Protein AF-A0A160T6X9-F1 (afdb_monomer_lite)

Foldseek 3Di:
DPAPDPQLVVLVCVLLVCLVVLLVCCLWQVQVSLVVNVVSLVCSVVSCVVRHPDDCPLVVLSSVLSVLLSLLSSLLSCLQQPLAPLLN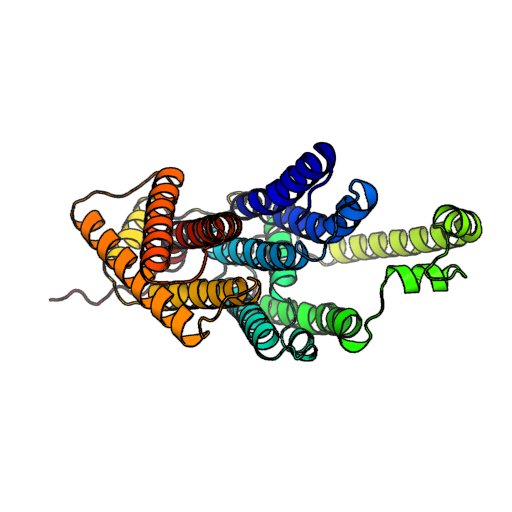VVLVVLNVLLLVLLLVCLVPVPLCSCLVNPNLNSVLSNVLVVCVQFADSNPDDSVNSVCSSVCSSPVPTNVVSCVCRVVVDDPQQVVQVVLVHGSPDDPVVSCVSCVVVVVVVVVVVVVVVVVVVVVCVVPPDHGPDHGDRTSPPPDDFQDPVLLVVLLVQLLVPLDDPLLVVLLSSLLSSVSSSLSSDPPRPDDSVNSSVVSSVLSSVVSVVQSVCVVVVDDDPDLVVQLVVQLVSLVVVVVVVVVVDPDDDPVVSSNVVSSSSSNSSSSNSVSNSRSCSSPPDPDDPPPD

Radius of gyration: 23.26 Å; chains: 1; bounding box: 57×60×61 Å

Sequence (380 aa):
MELNSPADWVVFIIVVGLRFLLPLLIPIFPLPAIIVCLLLDGVDQTIFQSFTTMSLDGYQGYDKALDIYYLTVAYISTFRNWVNSYAFRTSRFLYYYRLVGVVLFELTQFRPLLLIFPNVFEYFFIWYEAVRLLWNPARLTRRAILIAAAAIWIFIKLPQEYWIHIAQLDATDVVKRLLGGTPESAWGALIADNVVLIAGFLLVVGAGCFFLYRYLRAHLPPRDHGIALRADDNTERPTDAQLALARRTWEARIFDRDLVEKIALVGLVTVVFAKILPGATATPLGIIFDVALFITANTTASHFLARRGRTVTSGIVHFLIVLTMNYGLVWLGSMLSDAATNWFNATFFVVLLSLIVTLFDRFQPVHLARFPRQPLPARG

Structure (mmCIF, N/CA/C/O backbone):
data_AF-A0A160T6X9-F1
#
_entry.id   AF-A0A160T6X9-F1
#
loop_
_atom_site.group_PDB
_atom_site.id
_atom_site.type_symbol
_atom_site.label_atom_id
_atom_site.label_alt_id
_atom_site.label_comp_id
_atom_site.label_asym_id
_atom_site.label_entity_id
_atom_site.label_seq_id
_atom_site.pdbx_PDB_ins_code
_atom_site.Cartn_x
_atom_site.Cartn_y
_atom_site.Cartn_z
_atom_site.occupancy
_atom_site.B_iso_or_equiv
_atom_site.auth_seq_id
_atom_site.auth_comp_id
_atom_site.auth_asym_id
_atom_site.auth_atom_id
_atom_site.pdbx_PDB_model_num
ATOM 1 N N . MET A 1 1 ? 2.517 4.722 -26.503 1.00 52.34 1 MET A N 1
ATOM 2 C CA . MET A 1 1 ? 2.489 3.249 -26.435 1.00 52.34 1 MET A CA 1
ATOM 3 C C . MET A 1 1 ? 1.904 2.787 -27.756 1.00 52.34 1 MET A C 1
ATOM 5 O O . MET A 1 1 ? 0.705 2.943 -27.951 1.00 52.34 1 MET A O 1
ATOM 9 N N . GLU A 1 2 ? 2.743 2.376 -28.705 1.00 45.97 2 GLU A N 1
ATOM 10 C CA . GLU A 1 2 ? 2.259 1.757 -29.945 1.00 45.97 2 GLU A CA 1
ATOM 11 C C . GLU A 1 2 ? 1.931 0.299 -29.619 1.00 45.97 2 GLU A C 1
ATOM 13 O O . GLU A 1 2 ? 2.811 -0.514 -29.346 1.00 45.97 2 GLU A O 1
ATOM 18 N N . LEU A 1 3 ? 0.637 0.022 -29.484 1.00 56.75 3 LEU A N 1
ATOM 19 C CA . LEU A 1 3 ? 0.093 -1.289 -29.147 1.00 56.75 3 LEU A CA 1
ATOM 20 C C . LEU A 1 3 ? -0.264 -1.972 -30.466 1.00 56.75 3 LEU A C 1
ATOM 22 O O . LEU A 1 3 ? -1.241 -1.593 -31.109 1.00 56.75 3 LEU A O 1
ATOM 26 N N . ASN A 1 4 ? 0.569 -2.922 -30.893 1.00 62.53 4 ASN A N 1
ATOM 27 C CA . ASN A 1 4 ? 0.583 -3.408 -32.276 1.00 62.53 4 ASN A CA 1
ATOM 28 C C . ASN A 1 4 ? -0.377 -4.583 -32.538 1.00 62.53 4 ASN A C 1
ATOM 30 O O . ASN A 1 4 ? -0.680 -4.859 -33.698 1.00 62.53 4 ASN A O 1
ATOM 34 N N . SER A 1 5 ? -0.903 -5.255 -31.501 1.00 76.44 5 SER A N 1
ATOM 35 C CA . SER A 1 5 ? -1.864 -6.356 -31.667 1.00 76.44 5 SER A CA 1
ATOM 36 C C . SER A 1 5 ? -3.017 -6.348 -30.638 1.00 76.44 5 SER A C 1
ATOM 38 O O . SER A 1 5 ? -2.843 -5.903 -29.502 1.00 76.44 5 SER A O 1
ATOM 40 N N . PRO A 1 6 ? -4.215 -6.870 -30.982 1.00 80.00 6 PRO A N 1
ATOM 41 C CA . PRO A 1 6 ? -5.316 -7.044 -30.025 1.00 80.00 6 PRO A CA 1
ATOM 42 C C . PRO A 1 6 ? -4.98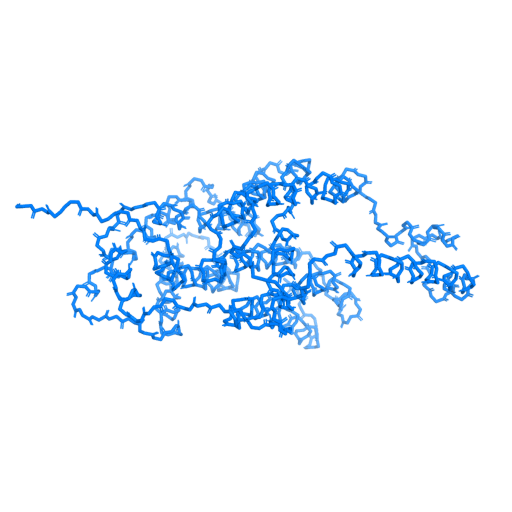2 -7.970 -28.844 1.00 80.00 6 PRO A C 1
ATOM 44 O O . PRO A 1 6 ? -5.552 -7.815 -27.767 1.00 80.00 6 PRO A O 1
ATOM 47 N N . ALA A 1 7 ? -4.065 -8.926 -29.028 1.00 81.81 7 ALA A N 1
ATOM 48 C CA . ALA A 1 7 ? -3.635 -9.841 -27.972 1.00 81.81 7 ALA A CA 1
ATOM 49 C C . ALA A 1 7 ? -2.826 -9.112 -26.886 1.00 81.81 7 ALA A C 1
ATOM 51 O O . ALA A 1 7 ? -3.078 -9.311 -25.697 1.00 81.81 7 ALA A O 1
ATOM 52 N N . ASP A 1 8 ? -1.941 -8.197 -27.293 1.00 81.50 8 ASP A N 1
ATOM 53 C CA . ASP A 1 8 ? -1.160 -7.353 -26.382 1.00 81.50 8 ASP A CA 1
ATOM 54 C C . ASP A 1 8 ? -2.072 -6.525 -25.460 1.00 81.50 8 ASP A C 1
ATOM 56 O O . ASP A 1 8 ? -1.851 -6.443 -24.250 1.00 81.50 8 ASP A O 1
ATOM 60 N N . TRP A 1 9 ? -3.159 -5.977 -26.017 1.00 78.75 9 TRP A N 1
ATOM 61 C CA . TRP A 1 9 ? -4.177 -5.246 -25.258 1.00 78.75 9 TRP A CA 1
ATOM 62 C C . TRP A 1 9 ? -4.868 -6.104 -24.202 1.00 78.75 9 TRP A C 1
ATOM 64 O O . TRP A 1 9 ? -5.087 -5.641 -23.083 1.00 78.75 9 TRP A O 1
ATOM 74 N N . VAL A 1 10 ? -5.219 -7.346 -24.541 1.00 85.81 10 VAL A N 1
ATOM 75 C CA . VAL A 1 10 ? -5.889 -8.258 -23.607 1.00 85.81 10 VAL A CA 1
ATOM 76 C C . VAL A 1 10 ? -4.972 -8.578 -22.431 1.00 85.81 10 VAL A C 1
ATOM 78 O O . VAL A 1 10 ? -5.395 -8.446 -21.283 1.00 85.81 10 VAL A O 1
ATOM 81 N N . VAL A 1 11 ? -3.711 -8.932 -22.695 1.00 85.50 11 VAL A N 1
ATOM 82 C CA . VAL A 1 11 ? -2.731 -9.224 -21.637 1.00 85.50 11 VAL A CA 1
ATOM 83 C C . VAL A 1 11 ? -2.515 -7.995 -20.753 1.00 85.50 11 VAL A C 1
ATOM 85 O O . VAL A 1 11 ? -2.593 -8.101 -19.529 1.00 85.50 11 VAL A O 1
ATOM 88 N N . PHE A 1 12 ? -2.338 -6.815 -21.352 1.00 84.44 12 PHE A N 1
ATOM 89 C CA . PHE A 1 12 ? -2.173 -5.562 -20.617 1.00 84.44 12 PHE A CA 1
ATOM 90 C C . PHE A 1 12 ? -3.357 -5.242 -19.706 1.00 84.44 12 PHE A C 1
ATOM 92 O O . PHE A 1 12 ? -3.165 -4.991 -18.515 1.00 84.44 12 PHE A O 1
ATOM 99 N N . ILE A 1 13 ? -4.583 -5.299 -20.230 1.00 85.94 13 ILE A N 1
ATOM 100 C CA . ILE A 1 13 ? -5.795 -5.019 -19.452 1.00 85.94 13 ILE A CA 1
ATOM 101 C C . ILE A 1 13 ? -5.954 -6.025 -18.312 1.00 85.94 13 ILE A C 1
ATOM 103 O O . ILE A 1 13 ? -6.340 -5.632 -17.213 1.00 85.94 13 ILE A O 1
ATOM 107 N N . ILE A 1 14 ? -5.641 -7.303 -18.540 1.00 89.88 14 ILE A N 1
ATOM 108 C CA . ILE A 1 14 ? -5.723 -8.331 -17.498 1.00 89.88 14 ILE A CA 1
ATOM 109 C C . ILE A 1 14 ? -4.704 -8.059 -16.393 1.00 89.88 14 ILE A C 1
ATOM 111 O O . ILE A 1 14 ? -5.089 -8.002 -15.229 1.00 89.88 14 ILE A O 1
ATOM 115 N N . VAL A 1 15 ? -3.426 -7.865 -16.728 1.00 89.50 15 VAL A N 1
ATOM 116 C CA . VAL A 1 15 ? -2.367 -7.677 -15.724 1.00 89.50 15 VAL A CA 1
ATOM 117 C C . VAL A 1 15 ? -2.589 -6.387 -14.935 1.00 89.50 15 VAL A C 1
ATOM 119 O O . VAL A 1 15 ? -2.636 -6.417 -13.705 1.00 89.50 15 VAL A O 1
ATOM 122 N N . VAL A 1 16 ? -2.815 -5.263 -15.621 1.00 88.12 16 VAL A N 1
ATOM 123 C CA . VAL A 1 16 ? -3.086 -3.972 -14.969 1.00 88.12 16 VAL A CA 1
ATOM 124 C C . VAL A 1 16 ? -4.397 -4.021 -14.184 1.00 88.12 16 VAL A C 1
ATOM 126 O O . VAL A 1 16 ? -4.457 -3.542 -13.053 1.00 88.12 16 VAL A O 1
ATOM 129 N N . GLY A 1 17 ? -5.439 -4.642 -14.741 1.00 90.94 17 GLY A N 1
ATOM 130 C CA . GLY A 1 17 ? -6.724 -4.827 -14.072 1.00 90.94 17 GLY A CA 1
ATOM 131 C C . GLY A 1 17 ? -6.604 -5.660 -12.797 1.00 90.94 17 GLY A C 1
ATOM 132 O O . GLY A 1 17 ? -7.183 -5.297 -11.775 1.00 90.94 17 GLY A O 1
ATOM 133 N N . LEU A 1 18 ? -5.805 -6.729 -12.810 1.00 93.75 18 LEU A N 1
ATOM 134 C CA . LEU A 1 18 ? -5.513 -7.528 -11.621 1.00 93.75 18 LEU A CA 1
ATOM 135 C C . LEU A 1 18 ? -4.726 -6.720 -10.586 1.00 93.75 18 LEU A C 1
ATOM 137 O O . LEU A 1 18 ? -5.142 -6.683 -9.428 1.00 93.75 18 LEU A O 1
ATOM 141 N N . ARG A 1 19 ? -3.658 -6.014 -10.983 1.00 93.56 19 ARG A N 1
ATOM 142 C CA . ARG A 1 19 ? -2.878 -5.152 -10.071 1.00 93.56 19 ARG A CA 1
ATOM 143 C C . ARG A 1 19 ? -3.710 -4.013 -9.481 1.00 93.56 19 ARG A C 1
ATOM 145 O O . ARG A 1 19 ? -3.457 -3.583 -8.362 1.00 93.56 19 ARG A O 1
ATOM 152 N N . PHE A 1 20 ? -4.745 -3.568 -10.186 1.00 93.62 20 PHE A N 1
ATOM 153 C CA . PHE A 1 20 ? -5.690 -2.570 -9.699 1.00 93.62 20 PHE A CA 1
ATOM 154 C C . PHE A 1 20 ? -6.770 -3.150 -8.767 1.00 93.62 20 PHE A C 1
ATOM 156 O O . PHE A 1 20 ? -7.100 -2.547 -7.748 1.00 93.62 20 PHE A O 1
ATOM 163 N N . LEU A 1 21 ? -7.343 -4.316 -9.085 1.00 95.00 21 LEU A N 1
ATOM 164 C CA . LEU A 1 21 ? -8.478 -4.881 -8.343 1.00 95.00 21 LEU A CA 1
ATOM 165 C C . LEU A 1 21 ? -8.062 -5.713 -7.124 1.00 95.00 21 LEU A C 1
ATOM 167 O O . LEU A 1 21 ? -8.750 -5.677 -6.103 1.00 95.00 21 LEU A O 1
ATOM 171 N N . LEU A 1 22 ? -6.954 -6.455 -7.198 1.00 95.69 22 LEU A N 1
ATOM 172 C CA . LEU A 1 22 ? -6.484 -7.314 -6.104 1.00 95.69 22 LEU A CA 1
ATOM 173 C C . LEU A 1 22 ? -6.229 -6.556 -4.792 1.00 95.69 22 LEU A C 1
ATOM 175 O O . LEU A 1 22 ? -6.647 -7.060 -3.744 1.00 95.69 22 LEU A O 1
ATOM 179 N N . PRO A 1 23 ? -5.649 -5.338 -4.791 1.00 97.31 23 PRO A N 1
ATOM 180 C CA . PRO A 1 23 ? -5.458 -4.582 -3.558 1.00 97.31 23 PRO A CA 1
ATOM 181 C C . PRO A 1 23 ? -6.762 -4.303 -2.804 1.00 97.31 23 PRO A C 1
ATOM 183 O O . PRO A 1 23 ? -6.769 -4.270 -1.574 1.00 97.31 23 PRO A O 1
ATOM 186 N N . LEU A 1 24 ? -7.897 -4.187 -3.504 1.00 96.12 24 LEU A N 1
ATOM 187 C CA . LEU A 1 24 ? -9.212 -3.990 -2.882 1.00 96.12 24 LEU A CA 1
ATOM 188 C C . LEU A 1 24 ? -9.680 -5.198 -2.056 1.00 96.12 24 LEU A C 1
ATOM 190 O O . LEU A 1 24 ? -10.600 -5.065 -1.245 1.00 96.12 24 LEU A O 1
ATOM 194 N N . LEU A 1 25 ? -9.040 -6.361 -2.214 1.00 96.94 25 LEU A N 1
ATOM 195 C CA . LEU A 1 25 ? -9.265 -7.531 -1.371 1.00 96.94 25 LEU A CA 1
ATOM 196 C C . LEU A 1 25 ? -8.478 -7.470 -0.058 1.00 96.94 25 LEU A C 1
ATOM 198 O O . LEU A 1 25 ? -8.886 -8.138 0.889 1.00 96.94 25 LEU 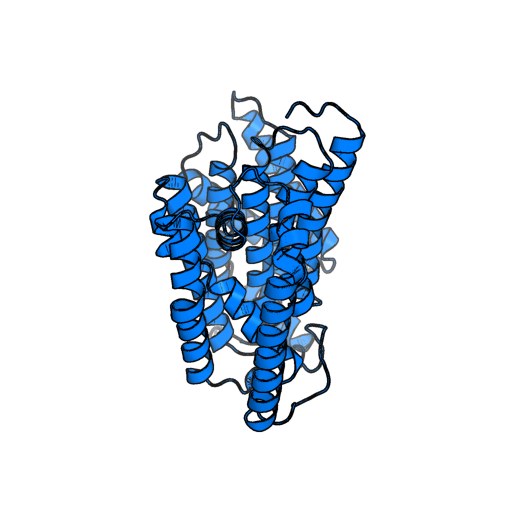A O 1
ATOM 202 N N . ILE A 1 26 ? -7.422 -6.652 0.059 1.00 97.31 26 ILE A N 1
ATOM 203 C CA . ILE A 1 26 ? -6.595 -6.546 1.278 1.00 97.31 26 ILE A CA 1
ATOM 204 C C . ILE A 1 26 ? -7.430 -6.174 2.517 1.00 97.31 26 ILE A C 1
ATOM 206 O O . ILE A 1 26 ? -7.281 -6.819 3.553 1.00 97.31 26 ILE A O 1
ATOM 210 N N . PRO A 1 27 ? -8.389 -5.230 2.469 1.00 95.69 27 PRO A N 1
ATOM 211 C CA . PRO A 1 27 ? -9.248 -4.962 3.621 1.00 95.69 27 PRO A CA 1
ATOM 212 C C . PRO A 1 27 ? -10.105 -6.153 4.073 1.00 95.69 27 PRO A C 1
ATOM 214 O O . PRO A 1 27 ? -10.504 -6.187 5.236 1.00 95.69 27 PRO A O 1
ATOM 217 N N . ILE A 1 28 ? -10.394 -7.108 3.180 1.00 94.62 28 ILE A N 1
ATOM 218 C CA . ILE A 1 28 ? -11.273 -8.259 3.433 1.00 94.62 28 ILE A CA 1
ATOM 219 C C . ILE A 1 28 ? -10.456 -9.500 3.809 1.00 94.62 28 ILE A C 1
ATOM 221 O O . ILE A 1 28 ? -10.778 -10.158 4.797 1.00 94.62 28 ILE A O 1
ATOM 225 N N . PHE A 1 29 ? -9.404 -9.800 3.048 1.00 96.06 29 PHE A N 1
ATOM 226 C CA . PHE A 1 29 ? -8.516 -10.953 3.189 1.00 96.06 29 PHE A CA 1
ATOM 227 C C . PHE A 1 29 ? -7.046 -10.489 3.221 1.00 96.06 29 PHE A C 1
ATOM 229 O O . PHE A 1 29 ? -6.325 -10.672 2.240 1.00 96.06 29 PHE A O 1
ATOM 236 N N . PRO A 1 30 ? -6.577 -9.887 4.329 1.00 95.12 30 PRO A N 1
ATOM 237 C CA . PRO A 1 30 ? -5.342 -9.100 4.338 1.00 95.12 30 PRO A CA 1
ATOM 238 C C . PRO A 1 30 ? -4.103 -9.874 3.902 1.00 95.12 30 PRO A C 1
ATOM 240 O O . PRO A 1 30 ? -3.400 -9.448 2.991 1.00 95.12 30 PRO A O 1
ATOM 243 N N . LEU A 1 31 ? -3.869 -11.032 4.525 1.00 95.88 31 LEU A N 1
ATOM 244 C CA . LEU A 1 31 ? -2.679 -11.845 4.296 1.00 95.88 31 LEU A CA 1
ATOM 245 C C . LEU A 1 31 ? -2.635 -12.485 2.897 1.00 95.88 31 LEU A C 1
ATOM 247 O O . LEU A 1 31 ? -1.643 -12.287 2.203 1.00 95.88 31 LEU A O 1
ATOM 251 N N . PRO A 1 32 ? -3.654 -13.239 2.437 1.00 96.56 32 PRO A N 1
ATOM 252 C CA . PRO A 1 32 ? -3.578 -13.839 1.109 1.00 96.56 32 PRO A CA 1
ATOM 253 C C . PRO A 1 32 ? -3.600 -12.775 0.005 1.00 96.56 32 PRO A C 1
ATOM 255 O O . PRO A 1 32 ? -2.877 -12.927 -0.971 1.00 96.56 32 PRO A O 1
ATOM 258 N N . ALA A 1 33 ? -4.360 -11.682 0.157 1.00 96.88 33 ALA A N 1
ATOM 259 C CA . ALA A 1 33 ? -4.413 -10.642 -0.867 1.00 96.88 33 ALA A CA 1
ATOM 260 C C . ALA A 1 33 ? -3.070 -9.918 -1.023 1.00 96.88 33 ALA A C 1
ATOM 262 O O . ALA A 1 33 ? -2.617 -9.765 -2.151 1.00 96.88 33 ALA A O 1
ATOM 263 N N . ILE A 1 34 ? -2.401 -9.527 0.074 1.00 96.94 34 ILE A N 1
ATOM 264 C CA . ILE A 1 34 ? -1.096 -8.855 -0.040 1.00 96.94 34 ILE A CA 1
ATOM 265 C C . ILE A 1 34 ? -0.024 -9.785 -0.622 1.00 96.94 34 ILE A C 1
ATOM 267 O O . ILE A 1 34 ? 0.784 -9.339 -1.427 1.00 96.94 34 ILE A O 1
ATOM 271 N N . ILE A 1 35 ? -0.055 -11.083 -0.287 1.00 96.69 35 ILE A N 1
ATOM 272 C CA . ILE A 1 35 ? 0.858 -12.073 -0.876 1.00 96.69 35 ILE A CA 1
ATOM 273 C C . ILE A 1 35 ? 0.612 -12.196 -2.381 1.00 96.69 35 ILE A C 1
ATOM 275 O O . ILE A 1 35 ? 1.566 -12.204 -3.149 1.00 96.69 35 ILE A O 1
ATOM 279 N N . VAL A 1 36 ? -0.648 -12.266 -2.821 1.00 96.19 36 VAL A N 1
ATOM 280 C CA . VAL A 1 36 ? -0.971 -12.334 -4.254 1.00 96.19 36 VAL A CA 1
ATOM 281 C C . VAL A 1 36 ? -0.570 -11.043 -4.976 1.00 96.19 36 VAL A C 1
ATOM 283 O O . VAL A 1 36 ? -0.060 -11.132 -6.088 1.00 96.19 36 VAL A O 1
ATOM 286 N N . CYS A 1 37 ? -0.729 -9.866 -4.356 1.00 95.88 37 CYS A N 1
ATOM 287 C CA . CYS A 1 37 ? -0.232 -8.605 -4.917 1.00 95.88 37 CYS A CA 1
ATOM 288 C C . CYS A 1 37 ? 1.292 -8.627 -5.104 1.00 95.88 37 CYS A C 1
ATOM 290 O O . CYS A 1 37 ? 1.754 -8.321 -6.195 1.00 95.88 37 CYS A O 1
ATOM 292 N N . LEU A 1 38 ? 2.047 -9.047 -4.080 1.00 94.00 38 LEU A N 1
ATOM 293 C CA . LEU A 1 38 ? 3.511 -9.161 -4.131 1.00 94.00 38 LEU A CA 1
ATOM 294 C C . LEU A 1 38 ? 3.964 -10.159 -5.204 1.00 94.00 38 LEU A C 1
ATOM 296 O O . LEU A 1 38 ? 4.912 -9.908 -5.939 1.00 94.00 38 LEU A O 1
ATOM 300 N N . LEU A 1 39 ? 3.280 -11.301 -5.317 1.00 93.12 39 LEU A N 1
ATOM 301 C CA . LEU A 1 39 ? 3.594 -12.287 -6.349 1.00 93.12 39 LEU A CA 1
ATOM 302 C C . LEU A 1 39 ? 3.318 -11.747 -7.750 1.00 93.12 39 LEU A C 1
ATOM 304 O O . LEU A 1 39 ? 4.130 -11.981 -8.636 1.00 93.12 39 LEU A O 1
ATOM 308 N N . LEU A 1 40 ? 2.194 -11.052 -7.950 1.00 92.62 40 LEU A N 1
ATOM 309 C CA . LEU A 1 40 ? 1.839 -10.476 -9.245 1.00 92.62 40 LEU A CA 1
ATOM 310 C C . LEU A 1 40 ? 2.824 -9.377 -9.664 1.00 92.62 40 LEU A C 1
ATOM 312 O O . LEU A 1 40 ? 3.229 -9.361 -10.820 1.00 92.62 40 LEU A O 1
ATOM 316 N N . ASP A 1 41 ? 3.226 -8.525 -8.721 1.00 89.12 41 ASP A N 1
ATOM 317 C CA . ASP A 1 41 ? 4.284 -7.520 -8.881 1.00 89.12 41 ASP A CA 1
ATOM 318 C C . ASP A 1 41 ? 5.614 -8.155 -9.321 1.00 89.12 41 ASP A C 1
ATOM 320 O O . ASP A 1 41 ? 6.224 -7.751 -10.300 1.00 89.12 41 ASP A O 1
ATOM 324 N N . GLY A 1 42 ? 6.023 -9.254 -8.683 1.00 85.12 42 GLY A N 1
ATOM 325 C CA . GLY A 1 42 ? 7.273 -9.927 -9.042 1.00 85.12 42 GLY A CA 1
ATOM 326 C C . GLY A 1 42 ? 7.287 -10.626 -10.411 1.00 85.12 42 GLY A C 1
ATOM 327 O O . GLY A 1 42 ? 8.368 -10.958 -10.896 1.00 85.12 42 GLY A O 1
ATOM 328 N N . VAL A 1 43 ? 6.129 -10.908 -11.028 1.00 85.94 43 VAL A N 1
ATOM 329 C CA . VAL A 1 43 ? 6.047 -11.694 -12.281 1.00 85.94 43 VAL A CA 1
ATOM 330 C C . VAL A 1 43 ? 5.514 -10.919 -13.480 1.00 85.94 43 VAL A C 1
ATOM 332 O O . VAL A 1 43 ? 5.591 -11.425 -14.600 1.00 85.94 43 VAL A O 1
ATOM 335 N N . ASP A 1 44 ? 4.965 -9.723 -13.299 1.00 83.75 44 ASP A N 1
ATOM 336 C CA . ASP A 1 44 ? 4.276 -9.003 -14.372 1.00 83.75 44 ASP A CA 1
ATOM 337 C C . ASP A 1 44 ? 5.172 -8.673 -15.570 1.00 83.75 44 ASP A C 1
ATOM 339 O O . ASP A 1 44 ? 4.772 -8.898 -16.712 1.00 83.75 44 ASP A O 1
ATOM 343 N N . GLN A 1 45 ? 6.412 -8.251 -15.338 1.00 81.69 45 GLN A N 1
ATOM 344 C CA . GLN A 1 45 ? 7.378 -7.951 -16.378 1.00 81.69 45 GLN A CA 1
ATOM 345 C C . GLN A 1 45 ? 7.692 -9.213 -17.184 1.00 81.69 45 GLN A C 1
ATOM 347 O O . GLN A 1 45 ? 7.776 -9.162 -18.411 1.00 81.69 45 GLN A O 1
ATOM 352 N N . THR A 1 46 ? 7.781 -10.362 -16.506 1.00 81.38 46 THR A N 1
ATOM 353 C CA . THR A 1 46 ? 7.988 -11.664 -17.153 1.00 81.38 46 THR A CA 1
ATOM 354 C C . THR A 1 46 ? 6.767 -12.067 -17.981 1.00 81.38 46 THR A C 1
ATOM 356 O O . THR A 1 46 ? 6.924 -12.586 -19.087 1.00 81.38 46 THR A O 1
ATOM 359 N N . ILE A 1 47 ? 5.549 -11.803 -17.490 1.00 84.25 47 ILE A N 1
ATOM 360 C CA . ILE A 1 47 ? 4.306 -12.039 -18.239 1.00 84.25 47 ILE A CA 1
ATOM 361 C C . ILE A 1 47 ? 4.298 -11.188 -19.512 1.00 84.25 47 ILE A C 1
ATOM 363 O O . ILE A 1 47 ? 4.063 -11.723 -20.592 1.00 84.25 47 ILE A O 1
ATOM 367 N N . PHE A 1 48 ? 4.608 -9.894 -19.424 1.00 84.38 48 PHE A N 1
ATOM 368 C CA . PHE A 1 48 ? 4.665 -9.043 -20.611 1.00 84.38 48 PHE A CA 1
ATOM 369 C C . PHE A 1 48 ? 5.714 -9.522 -21.612 1.00 84.38 48 PHE A C 1
ATOM 371 O O . PHE A 1 48 ? 5.387 -9.737 -22.770 1.00 84.38 48 PHE A O 1
ATOM 378 N N . GLN A 1 49 ? 6.940 -9.788 -21.168 1.00 82.50 49 GLN A N 1
ATOM 379 C CA . GLN A 1 49 ? 8.012 -10.257 -22.054 1.00 82.50 49 GLN A CA 1
ATOM 380 C C . GLN A 1 49 ? 7.712 -11.609 -22.718 1.00 82.50 49 GLN A C 1
ATOM 382 O O . GLN A 1 49 ? 8.189 -11.867 -23.820 1.00 82.50 49 GLN A O 1
ATOM 387 N N . SER A 1 50 ? 6.944 -12.478 -22.055 1.00 83.06 50 SER A N 1
ATOM 388 C CA . SER A 1 50 ? 6.632 -13.818 -22.569 1.00 83.06 50 SER A CA 1
ATOM 389 C C . SER A 1 50 ? 5.431 -13.836 -23.513 1.00 83.06 50 SER A C 1
ATOM 391 O O . SER A 1 50 ? 5.369 -14.681 -24.404 1.00 83.06 50 SER A O 1
ATOM 393 N N . PHE A 1 51 ? 4.455 -12.951 -23.294 1.00 81.81 51 PHE A N 1
ATOM 394 C CA . PHE A 1 51 ? 3.162 -12.997 -23.981 1.00 81.81 51 PHE A CA 1
ATOM 395 C C . PHE A 1 51 ? 2.895 -11.802 -24.900 1.00 81.81 51 PHE A C 1
ATOM 397 O O . PHE A 1 51 ? 1.921 -11.854 -25.650 1.00 81.81 51 PHE A O 1
ATOM 404 N N . THR A 1 52 ? 3.715 -10.745 -24.866 1.00 77.25 52 THR A N 1
ATOM 405 C CA . THR A 1 52 ? 3.526 -9.546 -25.694 1.00 77.25 52 THR A CA 1
ATOM 406 C C . THR A 1 52 ? 4.816 -9.101 -26.381 1.00 77.25 52 THR A C 1
ATOM 408 O O . THR A 1 52 ? 5.925 -9.370 -25.927 1.00 77.25 52 THR A O 1
ATOM 411 N N . THR A 1 53 ? 4.676 -8.383 -27.497 1.00 73.75 53 THR A N 1
ATOM 412 C CA . THR A 1 53 ? 5.801 -7.742 -28.215 1.00 73.75 53 THR A CA 1
ATOM 413 C C . THR A 1 53 ? 5.930 -6.250 -27.882 1.00 73.75 53 THR A C 1
ATOM 415 O O . THR A 1 53 ? 6.461 -5.466 -28.667 1.00 73.75 53 THR A O 1
ATOM 418 N N . MET A 1 54 ? 5.374 -5.823 -26.746 1.00 69.06 54 MET A N 1
ATOM 419 C CA . MET A 1 54 ? 5.235 -4.411 -26.389 1.00 69.06 54 MET A CA 1
ATOM 420 C C . MET A 1 54 ? 6.542 -3.790 -25.879 1.00 69.06 54 MET A C 1
ATOM 422 O O . MET A 1 54 ? 7.256 -4.391 -25.079 1.00 69.06 54 MET A O 1
ATOM 426 N N . SER A 1 55 ? 6.792 -2.525 -26.243 1.00 67.06 55 SER A N 1
ATOM 427 C CA . SER A 1 55 ? 7.760 -1.682 -25.525 1.00 67.06 55 SER A CA 1
ATOM 428 C C . SER A 1 55 ? 7.239 -1.406 -24.107 1.00 67.06 55 SER A C 1
ATOM 430 O O . SER A 1 55 ? 6.128 -0.901 -23.913 1.00 67.06 55 SER A O 1
ATOM 432 N N . LEU A 1 56 ? 8.055 -1.751 -23.107 1.00 67.25 56 LEU A N 1
ATOM 433 C CA . LEU A 1 56 ? 7.763 -1.557 -21.683 1.00 67.25 56 LEU A CA 1
ATOM 434 C C . LEU A 1 56 ? 8.156 -0.164 -21.170 1.00 67.25 56 LEU A C 1
ATOM 436 O O . LEU A 1 56 ? 7.927 0.136 -19.999 1.00 67.25 56 LEU A O 1
ATOM 440 N N . ASP A 1 57 ? 8.673 0.711 -22.036 1.00 65.44 57 ASP A N 1
ATOM 441 C CA . ASP A 1 57 ? 9.206 2.026 -21.648 1.00 65.44 57 ASP A CA 1
ATOM 442 C C . ASP A 1 57 ? 8.144 2.904 -20.969 1.00 65.44 57 ASP A C 1
ATOM 444 O O . ASP A 1 57 ? 8.436 3.673 -20.057 1.00 65.44 57 ASP A O 1
ATOM 448 N N . GLY A 1 58 ? 6.878 2.758 -21.378 1.00 66.00 58 GLY A N 1
ATOM 449 C CA . GLY A 1 58 ? 5.748 3.440 -20.745 1.00 66.00 58 GLY A CA 1
ATOM 450 C C . GLY A 1 58 ? 5.165 2.717 -19.527 1.00 66.00 58 GLY A C 1
ATOM 451 O O . GLY A 1 58 ? 4.478 3.357 -18.736 1.00 66.00 58 GLY A O 1
ATOM 452 N N . TYR A 1 59 ? 5.403 1.410 -19.366 1.00 74.94 59 TYR A N 1
ATOM 453 C CA . TYR A 1 59 ? 4.787 0.584 -18.318 1.00 74.94 59 TYR A CA 1
ATOM 454 C C . TYR A 1 59 ? 5.414 0.815 -16.944 1.00 74.94 59 TYR A C 1
ATOM 456 O O . TYR A 1 59 ? 4.692 0.854 -15.953 1.00 74.94 59 TYR A O 1
ATOM 464 N N . GLN A 1 60 ? 6.727 1.053 -16.890 1.00 78.94 60 GLN A N 1
ATOM 465 C CA . GLN A 1 60 ? 7.472 1.235 -15.639 1.00 78.94 60 GLN A CA 1
ATOM 466 C C . GLN A 1 60 ? 6.879 2.327 -14.730 1.00 78.94 60 GLN A C 1
ATOM 468 O O . GLN A 1 60 ? 6.933 2.245 -13.503 1.00 78.94 60 GLN A O 1
ATOM 473 N N . GLY A 1 61 ? 6.286 3.362 -15.327 1.00 81.06 61 GLY A N 1
ATOM 474 C CA . GLY A 1 61 ? 5.564 4.377 -14.574 1.00 81.06 61 GLY A CA 1
ATOM 475 C C . GLY A 1 61 ? 4.292 3.841 -13.906 1.00 81.06 61 GLY A C 1
ATOM 476 O O . GLY A 1 61 ? 4.073 4.057 -12.714 1.00 81.06 61 GLY A O 1
ATOM 477 N N . TYR A 1 62 ? 3.462 3.119 -14.661 1.00 81.94 62 TYR A N 1
ATOM 478 C CA . TYR A 1 62 ? 2.236 2.500 -14.145 1.00 81.94 62 TYR A CA 1
ATOM 479 C C . TYR A 1 62 ? 2.528 1.454 -13.081 1.00 81.94 62 TYR A C 1
ATOM 481 O O . TYR A 1 62 ? 1.845 1.434 -12.064 1.00 81.94 62 TYR A O 1
ATOM 489 N N . ASP A 1 63 ? 3.545 0.634 -13.315 1.00 85.25 63 ASP A N 1
ATOM 490 C CA . ASP A 1 63 ? 4.064 -0.363 -12.388 1.00 85.25 63 ASP A CA 1
ATOM 491 C C . ASP A 1 63 ? 4.341 0.250 -11.007 1.00 85.25 63 ASP A C 1
ATOM 493 O O . ASP A 1 63 ? 3.642 -0.033 -10.033 1.00 85.25 63 ASP A O 1
ATOM 497 N N . LYS A 1 64 ? 5.208 1.265 -10.966 1.00 86.75 64 LYS A N 1
ATOM 498 C CA . LYS A 1 64 ? 5.515 2.013 -9.741 1.00 86.75 64 LYS A CA 1
ATOM 499 C C . LYS A 1 64 ? 4.280 2.663 -9.101 1.00 86.75 64 LYS A C 1
ATOM 501 O O . LYS A 1 64 ? 4.172 2.749 -7.875 1.00 86.75 64 LYS A O 1
ATOM 506 N N . ALA A 1 65 ? 3.346 3.169 -9.909 1.00 88.38 65 ALA A N 1
ATOM 507 C CA . ALA A 1 65 ? 2.120 3.769 -9.391 1.00 88.38 65 ALA A CA 1
ATOM 508 C C . ALA A 1 65 ? 1.200 2.729 -8.728 1.00 88.38 65 ALA A C 1
ATOM 510 O O . ALA A 1 65 ? 0.616 3.004 -7.675 1.00 88.38 65 ALA A O 1
ATOM 511 N N . LEU A 1 66 ? 1.091 1.541 -9.327 1.00 91.94 66 LEU A N 1
ATOM 512 C CA . LEU A 1 66 ? 0.336 0.408 -8.798 1.00 91.94 66 LEU A CA 1
ATOM 513 C C . LEU A 1 66 ? 0.974 -0.138 -7.517 1.00 91.94 66 LEU A C 1
ATOM 515 O O . LEU A 1 66 ? 0.237 -0.492 -6.594 1.00 91.94 66 LEU A O 1
ATOM 519 N N . ASP A 1 67 ? 2.302 -0.087 -7.402 1.00 91.75 67 ASP A N 1
ATOM 520 C CA . ASP A 1 67 ? 3.011 -0.460 -6.176 1.00 91.75 67 ASP A CA 1
ATOM 521 C C . ASP A 1 67 ? 2.648 0.421 -4.992 1.00 91.75 67 ASP A C 1
ATOM 523 O O . ASP A 1 67 ? 2.242 -0.033 -3.917 1.00 91.75 67 ASP A O 1
ATOM 527 N N . ILE A 1 68 ? 2.739 1.731 -5.205 1.00 93.75 68 ILE A N 1
ATOM 528 C CA . ILE A 1 68 ? 2.374 2.709 -4.185 1.00 93.75 68 ILE A CA 1
ATOM 529 C C . ILE A 1 68 ? 0.893 2.577 -3.857 1.00 93.75 68 ILE A C 1
ATOM 531 O O . ILE A 1 68 ? 0.516 2.659 -2.687 1.00 93.75 68 ILE A O 1
ATOM 535 N N . TYR A 1 69 ? 0.050 2.341 -4.862 1.00 95.12 69 TYR A N 1
ATOM 536 C CA . TYR A 1 69 ? -1.374 2.136 -4.663 1.00 95.12 69 TYR A CA 1
ATOM 537 C C . TYR A 1 69 ? -1.666 0.930 -3.765 1.00 95.12 69 TYR A C 1
ATOM 539 O O . TYR A 1 69 ? -2.369 1.103 -2.765 1.00 95.12 69 TYR A O 1
ATOM 547 N N . TYR A 1 70 ? -1.128 -0.263 -4.045 1.00 95.94 70 TYR A N 1
ATOM 548 C CA . TYR A 1 70 ? -1.454 -1.427 -3.216 1.00 95.94 70 TYR A CA 1
ATOM 549 C C . TYR A 1 70 ? -0.913 -1.282 -1.791 1.00 95.94 70 TYR A C 1
ATOM 551 O O . TYR A 1 70 ? -1.616 -1.641 -0.842 1.00 95.94 70 TYR A O 1
ATOM 559 N N . LEU A 1 71 ? 0.277 -0.689 -1.612 1.00 97.12 71 LEU A N 1
ATOM 560 C CA . LEU A 1 71 ? 0.820 -0.389 -0.284 1.00 97.12 71 LEU A CA 1
ATOM 561 C C . LEU A 1 71 ? -0.027 0.655 0.448 1.00 97.12 71 LEU A C 1
ATOM 563 O O . LEU A 1 71 ? -0.255 0.522 1.651 1.00 97.12 71 LEU A O 1
ATOM 567 N N . THR A 1 72 ? -0.556 1.655 -0.265 1.00 97.69 72 THR A N 1
ATOM 568 C CA . THR A 1 72 ? -1.499 2.636 0.292 1.00 97.69 72 THR A CA 1
ATOM 569 C C . THR A 1 72 ? -2.777 1.948 0.763 1.00 97.69 72 THR A C 1
ATOM 571 O O . THR A 1 72 ? -3.255 2.211 1.867 1.00 97.69 72 THR A O 1
ATOM 574 N N . VAL A 1 73 ? -3.331 1.035 -0.040 1.00 98.00 73 VAL A N 1
ATOM 575 C CA . VAL A 1 73 ? -4.528 0.268 0.330 1.00 98.00 73 VAL A CA 1
ATOM 576 C C . VAL A 1 73 ? -4.244 -0.642 1.527 1.00 98.00 73 VAL A C 1
ATOM 578 O O . VAL A 1 73 ? -5.057 -0.691 2.453 1.00 98.00 73 VAL A O 1
ATOM 581 N N . ALA A 1 74 ? -3.081 -1.298 1.571 1.00 98.12 74 ALA A N 1
ATOM 582 C CA . ALA A 1 74 ? -2.643 -2.077 2.725 1.00 98.12 74 ALA A CA 1
ATOM 583 C C . ALA A 1 74 ? -2.538 -1.199 3.978 1.00 98.12 74 ALA A C 1
ATOM 585 O O . ALA A 1 74 ? -3.095 -1.554 5.018 1.00 98.12 74 ALA A O 1
ATOM 586 N N . TYR A 1 75 ? -1.929 -0.015 3.876 1.00 98.12 75 TYR A N 1
ATOM 587 C CA . TYR A 1 75 ? -1.847 0.943 4.975 1.00 98.12 75 TYR A CA 1
ATOM 588 C C . TYR A 1 75 ? -3.236 1.351 5.472 1.00 98.12 75 TYR A C 1
ATOM 590 O O . TYR A 1 75 ? -3.532 1.209 6.659 1.00 98.12 75 TYR A O 1
ATOM 598 N N . ILE A 1 76 ? -4.122 1.774 4.572 1.00 97.50 76 ILE A N 1
ATOM 599 C CA . ILE A 1 76 ? -5.489 2.182 4.909 1.00 97.50 76 ILE A CA 1
ATOM 600 C C . ILE A 1 76 ? -6.282 1.015 5.516 1.00 97.50 76 ILE A C 1
ATOM 602 O O . ILE A 1 76 ? -7.056 1.212 6.453 1.00 97.50 76 ILE A O 1
ATOM 606 N N . SER A 1 77 ? -6.055 -0.224 5.073 1.00 97.25 77 SER A N 1
ATOM 607 C CA . SER A 1 77 ? -6.722 -1.401 5.643 1.00 97.25 77 SER A CA 1
ATOM 608 C C . SER A 1 77 ? -6.438 -1.586 7.140 1.00 97.25 77 SER A C 1
ATOM 610 O O . SER A 1 77 ? -7.310 -2.058 7.877 1.00 97.25 77 SER A O 1
ATOM 612 N N . THR A 1 78 ? -5.276 -1.127 7.628 1.00 96.38 78 THR A N 1
ATOM 613 C CA . THR A 1 78 ? -4.918 -1.201 9.055 1.00 96.38 78 THR A CA 1
ATOM 614 C C . THR A 1 78 ? -5.870 -0.393 9.943 1.00 96.38 78 THR A C 1
ATOM 616 O O . THR A 1 78 ? -6.094 -0.759 11.093 1.00 96.38 78 THR A O 1
ATOM 619 N N . PHE A 1 79 ? -6.509 0.653 9.408 1.00 94.06 79 PHE A N 1
ATOM 620 C CA . PHE A 1 79 ? -7.446 1.520 10.130 1.00 94.06 79 PHE A CA 1
ATOM 621 C C . PHE A 1 79 ? -8.682 0.727 10.559 1.00 94.06 79 PHE A C 1
ATOM 623 O O . PHE A 1 79 ? -9.208 0.895 11.659 1.00 94.06 79 PHE A O 1
ATOM 630 N N . ARG A 1 80 ? -9.121 -0.177 9.680 1.00 92.69 80 ARG A N 1
ATOM 631 C CA . ARG A 1 80 ? -10.259 -1.067 9.893 1.00 92.69 80 ARG A CA 1
ATOM 632 C C . ARG A 1 80 ? -9.865 -2.312 10.691 1.00 92.69 80 ARG A C 1
ATOM 634 O O . ARG A 1 80 ? -10.586 -2.704 11.615 1.00 92.69 80 ARG A O 1
ATOM 641 N N . ASN A 1 81 ? -8.755 -2.933 10.298 1.00 93.81 81 ASN A N 1
ATOM 642 C CA . ASN A 1 81 ? -8.438 -4.317 10.647 1.00 93.81 81 ASN A CA 1
ATOM 643 C C . ASN A 1 81 ? -7.605 -4.444 11.928 1.00 93.81 81 ASN A C 1
ATOM 645 O O . ASN A 1 81 ? -7.733 -5.439 12.638 1.00 93.81 81 ASN A O 1
ATOM 649 N N . TRP A 1 82 ? -6.753 -3.466 12.250 1.00 94.12 82 TRP A N 1
ATOM 650 C CA . TRP A 1 82 ? -5.787 -3.627 13.337 1.00 94.12 82 TRP A CA 1
ATOM 651 C C . TRP A 1 82 ? -6.372 -3.216 14.685 1.00 94.12 82 TRP A C 1
ATOM 653 O O . TRP A 1 82 ? -6.890 -2.114 14.868 1.00 94.12 82 TRP A O 1
ATOM 663 N N . VAL A 1 83 ? -6.229 -4.109 15.665 1.00 92.75 83 VAL A N 1
ATOM 664 C CA . VAL A 1 83 ? -6.729 -3.925 17.040 1.00 92.75 83 VAL A CA 1
ATOM 665 C C . VAL A 1 83 ? -5.653 -3.483 18.026 1.00 92.75 83 VAL A C 1
ATOM 667 O O . VAL A 1 83 ? -5.956 -3.116 19.158 1.00 92.75 83 VAL A O 1
ATOM 670 N N . ASN A 1 84 ? -4.386 -3.473 17.610 1.00 93.69 84 ASN A N 1
ATOM 671 C CA . ASN A 1 84 ? -3.276 -3.037 18.449 1.00 93.69 84 ASN A CA 1
ATOM 672 C C . ASN A 1 84 ? -2.818 -1.626 18.047 1.00 93.69 84 ASN A C 1
ATOM 674 O O . ASN A 1 84 ? -2.205 -1.432 16.997 1.00 93.69 84 ASN A O 1
ATOM 678 N N . SER A 1 85 ? -3.071 -0.637 18.909 1.00 92.38 85 SER A N 1
ATOM 679 C CA . SER A 1 85 ? -2.732 0.770 18.639 1.00 92.38 85 SER A CA 1
ATOM 680 C C . SER A 1 85 ? -1.230 1.028 18.503 1.00 92.38 85 SER A C 1
ATOM 682 O O . SER A 1 85 ? -0.818 2.005 17.877 1.00 92.38 85 SER A O 1
ATOM 684 N N . TYR A 1 86 ? -0.383 0.209 19.132 1.00 95.25 86 TYR A N 1
ATOM 685 C CA . TYR A 1 86 ? 1.062 0.346 19.000 1.00 95.25 86 TYR A CA 1
ATOM 686 C C . TYR A 1 86 ? 1.521 -0.168 17.637 1.00 95.25 86 TYR A C 1
ATOM 688 O O . TYR A 1 86 ? 2.195 0.571 16.928 1.00 95.25 86 TYR A O 1
ATOM 696 N N . ALA A 1 87 ? 1.053 -1.353 17.230 1.00 96.06 87 ALA A N 1
ATOM 697 C CA . ALA A 1 87 ? 1.323 -1.893 15.899 1.00 96.06 87 ALA A CA 1
ATOM 698 C C . ALA A 1 87 ? 0.870 -0.918 14.808 1.00 96.06 87 ALA A C 1
ATOM 700 O O . ALA A 1 87 ? 1.654 -0.596 13.924 1.00 96.06 87 ALA A O 1
ATOM 701 N N . PHE A 1 88 ? -0.342 -0.368 14.926 1.00 95.62 88 PHE A N 1
ATOM 702 C CA . PHE A 1 88 ? -0.872 0.615 13.979 1.00 95.62 88 PHE A CA 1
ATOM 703 C C . PHE A 1 88 ? 0.011 1.869 13.852 1.00 95.62 88 PHE A C 1
ATOM 705 O O . PHE A 1 88 ? 0.251 2.377 12.761 1.00 95.62 88 PHE A O 1
ATOM 712 N N . ARG A 1 89 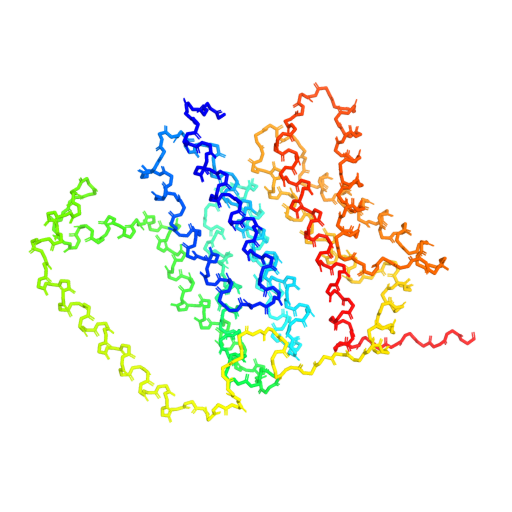? 0.536 2.382 14.970 1.00 95.69 89 ARG A N 1
ATOM 713 C CA . ARG A 1 89 ? 1.459 3.528 14.939 1.00 95.69 89 ARG A CA 1
ATOM 714 C C . ARG A 1 89 ? 2.799 3.165 14.305 1.00 95.69 89 ARG A C 1
ATOM 716 O O . ARG A 1 89 ? 3.356 3.986 13.583 1.00 95.69 89 ARG A O 1
ATOM 723 N N . THR A 1 90 ? 3.299 1.957 14.559 1.00 97.25 90 THR A N 1
ATOM 724 C CA . THR A 1 90 ? 4.513 1.442 13.921 1.00 97.25 90 THR A CA 1
ATOM 725 C C . THR A 1 90 ? 4.314 1.285 12.416 1.00 97.25 90 THR A C 1
ATOM 727 O O . THR A 1 90 ? 5.133 1.790 11.660 1.00 97.25 90 THR A O 1
ATOM 730 N N . SER A 1 91 ? 3.216 0.674 11.961 1.00 97.06 91 SER A N 1
ATOM 731 C CA . SER A 1 91 ? 2.936 0.513 10.528 1.00 97.06 91 SER A CA 1
ATOM 732 C C . SER A 1 91 ? 2.772 1.856 9.826 1.00 97.06 91 SER A C 1
ATOM 734 O O . SER A 1 91 ? 3.359 2.056 8.768 1.00 97.06 91 SER A O 1
ATOM 736 N N . ARG A 1 92 ? 2.078 2.811 10.456 1.00 97.00 92 ARG A N 1
ATOM 737 C CA . ARG A 1 92 ? 2.002 4.200 9.994 1.00 97.00 92 ARG A CA 1
ATOM 738 C C . ARG A 1 92 ? 3.382 4.818 9.807 1.00 97.00 92 ARG A C 1
ATOM 740 O O . ARG A 1 92 ? 3.653 5.376 8.751 1.00 97.00 92 ARG A O 1
ATOM 747 N N . PHE A 1 93 ? 4.249 4.724 10.814 1.00 97.69 93 PHE A N 1
ATOM 748 C CA . PHE A 1 93 ? 5.609 5.246 10.711 1.00 97.69 93 PHE A CA 1
ATOM 749 C C . PHE A 1 93 ? 6.373 4.599 9.551 1.00 97.69 93 PHE A C 1
ATOM 751 O O . PHE A 1 93 ? 6.903 5.320 8.715 1.00 97.69 93 PHE A O 1
ATOM 758 N N . LEU A 1 94 ? 6.381 3.265 9.464 1.00 97.75 94 LEU A N 1
ATOM 759 C CA . LEU A 1 94 ? 7.103 2.534 8.417 1.00 97.75 94 LEU A CA 1
ATOM 760 C C . LEU A 1 94 ? 6.590 2.877 7.012 1.00 97.75 94 LEU A C 1
ATOM 762 O O . LEU A 1 94 ? 7.390 3.053 6.096 1.00 97.75 94 LEU A O 1
ATOM 766 N N . TYR A 1 95 ? 5.271 3.006 6.850 1.00 97.81 95 TYR A N 1
ATOM 767 C CA . TYR A 1 95 ? 4.658 3.360 5.574 1.00 97.81 95 TYR A CA 1
ATOM 768 C C . TYR A 1 95 ? 5.046 4.777 5.139 1.00 97.81 95 TYR A C 1
ATOM 770 O O . TYR A 1 95 ? 5.560 4.963 4.038 1.00 97.81 95 TYR A O 1
ATOM 778 N N . TYR A 1 96 ? 4.867 5.778 6.010 1.00 97.56 96 TYR A N 1
ATOM 779 C CA . TYR A 1 96 ? 5.239 7.158 5.681 1.00 97.56 96 TYR A CA 1
ATOM 780 C C . TYR A 1 96 ? 6.746 7.330 5.504 1.00 97.56 96 TYR A C 1
ATOM 782 O O . TYR A 1 96 ? 7.163 8.104 4.648 1.00 97.56 96 TYR A O 1
ATOM 790 N N . TYR A 1 97 ? 7.558 6.595 6.266 1.00 96.94 97 TYR A N 1
ATOM 791 C CA . TYR A 1 97 ? 9.004 6.568 6.082 1.00 96.94 97 TYR A CA 1
ATOM 792 C C . TYR A 1 97 ? 9.357 6.117 4.660 1.00 96.94 97 TYR A C 1
ATOM 794 O O . TYR A 1 97 ? 10.052 6.839 3.947 1.00 96.94 97 TYR A O 1
ATOM 802 N N . ARG A 1 98 ? 8.790 4.994 4.195 1.00 95.94 98 ARG A N 1
ATOM 803 C CA . ARG A 1 98 ? 8.970 4.534 2.810 1.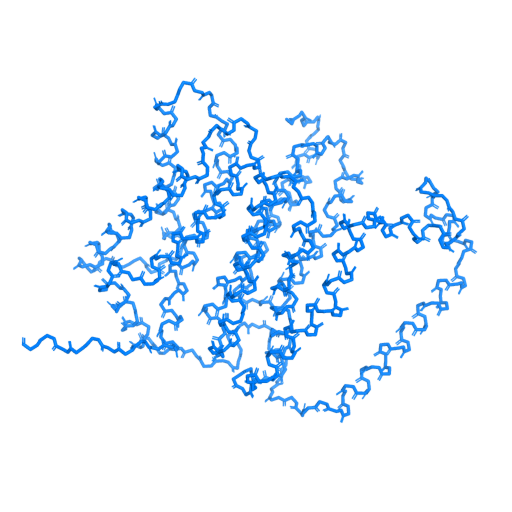00 95.94 98 ARG A CA 1
ATOM 804 C C . ARG A 1 98 ? 8.440 5.546 1.792 1.00 95.94 98 ARG A C 1
ATOM 806 O O . ARG A 1 98 ? 9.148 5.859 0.842 1.00 95.94 98 ARG A O 1
ATOM 813 N N . LEU A 1 99 ? 7.232 6.077 1.985 1.00 95.62 99 LEU A N 1
ATOM 814 C CA . LEU A 1 99 ? 6.601 7.004 1.038 1.00 95.62 99 LEU A CA 1
ATOM 815 C C . LEU A 1 99 ? 7.410 8.298 0.861 1.00 95.62 99 LEU A C 1
ATOM 817 O O . LEU A 1 99 ? 7.596 8.756 -0.263 1.00 95.62 99 LEU A O 1
ATOM 821 N N . VAL A 1 100 ? 7.943 8.859 1.951 1.00 95.56 100 VAL A N 1
ATOM 822 C CA . VAL A 1 100 ? 8.861 10.008 1.893 1.00 95.56 100 VAL A CA 1
ATOM 823 C C . VAL A 1 100 ? 10.131 9.645 1.128 1.00 95.56 100 VAL A C 1
ATOM 825 O O . VAL A 1 100 ? 10.564 10.420 0.281 1.00 95.56 100 VAL A O 1
ATOM 828 N N . GLY A 1 101 ? 10.696 8.461 1.369 1.00 94.50 101 GLY A N 1
ATOM 829 C CA . GLY A 1 101 ? 11.840 7.958 0.612 1.00 94.50 101 GLY A CA 1
ATOM 830 C C . GLY A 1 101 ? 11.594 7.882 -0.891 1.00 94.50 101 GLY A C 1
ATOM 831 O O . GLY A 1 101 ? 12.436 8.329 -1.667 1.00 94.50 101 GLY A O 1
ATOM 832 N N . VAL A 1 102 ? 10.422 7.385 -1.297 1.00 92.75 102 VAL A N 1
ATOM 833 C CA . VAL A 1 102 ? 10.007 7.338 -2.707 1.00 92.75 102 VAL A CA 1
ATOM 834 C C . VAL A 1 102 ? 9.891 8.748 -3.280 1.00 92.75 102 VAL A C 1
ATOM 836 O O . VAL A 1 102 ? 10.464 9.015 -4.328 1.00 92.75 102 VAL A O 1
ATOM 839 N N . VAL A 1 103 ? 9.237 9.682 -2.581 1.00 92.69 103 VAL A N 1
ATOM 840 C CA . VAL A 1 103 ? 9.158 11.083 -3.029 1.00 92.69 103 VAL A CA 1
ATOM 841 C C . VAL A 1 103 ? 10.552 11.685 -3.203 1.00 92.69 103 VAL A C 1
ATOM 843 O O . VAL A 1 103 ? 10.842 12.257 -4.249 1.00 92.69 103 VAL A O 1
ATOM 846 N N . LEU A 1 104 ? 11.440 11.541 -2.217 1.00 93.25 104 LEU A N 1
ATOM 847 C CA . LEU A 1 104 ? 12.804 12.066 -2.307 1.00 93.25 104 LEU A CA 1
ATOM 848 C C . LEU A 1 104 ? 13.574 11.444 -3.476 1.00 93.25 104 LEU A C 1
ATOM 850 O O . LEU A 1 104 ? 14.290 12.158 -4.180 1.00 93.25 104 LEU A O 1
ATOM 854 N N . PHE A 1 105 ? 13.411 10.141 -3.706 1.00 91.56 105 PHE A N 1
ATOM 855 C CA . PHE A 1 105 ? 14.000 9.455 -4.847 1.00 91.56 105 PHE A CA 1
ATOM 856 C C . PHE A 1 105 ? 13.469 10.014 -6.171 1.00 91.56 105 PHE A C 1
ATOM 858 O O . PHE A 1 105 ? 14.275 10.377 -7.018 1.00 91.56 105 PHE A O 1
ATOM 865 N N . GLU A 1 106 ? 12.157 10.192 -6.338 1.00 89.62 106 GLU A N 1
ATOM 866 C CA . GLU A 1 106 ? 11.603 10.752 -7.581 1.00 89.62 106 GLU A CA 1
ATOM 867 C C . GLU A 1 106 ? 12.069 12.194 -7.842 1.00 89.62 106 GLU A C 1
ATOM 869 O O . GLU A 1 106 ? 12.240 12.602 -8.991 1.00 89.62 106 GLU A O 1
ATOM 874 N N . LEU A 1 107 ? 12.310 12.978 -6.788 1.00 88.94 107 LEU A N 1
ATOM 875 C CA . LEU A 1 107 ? 12.770 14.363 -6.919 1.00 88.94 107 LEU A CA 1
ATOM 876 C C . LEU A 1 107 ? 14.266 14.494 -7.206 1.00 88.94 107 LEU A C 1
ATOM 878 O O . LEU A 1 107 ? 14.668 15.428 -7.894 1.00 88.94 107 LEU A O 1
ATOM 882 N N . THR A 1 108 ? 15.088 13.601 -6.660 1.00 91.19 108 THR A N 1
ATOM 883 C CA . THR A 1 108 ? 16.557 13.703 -6.730 1.00 91.19 108 THR A CA 1
ATOM 884 C C . THR A 1 108 ? 17.191 12.697 -7.683 1.00 91.19 108 THR A C 1
ATOM 886 O O . THR A 1 108 ? 18.353 12.851 -8.046 1.00 91.19 108 THR A O 1
ATOM 889 N N . GLN A 1 109 ? 16.453 11.644 -8.041 1.00 89.62 109 GLN A N 1
ATOM 890 C CA . GLN A 1 109 ? 16.929 10.444 -8.734 1.00 89.62 109 GLN A CA 1
ATOM 891 C C . GLN A 1 109 ? 18.098 9.745 -8.008 1.00 89.62 109 GLN A C 1
ATOM 893 O O . GLN A 1 109 ? 18.824 8.932 -8.585 1.00 89.62 109 GLN A O 1
ATOM 898 N N . PHE A 1 110 ? 18.284 10.024 -6.709 1.00 91.50 110 PHE A N 1
ATOM 899 C CA . PHE A 1 110 ? 19.386 9.485 -5.918 1.00 91.50 110 PHE A CA 1
ATOM 900 C C . PHE A 1 110 ? 19.041 8.094 -5.372 1.00 91.50 110 PHE A C 1
ATOM 902 O O . PHE A 1 110 ? 18.445 7.942 -4.305 1.00 91.50 110 PHE A O 1
ATOM 909 N N . ARG A 1 111 ? 19.437 7.054 -6.116 1.00 87.06 111 ARG A N 1
ATOM 910 C CA . ARG A 1 111 ? 19.132 5.638 -5.829 1.00 87.06 111 ARG A CA 1
ATOM 911 C C . ARG A 1 111 ? 19.417 5.175 -4.383 1.00 87.06 111 ARG A C 1
ATOM 913 O O . ARG A 1 111 ? 18.578 4.447 -3.855 1.00 87.06 111 ARG A O 1
ATOM 920 N N . PRO A 1 112 ? 20.506 5.584 -3.696 1.00 90.81 112 PRO A N 1
ATOM 921 C CA . PRO A 1 112 ? 20.753 5.187 -2.304 1.00 90.81 112 PRO A CA 1
ATOM 922 C C . PRO A 1 112 ? 19.655 5.586 -1.309 1.00 90.81 112 PRO A C 1
ATOM 924 O O . PRO A 1 112 ? 19.574 4.996 -0.234 1.00 90.81 112 PRO A O 1
ATOM 927 N N . LEU A 1 113 ? 18.765 6.526 -1.656 1.00 91.31 113 LEU A N 1
ATOM 928 C CA . LEU A 1 113 ? 17.583 6.820 -0.841 1.00 91.31 113 LEU A CA 1
ATOM 929 C C . LEU A 1 113 ? 16.682 5.597 -0.661 1.00 91.31 113 LEU A C 1
ATOM 931 O O . LEU A 1 113 ? 16.099 5.445 0.405 1.00 91.31 113 LEU A O 1
ATOM 935 N N . LEU A 1 114 ? 16.599 4.699 -1.644 1.00 88.38 114 LEU A N 1
ATOM 936 C CA . LEU A 1 114 ? 15.773 3.494 -1.534 1.00 88.38 114 LEU A CA 1
ATOM 937 C C . LEU A 1 114 ? 16.323 2.513 -0.484 1.00 88.38 114 LEU A C 1
ATOM 939 O O . LEU A 1 114 ? 15.541 1.883 0.220 1.00 88.38 114 LEU A O 1
ATOM 943 N N . LEU A 1 115 ? 17.649 2.486 -0.289 1.00 91.50 115 LEU A N 1
ATOM 944 C CA . LEU A 1 115 ? 18.299 1.744 0.797 1.00 91.50 115 LEU A CA 1
ATOM 945 C C . LEU A 1 115 ? 18.072 2.394 2.169 1.00 91.50 115 LEU A C 1
ATOM 947 O O . LEU A 1 115 ? 17.905 1.686 3.160 1.00 91.50 115 LEU A O 1
ATOM 951 N N . ILE A 1 116 ? 18.094 3.730 2.239 1.00 93.25 116 ILE A N 1
ATOM 952 C CA . ILE A 1 116 ? 17.857 4.477 3.486 1.00 93.25 116 ILE A CA 1
ATOM 953 C C . ILE A 1 116 ? 16.394 4.349 3.909 1.00 93.25 116 ILE A C 1
ATOM 955 O O . ILE A 1 116 ? 16.114 4.171 5.090 1.00 93.25 116 ILE A O 1
ATOM 959 N N . PHE A 1 117 ? 15.474 4.376 2.946 1.00 95.12 117 PHE A N 1
ATOM 960 C CA . PHE A 1 117 ? 14.034 4.265 3.144 1.00 95.12 117 PHE A CA 1
ATOM 961 C C . PHE A 1 117 ? 13.490 2.939 2.588 1.00 95.12 117 PHE A C 1
ATOM 963 O O . PHE A 1 117 ? 12.688 2.955 1.646 1.00 95.12 117 PHE A O 1
ATOM 970 N N . PRO A 1 118 ? 13.898 1.781 3.139 1.00 94.69 118 PRO A N 1
ATOM 971 C CA . PRO A 1 118 ? 13.521 0.489 2.592 1.00 94.69 118 PRO A CA 1
ATOM 972 C C . PRO A 1 118 ? 12.046 0.179 2.861 1.00 94.69 118 PRO A C 1
ATOM 974 O O . PRO A 1 118 ? 11.443 0.700 3.807 1.00 94.69 118 PRO A O 1
ATOM 977 N N . ASN A 1 119 ? 11.444 -0.698 2.056 1.00 94.00 119 ASN A N 1
ATOM 978 C CA . ASN A 1 119 ? 10.031 -1.065 2.223 1.00 94.00 119 ASN A CA 1
ATOM 979 C C . ASN A 1 119 ? 9.809 -2.061 3.382 1.00 94.00 119 ASN A C 1
ATOM 981 O O . ASN A 1 119 ? 9.405 -3.204 3.187 1.00 94.00 119 ASN A O 1
ATOM 985 N N . VAL A 1 120 ? 10.080 -1.641 4.620 1.00 96.88 120 VAL A N 1
ATOM 986 C CA . VAL A 1 120 ? 9.857 -2.458 5.832 1.00 96.88 120 VAL A CA 1
ATOM 987 C C . VAL A 1 120 ? 8.370 -2.637 6.123 1.00 96.88 120 VAL A C 1
ATOM 989 O O . VAL A 1 120 ? 7.967 -3.654 6.689 1.00 96.88 120 VAL A O 1
ATOM 992 N N . PHE A 1 121 ? 7.551 -1.658 5.730 1.00 97.88 121 PHE A N 1
ATOM 993 C CA . PHE A 1 121 ? 6.113 -1.652 5.979 1.00 97.88 121 PHE A CA 1
ATOM 994 C C . PHE A 1 121 ? 5.419 -2.908 5.446 1.00 97.88 121 PHE A C 1
ATOM 996 O O . PHE A 1 121 ? 4.681 -3.539 6.197 1.00 97.88 121 PHE A O 1
ATOM 1003 N N . GLU A 1 122 ? 5.680 -3.290 4.196 1.00 97.25 122 GLU A N 1
ATOM 1004 C CA . GLU A 1 122 ? 5.046 -4.451 3.566 1.00 97.25 122 GLU A CA 1
ATOM 1005 C C . GLU A 1 122 ? 5.281 -5.743 4.365 1.00 97.25 122 GLU A C 1
ATOM 1007 O O . GLU A 1 122 ? 4.348 -6.473 4.697 1.00 97.25 122 GLU A O 1
ATOM 1012 N N . TYR A 1 123 ? 6.527 -5.992 4.761 1.00 96.94 123 TYR A N 1
ATOM 1013 C CA . TYR A 1 123 ? 6.907 -7.215 5.466 1.00 96.94 123 TYR A CA 1
ATOM 1014 C C . TYR A 1 123 ? 6.405 -7.192 6.908 1.00 96.94 123 TYR A C 1
ATOM 1016 O O . TYR A 1 123 ? 5.996 -8.218 7.451 1.00 96.94 123 TYR A O 1
ATOM 1024 N N . PHE A 1 124 ? 6.389 -6.011 7.526 1.00 98.12 124 PHE A N 1
ATOM 1025 C CA . PHE A 1 124 ? 5.788 -5.819 8.838 1.00 98.12 124 PHE A CA 1
ATOM 1026 C C . PHE A 1 124 ? 4.270 -6.049 8.812 1.00 98.12 124 PHE A C 1
ATOM 1028 O O . PHE A 1 124 ? 3.728 -6.649 9.741 1.00 98.12 124 PHE A O 1
ATOM 1035 N N . PHE A 1 125 ? 3.591 -5.632 7.741 1.00 98.19 125 PHE A N 1
ATOM 1036 C CA . PHE A 1 125 ? 2.175 -5.913 7.525 1.00 98.19 125 PHE A CA 1
ATOM 1037 C C . PHE A 1 125 ? 1.934 -7.419 7.381 1.00 98.19 125 PHE A C 1
ATOM 1039 O O . PHE A 1 125 ? 1.114 -7.969 8.113 1.00 98.19 125 PHE A O 1
ATOM 1046 N N . ILE A 1 126 ? 2.699 -8.104 6.521 1.00 97.56 126 ILE A N 1
ATOM 1047 C CA . ILE A 1 126 ? 2.625 -9.565 6.350 1.00 97.56 126 ILE A CA 1
ATOM 1048 C C . ILE A 1 126 ? 2.851 -10.280 7.685 1.00 97.56 126 ILE A C 1
ATOM 1050 O O . ILE A 1 126 ? 2.080 -11.167 8.041 1.00 97.56 126 ILE A O 1
ATOM 1054 N N . TRP A 1 127 ? 3.865 -9.877 8.456 1.00 97.00 127 TRP A N 1
ATOM 1055 C CA . TRP A 1 127 ? 4.135 -10.446 9.775 1.00 97.00 127 TRP A CA 1
ATOM 1056 C C . TRP A 1 127 ? 2.954 -10.267 10.736 1.00 97.00 127 TRP A C 1
ATOM 1058 O O . TRP A 1 127 ? 2.517 -11.239 11.354 1.00 97.00 127 TRP A O 1
ATOM 1068 N N . TYR A 1 128 ? 2.409 -9.053 10.853 1.00 97.00 128 TYR A N 1
ATOM 1069 C CA . TYR A 1 128 ? 1.283 -8.788 11.751 1.00 97.00 128 TYR A CA 1
ATOM 1070 C C . TYR A 1 128 ? 0.042 -9.599 11.353 1.00 97.00 128 TYR A C 1
ATOM 1072 O O . TYR A 1 128 ? -0.609 -10.202 12.208 1.00 97.00 128 TYR A O 1
ATOM 1080 N N . GLU A 1 129 ? -0.263 -9.669 10.057 1.00 96.62 129 GLU A N 1
ATOM 1081 C CA . GLU A 1 129 ? -1.398 -10.436 9.542 1.00 96.62 129 GLU A CA 1
ATOM 1082 C C . GLU A 1 129 ? -1.178 -11.956 9.648 1.00 96.62 129 GLU A C 1
ATOM 1084 O O . GLU A 1 129 ? -2.131 -12.699 9.885 1.00 96.62 129 GLU A O 1
ATOM 1089 N N . ALA A 1 130 ? 0.068 -12.431 9.562 1.00 94.62 130 ALA A N 1
ATOM 1090 C CA . ALA A 1 130 ? 0.426 -13.819 9.849 1.00 94.62 130 ALA A CA 1
ATOM 1091 C C . ALA A 1 130 ? 0.254 -14.162 11.336 1.00 94.62 130 ALA A C 1
ATOM 1093 O O . ALA A 1 130 ? -0.182 -15.267 11.660 1.00 94.62 130 ALA A O 1
ATOM 1094 N N . VAL A 1 131 ? 0.527 -13.218 12.246 1.00 93.56 131 VAL A N 1
ATOM 1095 C CA . VAL A 1 131 ? 0.181 -13.390 13.663 1.00 93.56 131 VAL A CA 1
ATOM 1096 C C . VAL A 1 131 ? -1.338 -13.453 13.822 1.00 93.56 131 VAL A C 1
ATOM 1098 O O . VAL A 1 131 ? -1.827 -14.410 14.417 1.00 93.56 131 VAL A O 1
ATOM 1101 N N . ARG A 1 132 ? -2.086 -12.504 13.235 1.00 94.06 132 ARG A N 1
ATOM 1102 C CA . ARG A 1 132 ? -3.563 -12.470 13.275 1.00 94.06 132 ARG A CA 1
ATOM 1103 C C . ARG A 1 132 ? -4.198 -13.759 12.750 1.00 94.06 132 ARG A C 1
ATOM 1105 O O . ARG A 1 132 ? -5.244 -14.165 13.239 1.00 94.06 132 ARG A O 1
ATOM 1112 N N . LEU A 1 133 ? -3.576 -14.414 11.769 1.00 93.12 133 LEU A N 1
ATOM 1113 C CA . LEU A 1 133 ? -4.079 -15.654 11.175 1.00 93.12 133 LEU A CA 1
ATOM 1114 C C . LEU A 1 133 ? -4.309 -16.763 12.216 1.00 93.12 133 LEU A C 1
ATOM 1116 O O . LEU A 1 133 ? -5.220 -17.575 12.046 1.00 93.12 133 LEU A O 1
ATOM 1120 N N . LEU A 1 134 ? -3.479 -16.810 13.265 1.00 91.00 134 LEU A N 1
ATOM 1121 C CA . LEU A 1 134 ? -3.408 -17.923 14.219 1.00 91.00 134 LEU A CA 1
ATOM 1122 C C . LEU A 1 134 ? -3.512 -17.502 15.698 1.00 91.00 134 LEU A C 1
ATOM 1124 O O . LEU A 1 134 ? -3.844 -18.338 16.542 1.00 91.00 134 LEU A O 1
ATOM 1128 N N . TRP A 1 135 ? -3.222 -16.242 16.021 1.00 92.56 135 TRP A N 1
ATOM 1129 C CA . TRP A 1 135 ? -3.196 -15.701 17.381 1.00 92.56 135 TRP A CA 1
ATOM 1130 C C . TRP A 1 135 ? -3.882 -14.341 17.453 1.00 92.56 135 TRP A C 1
ATOM 1132 O O . TRP A 1 135 ? -3.926 -13.593 16.479 1.00 92.56 135 TRP A O 1
ATOM 1142 N N . ASN A 1 136 ? -4.345 -13.972 18.646 1.00 91.31 136 ASN A N 1
ATOM 1143 C CA . ASN A 1 136 ? -4.946 -12.672 18.886 1.00 91.31 136 ASN A CA 1
ATOM 1144 C C . ASN A 1 136 ? -3.863 -11.569 18.937 1.00 91.31 136 ASN A C 1
ATOM 1146 O O . ASN A 1 136 ? -3.104 -11.484 19.913 1.00 91.31 136 ASN A O 1
ATOM 1150 N N . PRO A 1 137 ? -3.815 -10.648 17.956 1.00 91.19 137 PRO A N 1
ATOM 1151 C CA . PRO A 1 137 ? -2.769 -9.631 17.889 1.00 91.19 137 PRO A CA 1
ATOM 1152 C C . PRO A 1 137 ? -2.923 -8.524 18.949 1.00 91.19 137 PRO A C 1
ATOM 1154 O O . PRO A 1 137 ? -2.003 -7.724 19.150 1.00 91.19 137 PRO A O 1
ATOM 1157 N N . ALA A 1 138 ? -4.045 -8.470 19.678 1.00 89.62 138 ALA A N 1
ATOM 1158 C CA . ALA A 1 138 ? -4.199 -7.581 20.831 1.00 89.62 138 ALA A CA 1
ATOM 1159 C C . ALA A 1 138 ? -3.238 -7.943 21.978 1.00 89.62 138 ALA A C 1
ATOM 1161 O O . ALA A 1 138 ? -2.856 -7.070 22.755 1.00 89.62 138 ALA A O 1
ATOM 1162 N N . ARG A 1 139 ? -2.792 -9.206 22.057 1.00 90.44 139 ARG A N 1
ATOM 1163 C CA . ARG A 1 139 ? -1.838 -9.686 23.073 1.00 90.44 139 ARG A CA 1
ATOM 1164 C C . ARG A 1 139 ? -0.380 -9.341 22.756 1.00 90.44 139 ARG A C 1
ATOM 1166 O O . ARG A 1 139 ? 0.491 -9.530 23.603 1.00 90.44 139 ARG A O 1
ATOM 1173 N N . LEU A 1 140 ? -0.093 -8.832 21.554 1.00 93.50 140 LEU A N 1
ATOM 1174 C CA . LEU A 1 140 ? 1.264 -8.458 21.164 1.00 93.50 140 LEU A CA 1
ATOM 1175 C C . LEU A 1 140 ? 1.789 -7.317 22.038 1.00 93.50 140 LEU A C 1
ATOM 1177 O O . LEU A 1 140 ? 1.247 -6.207 22.065 1.00 93.50 140 LEU A O 1
ATOM 1181 N N . THR A 1 141 ? 2.900 -7.585 22.720 1.00 94.69 141 THR A N 1
ATOM 1182 C CA . THR A 1 141 ? 3.588 -6.574 23.520 1.00 94.69 141 THR A CA 1
ATOM 1183 C C . THR A 1 141 ? 4.281 -5.550 22.621 1.00 94.69 141 THR A C 1
ATOM 1185 O O . THR A 1 141 ? 4.707 -5.847 21.503 1.00 94.69 141 THR A O 1
ATOM 1188 N N . ARG A 1 142 ? 4.474 -4.330 23.139 1.00 95.56 142 ARG A N 1
ATOM 1189 C CA . ARG A 1 142 ? 5.224 -3.274 22.433 1.00 95.56 142 ARG A CA 1
ATOM 1190 C C . ARG A 1 142 ? 6.643 -3.722 22.069 1.00 95.56 142 ARG A C 1
ATOM 1192 O O . ARG A 1 142 ? 7.131 -3.392 20.996 1.00 95.56 142 ARG A O 1
ATOM 1199 N N . ARG A 1 143 ? 7.277 -4.505 22.953 1.00 95.12 143 ARG A N 1
ATOM 1200 C CA . ARG A 1 143 ? 8.612 -5.077 22.731 1.00 95.12 143 ARG A CA 1
ATOM 1201 C C . ARG A 1 143 ? 8.615 -6.033 21.542 1.00 95.12 143 ARG A C 1
ATOM 1203 O O . ARG A 1 143 ? 9.463 -5.880 20.677 1.00 95.12 143 ARG A O 1
ATOM 1210 N N . ALA A 1 144 ? 7.651 -6.954 21.464 1.00 94.19 144 ALA A N 1
ATOM 1211 C CA . ALA A 1 144 ? 7.546 -7.884 20.339 1.00 94.19 144 ALA A CA 1
ATOM 1212 C C . ALA A 1 144 ? 7.372 -7.146 19.002 1.00 94.19 144 ALA A C 1
ATOM 1214 O O . ALA A 1 144 ? 8.038 -7.479 18.030 1.00 94.19 144 ALA A O 1
ATOM 1215 N N . ILE A 1 145 ? 6.543 -6.098 18.980 1.00 96.62 145 ILE A N 1
ATOM 1216 C CA . ILE A 1 145 ? 6.320 -5.266 17.789 1.00 96.62 145 ILE A CA 1
ATOM 1217 C C . ILE A 1 145 ? 7.599 -4.538 17.355 1.00 96.62 145 ILE A C 1
ATOM 1219 O O . ILE A 1 145 ? 7.940 -4.559 16.175 1.00 96.62 145 ILE A O 1
ATOM 1223 N N . LEU A 1 146 ? 8.322 -3.915 18.294 1.00 96.31 146 LEU A N 1
ATOM 1224 C CA . LEU A 1 146 ? 9.587 -3.235 17.996 1.00 96.31 146 LEU A CA 1
ATOM 1225 C C . LEU A 1 146 ? 10.662 -4.202 17.509 1.00 96.31 146 LEU A C 1
ATOM 1227 O O . LEU A 1 146 ? 11.338 -3.908 16.529 1.00 96.31 146 LEU A O 1
ATOM 1231 N N . ILE A 1 147 ? 10.809 -5.346 18.180 1.00 96.31 147 ILE A N 1
ATOM 1232 C CA . ILE A 1 147 ? 11.785 -6.370 17.805 1.00 96.31 147 ILE A CA 1
ATOM 1233 C C . ILE A 1 147 ? 11.459 -6.912 16.416 1.00 96.31 147 ILE A C 1
ATOM 1235 O O . ILE A 1 147 ? 12.363 -7.018 15.599 1.00 96.31 147 ILE A O 1
ATOM 1239 N N . ALA A 1 148 ? 10.188 -7.196 16.116 1.00 96.31 148 ALA A N 1
ATOM 1240 C CA . ALA A 1 148 ? 9.781 -7.651 14.791 1.00 96.31 148 ALA A CA 1
ATOM 1241 C C . ALA A 1 148 ? 10.083 -6.602 13.713 1.00 96.31 148 ALA A C 1
ATOM 1243 O O . ALA A 1 148 ? 10.715 -6.927 12.712 1.00 96.31 148 ALA A O 1
ATOM 1244 N N . ALA A 1 149 ? 9.708 -5.337 13.932 1.00 96.88 149 ALA A N 1
ATOM 1245 C CA . ALA A 1 149 ? 10.003 -4.257 12.992 1.00 96.88 149 ALA A CA 1
ATOM 1246 C C . ALA A 1 149 ? 11.517 -4.080 12.771 1.00 96.88 149 ALA A C 1
ATOM 1248 O O . ALA A 1 149 ? 11.959 -3.994 11.629 1.00 96.88 149 ALA A O 1
ATOM 1249 N N . ALA A 1 150 ? 12.316 -4.083 13.843 1.00 96.62 150 ALA A N 1
ATOM 1250 C CA . ALA A 1 150 ? 13.771 -3.969 13.764 1.00 96.62 150 ALA A CA 1
ATOM 1251 C C . ALA A 1 150 ? 14.414 -5.188 13.089 1.00 96.62 150 ALA A C 1
ATOM 1253 O O . ALA A 1 150 ? 15.322 -5.029 12.279 1.00 96.62 150 ALA A O 1
ATOM 1254 N N . ALA A 1 151 ? 13.931 -6.398 13.376 1.00 96.38 151 ALA A N 1
ATOM 1255 C CA . ALA A 1 151 ? 14.446 -7.619 12.772 1.00 96.38 151 ALA A CA 1
ATOM 1256 C C . ALA A 1 151 ? 14.161 -7.662 11.266 1.00 96.38 151 ALA A C 1
ATOM 1258 O O . ALA A 1 151 ? 15.064 -7.945 10.481 1.00 96.38 151 ALA A O 1
ATOM 1259 N N . ILE A 1 152 ? 12.936 -7.313 10.857 1.00 96.88 152 ILE A N 1
ATOM 1260 C CA . ILE A 1 152 ? 12.562 -7.195 9.442 1.00 96.88 152 ILE A CA 1
ATOM 1261 C C . ILE A 1 152 ? 13.416 -6.125 8.761 1.00 96.88 152 ILE A C 1
ATOM 1263 O O . ILE A 1 152 ? 13.937 -6.355 7.673 1.00 96.88 152 ILE A O 1
ATOM 1267 N N . TRP A 1 153 ? 13.606 -4.974 9.402 1.00 96.56 153 TRP A N 1
ATOM 1268 C CA . TRP A 1 153 ? 14.431 -3.904 8.852 1.00 96.56 153 TRP A CA 1
ATOM 1269 C C . TRP A 1 153 ? 15.880 -4.360 8.641 1.00 96.56 153 TRP A C 1
ATOM 1271 O O . TRP A 1 153 ? 16.398 -4.280 7.530 1.00 96.56 153 TRP A O 1
ATOM 1281 N N . ILE A 1 154 ? 16.537 -4.835 9.700 1.00 94.38 154 ILE A N 1
ATOM 1282 C CA . ILE A 1 154 ? 17.989 -5.042 9.727 1.00 94.38 154 ILE A CA 1
ATOM 1283 C C . ILE A 1 154 ? 18.397 -6.319 8.997 1.00 94.38 154 ILE A C 1
ATOM 1285 O O . ILE A 1 154 ? 19.367 -6.301 8.247 1.00 94.38 154 ILE A O 1
ATOM 1289 N N . PHE A 1 155 ? 17.677 -7.421 9.211 1.00 94.62 155 PHE A N 1
ATOM 1290 C CA . PHE A 1 155 ? 18.105 -8.734 8.722 1.00 94.62 155 PHE A CA 1
ATOM 1291 C C . PHE A 1 155 ? 17.460 -9.139 7.403 1.00 94.62 155 PHE A C 1
ATOM 1293 O O . PHE A 1 155 ? 17.991 -10.011 6.725 1.00 94.62 155 PHE A O 1
ATOM 1300 N N . ILE A 1 156 ? 16.331 -8.530 7.033 1.00 93.69 156 ILE A N 1
ATOM 1301 C CA . ILE A 1 156 ? 15.632 -8.864 5.787 1.00 93.69 156 ILE A CA 1
ATOM 1302 C C . ILE A 1 156 ? 15.798 -7.726 4.788 1.00 93.69 156 ILE A C 1
ATOM 1304 O O . ILE A 1 156 ? 16.343 -7.921 3.703 1.00 93.69 156 ILE A O 1
ATOM 1308 N N . LYS A 1 157 ? 15.362 -6.521 5.160 1.00 92.56 157 LYS A N 1
ATOM 1309 C CA . LYS A 1 157 ? 15.223 -5.428 4.201 1.00 92.56 157 LYS A CA 1
ATOM 1310 C C . LYS A 1 157 ? 16.529 -4.741 3.844 1.00 92.56 157 LYS A C 1
ATOM 1312 O O . LYS A 1 157 ? 16.767 -4.554 2.661 1.00 92.56 157 LYS A O 1
ATOM 1317 N N . LEU A 1 158 ? 17.398 -4.414 4.800 1.00 91.38 158 LEU A N 1
ATOM 1318 C CA . LEU A 1 158 ? 18.688 -3.796 4.464 1.00 91.38 158 LEU A CA 1
ATOM 1319 C C . LEU A 1 158 ? 19.543 -4.665 3.524 1.00 91.38 158 LEU A C 1
ATOM 1321 O O . LEU A 1 158 ? 20.025 -4.122 2.531 1.00 91.38 158 LEU A O 1
ATOM 1325 N N . PRO A 1 159 ? 19.698 -5.987 3.749 1.00 91.62 159 PRO A N 1
ATOM 1326 C CA . PRO A 1 159 ? 20.411 -6.845 2.806 1.00 91.62 159 PRO A CA 1
ATOM 1327 C C . PRO A 1 159 ? 19.738 -6.899 1.432 1.00 91.62 159 PRO A C 1
ATOM 1329 O O . PRO A 1 159 ? 20.422 -6.772 0.418 1.00 91.62 159 PRO A O 1
ATOM 1332 N N . GLN A 1 160 ? 18.405 -7.033 1.391 1.00 89.06 160 GLN A N 1
ATOM 1333 C CA . GLN A 1 160 ? 17.640 -7.055 0.141 1.00 89.06 160 GLN A CA 1
ATOM 1334 C C . GLN A 1 160 ? 17.830 -5.757 -0.659 1.00 89.06 160 GLN A C 1
ATOM 1336 O O . GLN A 1 160 ? 18.106 -5.786 -1.853 1.00 89.06 160 GLN A O 1
ATOM 1341 N N . GLU A 1 161 ? 17.713 -4.610 -0.002 1.00 90.19 161 GLU A N 1
ATOM 1342 C CA . GLU A 1 161 ? 17.778 -3.298 -0.649 1.00 90.19 161 GLU A CA 1
ATOM 1343 C C . GLU A 1 161 ? 19.217 -2.963 -1.059 1.00 90.19 161 GLU A C 1
ATOM 1345 O O . GLU A 1 161 ? 19.438 -2.369 -2.112 1.00 90.19 161 GLU A O 1
ATOM 1350 N N . TYR A 1 162 ? 20.220 -3.412 -0.294 1.00 88.81 162 TYR A N 1
ATOM 1351 C CA . TYR A 1 162 ? 21.625 -3.315 -0.694 1.00 88.81 162 TYR A CA 1
ATOM 1352 C C . TYR A 1 162 ? 21.882 -4.120 -1.970 1.00 88.81 162 TYR A C 1
ATOM 1354 O O . TYR A 1 162 ? 22.488 -3.607 -2.912 1.00 88.81 162 TYR A O 1
ATOM 1362 N N . TRP A 1 163 ? 21.377 -5.355 -2.020 1.00 86.94 163 TRP A N 1
ATOM 1363 C CA . TRP A 1 163 ? 21.518 -6.238 -3.174 1.00 86.94 163 TRP A CA 1
ATOM 1364 C C . TRP A 1 163 ? 20.922 -5.620 -4.446 1.00 86.94 163 TRP A C 1
ATOM 1366 O O . TRP A 1 163 ? 21.574 -5.587 -5.489 1.00 86.94 163 TRP A O 1
ATOM 1376 N N . ILE A 1 164 ? 19.711 -5.069 -4.344 1.00 84.69 164 ILE A N 1
ATOM 1377 C CA . ILE A 1 164 ? 18.976 -4.516 -5.489 1.00 84.69 164 ILE A CA 1
ATOM 1378 C C . ILE A 1 164 ? 19.524 -3.141 -5.906 1.00 84.69 164 ILE A C 1
ATOM 1380 O O . ILE A 1 164 ? 19.701 -2.868 -7.094 1.00 84.69 164 ILE A O 1
ATOM 1384 N N . HIS A 1 165 ? 19.797 -2.244 -4.956 1.00 84.50 165 HIS A N 1
ATOM 1385 C CA . HIS A 1 165 ? 20.063 -0.838 -5.273 1.00 84.50 165 HIS A CA 1
ATOM 1386 C C . HIS A 1 165 ? 21.543 -0.460 -5.311 1.00 84.50 165 HIS A C 1
ATOM 1388 O O . HIS A 1 165 ? 21.904 0.427 -6.087 1.00 84.50 165 HIS A O 1
ATOM 1394 N N . ILE A 1 166 ? 22.392 -1.112 -4.514 1.00 83.12 166 ILE A N 1
ATOM 1395 C CA . ILE A 1 166 ? 23.835 -0.834 -4.486 1.00 83.12 166 ILE A CA 1
ATOM 1396 C C . ILE A 1 166 ? 24.588 -1.849 -5.334 1.00 83.12 166 ILE A C 1
ATOM 1398 O O . ILE A 1 166 ? 25.310 -1.454 -6.245 1.00 83.12 166 ILE A O 1
ATOM 1402 N N . ALA A 1 167 ? 24.394 -3.142 -5.066 1.00 82.38 167 ALA A N 1
ATOM 1403 C CA . ALA A 1 167 ? 25.079 -4.197 -5.806 1.00 82.38 167 ALA A CA 1
ATOM 1404 C C . ALA A 1 167 ? 24.507 -4.385 -7.224 1.00 82.38 167 ALA A C 1
ATOM 1406 O O . ALA A 1 167 ? 25.226 -4.863 -8.096 1.00 82.38 167 ALA A O 1
ATOM 1407 N N . GLN A 1 168 ? 23.246 -3.984 -7.454 1.00 80.06 168 GLN A N 1
ATOM 1408 C CA . GLN A 1 168 ? 22.540 -4.089 -8.743 1.00 80.06 168 GLN A CA 1
ATOM 1409 C C . GLN A 1 168 ? 22.638 -5.494 -9.351 1.00 80.06 168 GLN A C 1
ATOM 1411 O O . GLN A 1 168 ? 22.770 -5.670 -10.560 1.00 80.06 168 GLN A O 1
ATOM 1416 N N . LEU A 1 169 ? 22.610 -6.502 -8.481 1.00 78.25 169 LEU A N 1
ATOM 1417 C CA . LEU A 1 169 ? 22.727 -7.895 -8.871 1.00 78.25 169 LEU A CA 1
ATOM 1418 C C . LEU A 1 169 ? 21.346 -8.420 -9.253 1.00 78.25 169 LEU A C 1
ATOM 1420 O O . LEU A 1 169 ? 20.461 -8.523 -8.401 1.00 78.25 169 LEU A O 1
ATOM 1424 N N . ASP A 1 170 ? 21.181 -8.805 -10.515 1.00 75.31 170 ASP A N 1
ATOM 1425 C CA . ASP A 1 170 ? 20.017 -9.577 -10.933 1.00 75.31 170 ASP A CA 1
ATOM 1426 C C . ASP A 1 170 ? 20.124 -10.994 -10.349 1.00 75.31 170 ASP A C 1
ATOM 1428 O O . ASP A 1 170 ? 21.105 -11.713 -10.568 1.00 75.31 170 ASP A O 1
ATOM 1432 N N . ALA A 1 171 ? 19.120 -11.395 -9.566 1.00 76.00 171 ALA A N 1
ATOM 1433 C CA . ALA A 1 171 ? 19.058 -12.729 -8.980 1.00 76.00 171 ALA A CA 1
ATOM 1434 C C . ALA A 1 171 ? 19.099 -13.819 -10.062 1.00 76.00 171 ALA A C 1
ATOM 1436 O O . ALA A 1 171 ? 19.737 -14.854 -9.865 1.00 76.00 171 ALA A O 1
ATOM 1437 N N . THR A 1 172 ? 18.485 -13.565 -11.217 1.00 74.00 172 THR A N 1
ATOM 1438 C CA . THR A 1 172 ? 18.485 -14.462 -12.375 1.00 74.00 172 THR A CA 1
ATOM 1439 C C . THR A 1 172 ? 19.899 -14.683 -12.886 1.00 74.00 172 THR A C 1
ATOM 1441 O O . THR A 1 172 ? 20.325 -15.827 -13.048 1.00 74.00 172 THR A O 1
ATOM 1444 N N . ASP A 1 173 ? 20.659 -13.607 -13.074 1.00 79.62 173 ASP A N 1
ATOM 1445 C CA . ASP A 1 173 ? 22.035 -13.687 -13.557 1.00 79.62 173 ASP A CA 1
ATOM 1446 C C . ASP A 1 173 ? 22.942 -14.398 -12.562 1.00 79.62 173 ASP A C 1
ATOM 1448 O O . ASP A 1 173 ? 23.791 -15.199 -12.954 1.00 79.62 173 ASP A O 1
ATOM 1452 N N . VAL A 1 174 ? 22.757 -14.140 -11.266 1.00 81.25 174 VAL A N 1
ATOM 1453 C CA . VAL A 1 174 ? 23.519 -14.817 -10.214 1.00 81.25 174 VAL A CA 1
ATOM 1454 C C . VAL A 1 174 ? 23.216 -16.312 -10.206 1.00 81.25 174 VAL A C 1
ATOM 1456 O O . VAL A 1 174 ? 24.148 -17.112 -10.168 1.00 81.25 174 VAL A O 1
ATOM 1459 N N . VAL A 1 175 ? 21.945 -16.708 -10.312 1.00 82.00 175 VAL A N 1
ATOM 1460 C CA . VAL A 1 175 ? 21.561 -18.124 -10.398 1.00 82.00 175 VAL A CA 1
ATOM 1461 C C . VAL A 1 175 ? 22.135 -18.765 -11.659 1.00 82.00 175 VAL A C 1
ATOM 1463 O O . VAL A 1 175 ? 22.757 -19.820 -11.562 1.00 82.00 175 VAL A O 1
ATOM 1466 N N . LYS A 1 176 ? 22.016 -18.126 -12.829 1.00 82.56 176 LYS A N 1
ATOM 1467 C CA . LYS A 1 176 ? 22.596 -18.651 -14.076 1.00 82.56 176 LYS A CA 1
ATOM 1468 C C . LYS A 1 176 ? 24.108 -18.844 -13.961 1.00 82.56 176 LYS A C 1
ATOM 1470 O O . LYS A 1 176 ? 24.603 -19.894 -14.357 1.00 82.56 176 LYS A O 1
ATOM 1475 N N . ARG A 1 177 ? 24.827 -17.892 -13.356 1.00 85.00 177 ARG A N 1
ATOM 1476 C CA . ARG A 1 177 ? 26.275 -18.006 -13.103 1.00 85.00 177 ARG A CA 1
ATOM 1477 C C . ARG A 1 177 ? 26.618 -19.126 -12.121 1.00 85.00 177 ARG A C 1
ATOM 1479 O O . ARG A 1 177 ? 27.586 -19.841 -12.354 1.00 85.00 177 ARG A O 1
ATOM 1486 N N . LEU A 1 178 ? 25.835 -19.313 -11.054 1.00 84.44 178 LEU A N 1
ATOM 1487 C CA . LEU A 1 178 ? 26.022 -20.422 -10.104 1.00 84.44 178 LEU A CA 1
ATOM 1488 C C . LEU A 1 178 ? 25.821 -21.794 -10.760 1.00 84.44 178 LEU A C 1
ATOM 1490 O O . LEU A 1 178 ? 26.488 -22.751 -10.381 1.00 84.44 178 LEU A O 1
ATOM 1494 N N . LEU A 1 179 ? 24.940 -21.875 -11.760 1.00 85.38 179 LEU A N 1
ATOM 1495 C CA . LEU A 1 179 ? 24.715 -23.069 -12.580 1.00 85.38 179 LEU A CA 1
ATOM 1496 C C . LEU A 1 179 ? 25.757 -23.238 -13.708 1.00 85.38 179 LEU A C 1
ATOM 1498 O O . LEU A 1 179 ? 25.621 -24.141 -14.530 1.00 85.38 179 LEU A O 1
ATOM 1502 N N . GLY A 1 180 ? 26.785 -22.380 -13.764 1.00 83.81 180 GLY A N 1
ATOM 1503 C CA . GLY A 1 180 ? 27.866 -22.432 -14.756 1.00 83.81 180 GLY A CA 1
ATOM 1504 C C . GLY A 1 180 ? 27.566 -21.733 -16.087 1.00 83.81 180 GLY A C 1
ATOM 1505 O O . GLY A 1 180 ? 28.340 -21.871 -17.031 1.00 83.81 180 GLY A O 1
ATOM 1506 N N . GLY A 1 181 ? 26.462 -20.989 -16.178 1.00 85.88 181 GLY A N 1
ATOM 1507 C CA . GLY A 1 181 ? 26.028 -20.281 -17.382 1.00 85.88 181 GLY A CA 1
ATOM 1508 C C . GLY A 1 181 ? 26.375 -18.791 -17.425 1.00 85.88 181 GLY A C 1
ATOM 1509 O O . GLY A 1 181 ? 26.905 -18.193 -16.488 1.00 85.88 181 GLY A O 1
ATOM 1510 N N . THR A 1 182 ? 26.002 -18.170 -18.538 1.00 85.31 182 THR A N 1
ATOM 1511 C CA . THR A 1 182 ? 25.997 -16.715 -18.758 1.00 85.31 182 THR A CA 1
ATOM 1512 C C . THR A 1 182 ? 24.568 -16.153 -18.653 1.00 85.31 182 THR A C 1
ATOM 1514 O O . THR A 1 182 ? 23.608 -16.923 -18.736 1.00 85.31 182 THR A O 1
ATOM 1517 N N . PRO A 1 183 ? 24.376 -14.826 -18.514 1.00 78.31 183 PRO A N 1
ATOM 1518 C CA . PRO A 1 183 ? 23.045 -14.198 -18.541 1.00 78.31 183 PRO A CA 1
ATOM 1519 C C . PRO A 1 183 ? 22.181 -14.600 -19.749 1.00 78.31 183 PRO A C 1
ATOM 1521 O O . PRO A 1 183 ? 20.972 -14.789 -19.625 1.00 78.31 183 PRO A O 1
ATOM 1524 N N . GLU A 1 184 ? 22.809 -14.831 -20.903 1.00 81.38 184 GLU A N 1
ATOM 1525 C CA . GLU A 1 184 ? 22.150 -15.221 -22.160 1.00 81.38 184 GLU A CA 1
ATOM 1526 C C . GLU A 1 184 ? 21.831 -16.721 -22.251 1.00 81.38 184 GLU A C 1
ATOM 1528 O O . GLU A 1 184 ? 21.115 -17.161 -23.147 1.00 81.38 184 GLU A O 1
ATOM 1533 N N . SER A 1 185 ? 22.341 -17.530 -21.320 1.00 83.00 185 SER A N 1
ATOM 1534 C CA . SER A 1 185 ? 22.156 -18.979 -21.353 1.00 83.00 185 SER A CA 1
ATOM 1535 C C . SER A 1 185 ? 20.682 -19.366 -21.193 1.00 83.00 185 SER A C 1
ATOM 1537 O O . SER A 1 185 ? 19.949 -18.805 -20.364 1.00 83.00 185 SER A O 1
ATOM 1539 N N . ALA A 1 186 ? 20.259 -20.359 -21.979 1.00 83.81 186 ALA A N 1
ATOM 1540 C CA . ALA A 1 186 ? 18.909 -20.906 -21.940 1.00 83.81 186 ALA A CA 1
ATOM 1541 C C . ALA A 1 186 ? 18.683 -21.725 -20.659 1.00 83.81 186 ALA A C 1
ATOM 1543 O O . ALA A 1 186 ? 19.461 -22.623 -20.332 1.00 83.81 186 ALA A O 1
ATOM 1544 N N . TRP A 1 187 ? 17.573 -21.460 -19.963 1.00 81.25 187 TRP A N 1
ATOM 1545 C CA . TRP A 1 187 ? 17.225 -22.137 -18.709 1.00 81.25 187 TRP A CA 1
ATOM 1546 C C . TRP A 1 187 ? 17.116 -23.656 -18.846 1.00 81.25 187 TRP A C 1
ATOM 1548 O O . TRP A 1 187 ? 17.554 -24.372 -17.953 1.00 81.25 187 TRP A O 1
ATOM 1558 N N . GLY A 1 188 ? 16.560 -24.152 -19.958 1.00 83.62 188 GLY A N 1
ATOM 1559 C CA . GLY A 1 188 ? 16.344 -25.587 -20.160 1.00 83.62 188 GLY A CA 1
ATOM 1560 C C . GLY A 1 188 ? 17.637 -26.401 -20.094 1.00 83.62 188 GLY A C 1
ATOM 1561 O O . GLY A 1 188 ? 17.681 -27.409 -19.396 1.00 83.62 188 GLY A O 1
ATOM 1562 N N . ALA A 1 189 ? 18.696 -25.921 -20.752 1.00 83.69 189 ALA A N 1
ATOM 1563 C CA . ALA A 1 189 ? 20.006 -26.566 -20.725 1.00 83.69 189 ALA A CA 1
ATOM 1564 C C . ALA A 1 189 ? 20.636 -26.490 -19.325 1.00 83.69 189 ALA A C 1
ATOM 1566 O O . ALA A 1 189 ? 21.006 -27.514 -18.763 1.00 83.69 189 ALA A O 1
ATOM 1567 N N . LEU A 1 190 ? 20.642 -25.303 -18.703 1.00 86.12 190 LEU A N 1
ATOM 1568 C CA . LEU A 1 190 ? 21.211 -25.124 -17.361 1.00 86.12 190 LEU A CA 1
ATOM 1569 C C . LEU A 1 190 ? 20.520 -25.981 -16.295 1.00 86.12 190 LEU A C 1
ATOM 1571 O O . LEU A 1 190 ? 21.190 -26.515 -15.414 1.00 86.12 190 LEU A O 1
ATOM 1575 N N . ILE A 1 191 ? 19.193 -26.117 -16.360 1.00 87.69 191 ILE A N 1
ATOM 1576 C CA . ILE A 1 191 ? 18.434 -26.960 -15.432 1.00 87.69 191 ILE A CA 1
ATOM 1577 C C . ILE A 1 191 ? 18.758 -28.432 -15.676 1.00 87.69 191 ILE A C 1
ATOM 1579 O O . ILE A 1 191 ? 19.009 -29.142 -14.706 1.00 87.69 191 ILE A O 1
ATOM 1583 N N . ALA A 1 192 ? 18.773 -28.879 -16.938 1.00 87.50 192 ALA A N 1
ATOM 1584 C CA . ALA A 1 192 ? 19.072 -30.265 -17.300 1.00 87.50 192 ALA A CA 1
ATOM 1585 C C . ALA A 1 192 ? 20.479 -30.692 -16.845 1.00 87.50 192 ALA A C 1
ATOM 1587 O O . ALA A 1 192 ? 20.639 -31.767 -16.267 1.00 87.50 192 ALA A O 1
ATOM 1588 N N . ASP A 1 193 ? 21.470 -29.818 -17.016 1.00 89.56 193 ASP A N 1
ATOM 1589 C CA . ASP A 1 193 ? 22.861 -30.097 -16.650 1.00 89.56 193 ASP A CA 1
ATOM 1590 C C . ASP A 1 193 ? 23.089 -30.074 -15.127 1.00 89.56 193 ASP A C 1
ATOM 1592 O O . ASP A 1 193 ? 24.008 -30.714 -14.616 1.00 89.56 193 ASP A O 1
ATOM 1596 N N . ASN A 1 194 ? 22.222 -29.387 -14.373 1.00 88.81 194 ASN A N 1
ATOM 1597 C CA . ASN A 1 194 ? 22.351 -29.206 -12.925 1.00 88.81 194 ASN A CA 1
ATOM 1598 C C . ASN A 1 194 ? 21.215 -29.855 -12.112 1.00 88.81 194 ASN A C 1
ATOM 1600 O O . ASN A 1 194 ? 21.040 -29.512 -10.940 1.00 88.81 194 ASN A O 1
ATOM 1604 N N . VAL A 1 195 ? 20.453 -30.805 -12.677 1.00 90.69 195 VAL A N 1
ATOM 1605 C CA . VAL A 1 195 ? 19.286 -31.420 -12.001 1.00 90.69 195 VAL A CA 1
ATOM 1606 C C . VAL A 1 195 ? 19.639 -31.940 -10.608 1.00 90.69 195 VAL A C 1
ATOM 1608 O O . VAL A 1 195 ? 18.892 -31.709 -9.660 1.00 90.69 195 VAL A O 1
ATOM 1611 N N . VAL A 1 196 ? 20.786 -32.608 -10.456 1.00 90.00 196 VAL A N 1
ATOM 1612 C CA . VAL A 1 196 ? 21.223 -33.170 -9.166 1.00 90.00 196 VAL A CA 1
ATOM 1613 C C . VAL A 1 196 ? 21.534 -32.068 -8.151 1.00 90.00 196 VAL A C 1
ATOM 1615 O O . VAL A 1 196 ? 21.135 -32.174 -6.993 1.00 90.00 196 VAL A O 1
ATOM 1618 N N . LEU A 1 197 ? 22.198 -30.991 -8.581 1.00 88.25 197 LEU A N 1
ATOM 1619 C CA . LEU A 1 197 ? 22.518 -29.845 -7.729 1.00 88.25 197 LEU A CA 1
ATOM 1620 C C . LEU A 1 197 ? 21.241 -29.122 -7.289 1.00 88.25 197 LEU A C 1
ATOM 1622 O O . LEU A 1 197 ? 21.080 -28.829 -6.105 1.00 88.25 197 LEU A O 1
ATOM 1626 N N . ILE A 1 198 ? 20.309 -28.895 -8.217 1.00 87.81 198 ILE A N 1
ATOM 1627 C CA . ILE A 1 198 ? 19.012 -28.270 -7.941 1.00 87.81 198 ILE A CA 1
ATOM 1628 C C . ILE A 1 198 ? 18.193 -29.144 -6.987 1.00 87.81 198 ILE A C 1
ATOM 1630 O O . ILE A 1 198 ? 17.687 -28.646 -5.985 1.00 87.81 198 ILE A O 1
ATOM 1634 N N . ALA A 1 199 ? 18.095 -30.450 -7.248 1.00 89.75 199 ALA A N 1
ATOM 1635 C CA . ALA A 1 199 ? 17.380 -31.384 -6.383 1.00 89.75 199 ALA A CA 1
ATOM 1636 C C . ALA A 1 199 ? 17.997 -31.441 -4.977 1.00 89.75 199 ALA A C 1
ATOM 1638 O O . ALA A 1 199 ? 17.268 -31.397 -3.986 1.00 89.75 199 ALA A O 1
ATOM 1639 N N . GLY A 1 200 ? 19.330 -31.473 -4.878 1.00 91.56 200 GLY A N 1
ATOM 1640 C CA . GLY A 1 200 ? 20.051 -31.411 -3.608 1.00 91.56 200 GLY A CA 1
ATOM 1641 C C . GLY A 1 200 ? 19.781 -30.110 -2.850 1.00 91.56 200 GLY A C 1
ATOM 1642 O O . GLY A 1 200 ? 19.456 -30.145 -1.664 1.00 91.56 200 GLY A O 1
ATOM 1643 N N . PHE A 1 201 ? 19.831 -28.967 -3.536 1.00 88.50 201 PHE A N 1
ATOM 1644 C CA . PHE A 1 201 ? 19.505 -27.667 -2.953 1.00 88.50 201 PHE A CA 1
ATOM 1645 C C . PHE A 1 201 ? 18.056 -27.608 -2.452 1.00 88.50 201 PHE A C 1
ATOM 1647 O O . PHE A 1 201 ? 17.821 -27.235 -1.304 1.00 88.50 201 PHE A O 1
ATOM 1654 N N . LEU A 1 202 ? 17.084 -28.034 -3.265 1.00 90.88 202 LEU A N 1
ATOM 1655 C CA . LEU A 1 202 ? 15.672 -28.086 -2.877 1.00 90.88 202 LEU A CA 1
ATOM 1656 C C . LEU A 1 202 ? 15.439 -29.016 -1.683 1.00 90.88 202 LEU A C 1
ATOM 1658 O O . LEU A 1 202 ? 14.634 -28.694 -0.812 1.00 90.88 202 LEU A O 1
ATOM 1662 N N . LEU A 1 203 ? 16.162 -30.136 -1.604 1.00 93.62 203 LEU A N 1
ATOM 1663 C CA . LEU A 1 203 ? 16.107 -31.039 -0.459 1.00 93.62 203 LEU A CA 1
ATOM 1664 C C . LEU A 1 203 ? 16.653 -30.366 0.804 1.00 93.62 203 LEU A C 1
ATOM 1666 O O . LEU A 1 203 ? 16.013 -30.449 1.851 1.00 93.62 203 LEU A O 1
ATOM 1670 N N . VAL A 1 204 ? 17.784 -29.660 0.719 1.00 92.50 204 VAL A N 1
ATOM 1671 C CA . VAL A 1 204 ? 18.362 -28.910 1.849 1.00 92.50 204 VAL A CA 1
ATOM 1672 C C . VAL A 1 204 ? 17.423 -27.796 2.309 1.00 92.50 204 VAL A C 1
ATOM 1674 O O . VAL A 1 204 ? 17.164 -27.675 3.507 1.00 92.50 204 VAL A O 1
ATOM 1677 N N . VAL A 1 205 ? 16.862 -27.018 1.380 1.00 90.25 205 VAL A N 1
ATOM 1678 C CA . VAL A 1 205 ? 15.875 -25.974 1.689 1.00 90.25 205 VAL A CA 1
ATOM 1679 C C . VAL A 1 205 ? 14.627 -26.590 2.317 1.00 90.25 205 VAL A C 1
ATOM 1681 O O . VAL A 1 205 ? 14.184 -26.132 3.367 1.00 90.25 205 VAL A O 1
ATOM 1684 N N . GLY A 1 206 ? 14.095 -27.667 1.737 1.00 92.12 206 GLY A N 1
ATOM 1685 C CA . GLY A 1 206 ? 12.937 -28.388 2.260 1.00 92.12 206 GLY A CA 1
ATOM 1686 C C . GLY A 1 206 ? 13.175 -28.941 3.666 1.00 92.12 206 GLY A C 1
ATOM 1687 O O . GLY A 1 206 ? 12.334 -28.765 4.549 1.00 92.12 206 GLY A O 1
ATOM 1688 N N . ALA A 1 207 ? 14.345 -29.535 3.912 1.00 92.19 207 ALA A N 1
ATOM 1689 C CA . ALA A 1 207 ? 14.761 -29.995 5.233 1.00 92.19 207 ALA A CA 1
ATOM 1690 C C . ALA A 1 207 ? 14.878 -28.822 6.218 1.00 92.19 207 ALA A C 1
ATOM 1692 O O . ALA A 1 207 ? 14.345 -28.897 7.324 1.00 92.19 207 ALA A O 1
ATOM 1693 N N . GLY A 1 208 ? 15.497 -27.712 5.809 1.00 90.69 208 GLY A N 1
ATOM 1694 C CA . GLY A 1 208 ? 15.591 -26.487 6.602 1.00 90.69 208 GLY A CA 1
ATOM 1695 C C . GLY A 1 208 ? 14.217 -25.934 6.985 1.00 90.69 208 GLY A C 1
ATOM 1696 O O . GLY A 1 208 ? 13.959 -25.688 8.162 1.00 90.69 208 GLY A O 1
ATOM 1697 N N . CYS A 1 209 ? 13.297 -25.821 6.024 1.00 89.12 209 CYS A N 1
ATOM 1698 C CA . CYS A 1 209 ? 11.911 -25.419 6.263 1.00 89.12 209 CYS A CA 1
ATOM 1699 C C . CYS A 1 209 ? 11.187 -26.385 7.206 1.00 89.12 209 CYS A C 1
ATOM 1701 O O . CYS A 1 209 ? 10.449 -25.942 8.086 1.00 89.12 209 CYS A O 1
ATOM 1703 N N . PHE A 1 210 ? 11.411 -27.693 7.068 1.00 91.50 210 PHE A N 1
ATOM 1704 C CA . PHE A 1 210 ? 10.833 -28.698 7.955 1.00 91.50 210 PHE A CA 1
ATOM 1705 C C . PHE A 1 210 ? 11.351 -28.560 9.393 1.00 91.50 210 PHE A C 1
ATOM 1707 O O . PHE A 1 210 ? 10.549 -28.516 10.329 1.00 91.50 210 PHE A O 1
ATOM 1714 N N . PHE A 1 211 ? 12.667 -28.439 9.590 1.00 92.38 211 PHE A N 1
ATOM 1715 C CA . PHE A 1 211 ? 13.257 -28.233 10.915 1.00 92.38 211 PHE A CA 1
ATOM 1716 C C . PHE A 1 211 ? 12.822 -26.906 11.530 1.00 92.38 211 PHE A C 1
ATOM 1718 O O . PHE A 1 211 ? 12.461 -26.877 12.706 1.00 92.38 211 PHE A O 1
ATOM 1725 N N . LEU A 1 212 ? 12.767 -25.834 10.737 1.00 88.00 212 LEU A N 1
ATOM 1726 C CA . LEU A 1 212 ? 12.245 -24.543 11.171 1.00 88.00 212 LEU A CA 1
ATOM 1727 C C . LEU A 1 212 ? 10.777 -24.659 11.591 1.00 88.00 212 LEU A C 1
ATOM 1729 O O . LEU A 1 212 ? 10.416 -24.202 12.670 1.00 88.00 212 LEU A O 1
ATOM 1733 N N . TYR A 1 213 ? 9.937 -25.327 10.801 1.00 87.94 213 TYR A N 1
ATOM 1734 C CA . TYR A 1 213 ? 8.542 -25.586 11.156 1.00 87.94 213 TYR A CA 1
ATOM 1735 C C . TYR A 1 213 ? 8.428 -26.360 12.474 1.00 87.94 213 TYR A C 1
ATOM 1737 O O . TYR A 1 213 ? 7.634 -25.989 13.340 1.00 87.94 213 TYR A O 1
ATOM 1745 N N . ARG A 1 214 ? 9.234 -27.413 12.663 1.00 90.56 214 ARG A N 1
ATOM 1746 C CA . ARG A 1 214 ? 9.253 -28.185 13.913 1.00 90.56 214 ARG A CA 1
ATOM 1747 C C . ARG A 1 214 ? 9.705 -27.341 15.101 1.00 90.56 214 ARG A C 1
ATOM 1749 O O . ARG A 1 214 ? 9.075 -27.412 16.154 1.00 90.56 214 ARG A O 1
ATOM 1756 N N . TYR A 1 215 ? 10.754 -26.543 14.926 1.00 91.75 215 TYR A N 1
ATOM 1757 C CA . TYR A 1 215 ? 11.276 -25.638 15.944 1.00 91.75 215 TYR A CA 1
ATOM 1758 C C . TYR A 1 215 ? 10.231 -24.592 16.341 1.00 91.75 215 TYR A C 1
ATOM 1760 O O . TYR A 1 215 ? 9.915 -24.458 17.522 1.00 91.75 215 TYR A O 1
ATOM 1768 N N . LEU A 1 216 ? 9.629 -23.918 15.359 1.00 87.06 216 LEU A N 1
ATOM 1769 C CA . LEU A 1 216 ? 8.571 -22.934 15.571 1.00 87.06 216 LEU A CA 1
ATOM 1770 C C . LEU A 1 216 ? 7.357 -23.569 16.250 1.00 87.06 216 LEU A C 1
ATOM 1772 O O . LEU A 1 216 ? 6.849 -23.021 17.219 1.00 87.06 216 LEU A O 1
ATOM 1776 N N . ARG A 1 217 ? 6.921 -24.757 15.821 1.00 84.38 217 ARG A N 1
ATOM 1777 C CA . ARG A 1 217 ? 5.804 -25.468 16.461 1.00 84.38 217 ARG A CA 1
ATOM 1778 C C . ARG A 1 217 ? 6.089 -25.822 17.926 1.00 84.38 217 ARG A C 1
ATOM 1780 O O . ARG A 1 217 ? 5.149 -25.874 18.709 1.00 84.38 217 ARG A O 1
ATOM 1787 N N . ALA A 1 218 ? 7.347 -26.080 18.285 1.00 88.31 218 ALA A N 1
ATOM 1788 C CA . ALA A 1 218 ? 7.740 -26.395 19.657 1.00 88.31 218 ALA A CA 1
ATOM 1789 C C . ALA A 1 218 ? 7.863 -25.155 20.563 1.00 88.31 218 ALA A C 1
ATOM 1791 O O . ALA A 1 218 ? 7.674 -25.278 21.768 1.00 88.31 218 ALA A O 1
ATOM 1792 N N . HIS A 1 219 ? 8.173 -23.981 20.001 1.00 87.88 219 HIS A N 1
ATOM 1793 C CA . HIS A 1 219 ? 8.456 -22.759 20.772 1.00 87.88 219 HIS A CA 1
ATOM 1794 C C . HIS A 1 219 ? 7.357 -21.693 20.692 1.00 87.88 219 HIS A C 1
ATOM 1796 O O . HIS A 1 219 ? 7.359 -20.751 21.484 1.00 87.88 219 HIS A O 1
ATOM 1802 N N . LEU A 1 220 ? 6.424 -21.803 19.744 1.00 85.38 220 LEU A N 1
ATOM 1803 C CA . LEU A 1 220 ? 5.301 -20.880 19.628 1.00 85.38 220 LEU A CA 1
ATOM 1804 C C . LEU A 1 220 ? 4.166 -21.271 20.581 1.00 85.38 220 LEU A C 1
ATOM 1806 O O . LEU A 1 220 ? 3.917 -22.461 20.795 1.00 85.38 220 LEU A O 1
ATOM 1810 N N . PRO A 1 221 ? 3.438 -20.281 21.126 1.00 85.94 221 PRO A N 1
ATOM 1811 C CA . PRO A 1 221 ? 2.273 -20.558 21.949 1.00 85.94 221 PRO A CA 1
ATOM 1812 C C . PRO A 1 221 ? 1.206 -21.314 21.141 1.00 85.94 221 PRO A C 1
ATOM 1814 O O . PRO A 1 221 ? 1.137 -21.168 19.911 1.00 85.94 221 PRO A O 1
ATOM 1817 N N . PRO A 1 222 ? 0.337 -22.094 21.811 1.00 87.25 222 PRO A N 1
ATOM 1818 C CA . PRO A 1 222 ? -0.805 -22.709 21.149 1.00 87.25 222 PRO A CA 1
ATOM 1819 C C . PRO A 1 222 ? -1.634 -21.640 20.430 1.00 87.25 222 PRO A C 1
ATOM 1821 O O . PRO A 1 222 ? -1.683 -20.480 20.844 1.00 87.25 222 PRO A O 1
ATOM 1824 N N . ARG A 1 223 ? -2.245 -22.030 19.312 1.00 90.44 223 ARG A N 1
ATOM 1825 C CA . ARG A 1 223 ? -3.093 -21.135 18.518 1.00 90.44 223 ARG A CA 1
ATOM 1826 C C . ARG A 1 223 ? -4.273 -20.673 19.367 1.00 90.44 223 ARG A C 1
ATOM 1828 O O . ARG A 1 223 ? -4.880 -21.496 20.048 1.00 90.44 223 ARG A O 1
ATOM 1835 N N . ASP A 1 224 ? -4.614 -19.390 19.286 1.00 88.50 224 ASP A N 1
ATOM 1836 C CA . ASP A 1 224 ? -5.780 -18.861 20.005 1.00 88.50 224 ASP A CA 1
ATOM 1837 C C . ASP A 1 224 ? -7.094 -19.292 19.335 1.00 88.50 224 ASP A C 1
ATOM 1839 O O . ASP A 1 224 ? -8.125 -19.396 19.994 1.00 88.50 224 ASP A O 1
ATOM 1843 N N . HIS A 1 225 ? -7.060 -19.544 18.024 1.00 89.56 225 HIS A N 1
ATOM 1844 C CA . HIS A 1 225 ? -8.220 -19.924 17.221 1.00 89.56 225 HIS A CA 1
ATOM 1845 C C . HIS A 1 225 ? -7.816 -20.708 15.958 1.00 89.56 225 HIS A C 1
ATOM 1847 O O . HIS A 1 225 ? -6.633 -20.895 15.658 1.00 89.56 225 HIS A O 1
ATOM 1853 N N . GLY A 1 226 ? -8.813 -21.171 15.196 1.00 89.69 226 GLY A N 1
ATOM 1854 C CA . GLY A 1 226 ? -8.614 -21.729 13.854 1.00 89.69 226 GLY A CA 1
ATOM 1855 C C . GLY A 1 226 ? -8.037 -20.710 12.860 1.00 89.69 226 GLY A C 1
ATOM 1856 O O . GLY A 1 226 ? -7.867 -19.537 13.184 1.00 89.69 226 GLY A O 1
ATOM 1857 N N . ILE A 1 227 ? -7.729 -21.158 11.641 1.00 90.06 227 ILE A N 1
ATOM 1858 C CA . ILE A 1 227 ? -7.179 -20.286 10.590 1.00 90.06 227 ILE A CA 1
ATOM 1859 C C . ILE A 1 227 ? -8.212 -19.207 10.228 1.00 90.06 227 ILE A C 1
ATOM 1861 O O . ILE A 1 227 ? -9.297 -19.525 9.746 1.00 90.06 227 ILE A O 1
ATOM 1865 N N . ALA A 1 228 ? -7.850 -17.943 10.450 1.00 88.94 228 ALA A N 1
ATOM 1866 C CA . ALA A 1 228 ? -8.707 -16.770 10.274 1.00 88.94 228 ALA A CA 1
ATOM 1867 C C . ALA A 1 228 ? -8.296 -15.961 9.030 1.00 88.94 228 ALA A C 1
ATOM 1869 O O . ALA A 1 228 ? -7.473 -15.044 9.101 1.00 88.94 228 ALA A O 1
ATOM 1870 N N . LEU A 1 229 ? -8.828 -16.313 7.856 1.00 91.12 229 LEU A N 1
ATOM 1871 C CA . LEU A 1 229 ? -8.435 -15.666 6.596 1.00 91.12 229 LEU A CA 1
ATOM 1872 C C . LEU A 1 229 ? -9.060 -14.279 6.429 1.00 91.12 229 LEU A C 1
ATOM 1874 O O . LEU A 1 229 ? -8.408 -13.381 5.891 1.00 91.12 229 LEU A O 1
ATOM 1878 N N . ARG A 1 230 ? -10.300 -14.083 6.888 1.00 94.06 230 ARG A N 1
ATOM 1879 C CA . ARG A 1 230 ? -10.992 -12.799 6.750 1.00 94.06 230 ARG A CA 1
ATOM 1880 C C . ARG A 1 230 ? -10.610 -11.878 7.892 1.00 94.06 230 ARG A C 1
ATOM 1882 O O . ARG A 1 230 ? -10.508 -12.302 9.040 1.00 94.06 230 ARG A O 1
ATOM 1889 N N . ALA A 1 231 ? -10.469 -10.591 7.598 1.00 88.56 231 ALA A N 1
ATOM 1890 C CA . ALA A 1 231 ? -10.121 -9.569 8.585 1.00 88.56 231 ALA A CA 1
ATOM 1891 C C . ALA A 1 231 ? -11.072 -9.526 9.795 1.00 88.56 231 ALA A C 1
ATOM 1893 O O . ALA A 1 231 ? -10.673 -9.117 10.878 1.00 88.56 231 ALA A O 1
ATOM 1894 N N . ASP A 1 232 ? -12.324 -9.941 9.603 1.00 88.06 232 ASP A N 1
ATOM 1895 C CA . ASP A 1 232 ? -13.358 -9.926 10.638 1.00 88.06 232 ASP A CA 1
ATOM 1896 C C . ASP A 1 232 ? -13.439 -11.214 11.460 1.00 88.06 232 ASP A C 1
ATOM 1898 O O . ASP A 1 232 ? -14.152 -11.252 12.461 1.00 88.06 232 ASP A O 1
ATOM 1902 N N . ASP A 1 233 ? -12.726 -12.262 11.052 1.00 86.12 233 ASP A N 1
ATOM 1903 C CA . ASP A 1 233 ? -12.694 -13.515 11.794 1.00 86.12 233 ASP A CA 1
ATOM 1904 C C . ASP A 1 233 ? -12.018 -13.266 13.152 1.00 86.12 233 ASP A C 1
ATOM 1906 O O . ASP A 1 233 ? -10.948 -12.654 13.231 1.00 86.12 233 ASP A O 1
ATOM 1910 N N . ASN A 1 234 ? -12.657 -13.725 14.231 1.00 80.69 234 ASN A N 1
ATOM 1911 C CA . ASN A 1 234 ? -12.150 -13.658 15.610 1.00 80.69 234 ASN A CA 1
ATOM 1912 C C . ASN A 1 234 ? -11.770 -12.248 16.108 1.00 80.69 234 ASN A C 1
ATOM 1914 O O . ASN A 1 234 ? -11.019 -12.111 17.073 1.00 80.69 234 ASN A O 1
ATOM 1918 N N . THR A 1 235 ? -12.294 -11.196 15.469 1.00 80.06 235 THR A N 1
ATOM 1919 C CA . THR A 1 235 ? -12.028 -9.800 15.829 1.00 80.06 235 THR A CA 1
ATOM 1920 C C . THR A 1 235 ? -13.330 -9.097 16.185 1.00 80.06 235 THR A C 1
ATOM 1922 O O . THR A 1 235 ? -14.220 -8.959 15.345 1.00 80.06 235 THR A O 1
ATOM 1925 N N . GLU A 1 236 ? -13.440 -8.590 17.414 1.00 80.75 236 GLU A N 1
ATOM 1926 C CA . GLU A 1 236 ? -14.608 -7.804 17.819 1.00 80.75 236 GLU A CA 1
ATOM 1927 C C . GLU A 1 236 ? -14.727 -6.544 16.953 1.00 80.75 236 GLU A C 1
ATOM 1929 O O . GLU A 1 236 ? -13.779 -5.760 16.808 1.00 80.75 236 GLU A O 1
ATOM 1934 N N . ARG A 1 237 ? -15.897 -6.358 16.338 1.00 82.62 237 ARG A N 1
ATOM 1935 C CA . ARG A 1 237 ? -16.219 -5.148 15.580 1.00 82.62 237 ARG A CA 1
ATOM 1936 C C . ARG A 1 237 ? -16.790 -4.090 16.526 1.00 82.62 237 ARG A C 1
ATOM 1938 O O . ARG A 1 237 ? -17.560 -4.445 17.417 1.00 82.62 237 ARG A O 1
ATOM 1945 N N . PRO A 1 238 ? -16.472 -2.800 16.318 1.00 86.12 238 PRO A N 1
ATOM 1946 C CA . PRO A 1 238 ? -17.172 -1.736 17.021 1.00 86.12 238 PRO A CA 1
ATOM 1947 C C . PRO A 1 238 ? -18.680 -1.828 16.770 1.00 86.12 238 PRO A C 1
ATOM 1949 O O . PRO A 1 238 ? -19.106 -2.137 15.656 1.00 86.12 238 PRO A O 1
ATOM 1952 N N . THR A 1 239 ? -19.476 -1.553 17.799 1.00 87.56 239 THR A N 1
ATOM 1953 C CA . THR A 1 239 ? -20.939 -1.553 17.695 1.00 87.56 239 THR A CA 1
ATOM 1954 C C . THR A 1 239 ? -21.426 -0.420 16.792 1.00 87.56 239 THR A C 1
ATOM 1956 O O . THR A 1 239 ? -20.749 0.599 16.630 1.00 87.56 239 THR A O 1
ATOM 1959 N N . ASP A 1 240 ? -22.638 -0.543 16.246 1.00 85.44 240 ASP A N 1
ATOM 1960 C CA . ASP A 1 240 ? -23.233 0.508 15.408 1.00 85.44 240 ASP A CA 1
ATOM 1961 C C . ASP A 1 240 ? -23.332 1.850 16.146 1.00 85.44 240 ASP A C 1
ATOM 1963 O O . ASP A 1 240 ? -23.105 2.907 15.556 1.00 85.44 240 ASP A O 1
ATOM 1967 N N . ALA A 1 241 ? -23.580 1.816 17.460 1.00 85.75 241 ALA A N 1
ATOM 1968 C CA . ALA A 1 241 ? -23.577 3.002 18.311 1.00 85.75 241 ALA A CA 1
ATOM 1969 C C . ALA A 1 241 ? -22.182 3.647 18.404 1.00 85.75 241 ALA A C 1
ATOM 1971 O O . ALA A 1 241 ? -22.056 4.866 18.270 1.00 85.75 241 ALA A O 1
ATOM 1972 N N . GLN A 1 242 ? -21.125 2.843 18.576 1.00 86.94 242 GLN A N 1
ATOM 1973 C CA . GLN A 1 242 ? -19.740 3.330 18.586 1.00 86.94 242 GLN A CA 1
ATOM 1974 C C . GLN A 1 242 ? -19.336 3.907 17.225 1.00 86.94 242 GLN A C 1
ATOM 1976 O O . GLN A 1 242 ? -18.719 4.969 17.171 1.00 86.94 242 GLN A O 1
ATOM 1981 N N . LEU A 1 243 ? -19.721 3.257 16.122 1.00 85.19 243 LEU A N 1
ATOM 1982 C CA . LEU A 1 243 ? -19.464 3.750 14.767 1.00 85.19 243 LEU A CA 1
ATOM 1983 C C . LEU A 1 243 ? -20.217 5.052 14.481 1.00 85.19 243 LEU A C 1
ATOM 1985 O O . LEU A 1 243 ? -19.641 5.975 13.907 1.00 85.19 243 LEU A O 1
ATOM 1989 N N . ALA A 1 244 ? -21.481 5.157 14.895 1.00 83.94 244 ALA A N 1
ATOM 1990 C CA . ALA A 1 244 ? -22.266 6.377 14.748 1.00 83.94 244 ALA A CA 1
ATOM 1991 C C . ALA A 1 244 ? -21.660 7.539 15.551 1.00 83.94 244 ALA A C 1
ATOM 1993 O O . ALA A 1 244 ? -21.545 8.650 15.031 1.00 83.94 244 ALA A O 1
ATOM 1994 N N . LEU A 1 245 ? -21.217 7.288 16.789 1.00 84.94 245 LEU A N 1
ATOM 1995 C CA . LEU A 1 245 ? -20.534 8.289 17.610 1.00 84.94 245 LEU A CA 1
ATOM 1996 C C . LEU A 1 245 ? -19.192 8.712 16.999 1.00 84.94 245 LEU A C 1
ATOM 1998 O O . LEU A 1 245 ? -18.893 9.905 16.940 1.00 84.94 245 LEU A O 1
ATOM 2002 N N . ALA A 1 246 ? -18.396 7.755 16.520 1.00 85.75 246 ALA A N 1
ATOM 2003 C CA . ALA A 1 246 ? -17.121 8.027 15.867 1.00 85.75 246 ALA A CA 1
ATOM 2004 C C . ALA A 1 246 ? -17.300 8.869 14.597 1.00 85.75 246 ALA A C 1
ATOM 2006 O O . ALA A 1 246 ? -16.588 9.857 14.426 1.00 85.75 246 ALA A O 1
ATOM 2007 N N . ARG A 1 247 ? -18.300 8.547 13.760 1.00 83.62 247 ARG A N 1
ATOM 2008 C CA . ARG A 1 247 ? -18.662 9.354 12.582 1.00 83.62 247 ARG A CA 1
ATOM 2009 C C . ARG A 1 247 ? -19.042 10.772 12.973 1.00 83.62 247 ARG A C 1
ATOM 2011 O O . ARG A 1 247 ? -18.439 11.698 12.459 1.00 83.62 247 ARG A O 1
ATOM 2018 N N . ARG A 1 248 ? -19.938 10.951 13.949 1.00 81.25 248 ARG A N 1
ATOM 2019 C CA . ARG A 1 248 ? -20.319 12.288 14.441 1.00 81.25 248 ARG A CA 1
ATOM 2020 C C . ARG A 1 248 ? -19.132 13.075 14.994 1.00 81.25 248 ARG A C 1
ATOM 2022 O O . ARG A 1 248 ? -19.063 14.281 14.813 1.00 81.25 248 ARG A O 1
ATOM 2029 N N . THR A 1 249 ? -18.208 12.406 15.683 1.00 80.19 249 THR A N 1
ATOM 2030 C CA . THR A 1 249 ? -17.024 13.048 16.278 1.00 80.19 249 THR A CA 1
ATOM 2031 C C . THR A 1 249 ? -16.041 13.503 15.205 1.00 80.19 249 THR A C 1
ATOM 2033 O O . THR A 1 249 ? -15.496 14.602 15.301 1.00 80.19 249 THR A O 1
ATOM 2036 N N . TRP A 1 250 ? -15.840 12.678 14.180 1.00 79.06 250 TRP A N 1
ATOM 2037 C CA . TRP A 1 250 ? -15.045 13.016 13.005 1.00 79.06 250 TRP A CA 1
ATOM 2038 C C . TRP A 1 250 ? -15.710 14.152 12.211 1.00 79.06 250 TRP A C 1
ATOM 2040 O O . TRP A 1 250 ? -15.102 15.189 11.979 1.00 79.06 250 TRP A O 1
ATOM 2050 N N . GLU A 1 251 ? -17.016 14.043 11.962 1.00 75.75 251 GLU A N 1
ATOM 2051 C CA . GLU A 1 251 ? -17.854 15.059 11.312 1.00 75.75 251 GLU A CA 1
ATOM 2052 C C . GLU A 1 251 ? -18.057 16.344 12.148 1.00 75.75 251 GLU A C 1
ATOM 2054 O O . GLU A 1 251 ? -18.601 17.336 11.662 1.00 75.75 251 GLU A O 1
ATOM 2059 N N . ALA A 1 252 ? -17.631 16.387 13.407 1.00 72.88 252 ALA A N 1
ATOM 2060 C CA . ALA A 1 252 ? -17.657 17.612 14.202 1.00 72.88 252 ALA A CA 1
ATOM 2061 C C . ALA A 1 252 ? -16.368 18.434 14.046 1.00 72.88 252 ALA A C 1
ATOM 2063 O O . ALA A 1 252 ? -16.374 19.637 14.317 1.00 72.88 252 ALA A O 1
ATOM 2064 N N . ARG A 1 253 ? -15.260 17.809 13.622 1.00 73.50 253 ARG A N 1
ATOM 2065 C CA . ARG A 1 253 ? -13.930 18.427 13.577 1.00 73.50 253 ARG A CA 1
ATOM 2066 C C . ARG A 1 253 ? -13.459 18.561 12.133 1.00 73.50 253 ARG A C 1
ATOM 2068 O O . ARG A 1 253 ? -12.902 17.630 11.577 1.00 73.50 253 ARG A O 1
ATOM 2075 N N . ILE A 1 254 ? -13.655 19.747 11.557 1.00 66.81 254 ILE A N 1
ATOM 2076 C CA . ILE A 1 254 ? -13.233 20.037 10.176 1.00 66.81 254 ILE A CA 1
ATOM 2077 C C . ILE A 1 254 ? -11.704 20.016 10.057 1.00 66.81 254 ILE A C 1
ATOM 2079 O O . ILE A 1 254 ? -11.169 19.415 9.138 1.00 66.81 254 ILE A O 1
ATOM 2083 N N . PHE A 1 255 ? -11.001 20.646 11.002 1.00 72.50 255 PHE A N 1
ATOM 2084 C CA . PHE A 1 255 ? -9.541 20.683 11.039 1.00 72.50 255 PHE A CA 1
ATOM 2085 C C . PHE A 1 255 ? -9.038 19.827 12.191 1.00 72.50 255 PHE A C 1
ATOM 2087 O O . PHE A 1 255 ? -9.059 20.240 13.353 1.00 72.50 255 PHE A O 1
ATOM 2094 N N . ASP A 1 256 ? -8.602 18.616 11.875 1.00 80.12 256 ASP A N 1
ATOM 2095 C CA . ASP A 1 256 ? -8.014 17.712 12.846 1.00 80.12 256 ASP A CA 1
ATOM 2096 C C . ASP A 1 256 ? -6.787 16.990 12.276 1.00 80.12 256 ASP A C 1
ATOM 2098 O O . ASP A 1 256 ? -6.370 17.187 11.132 1.00 80.12 256 ASP A O 1
ATOM 2102 N N . ARG A 1 257 ? -6.175 16.149 13.111 1.00 82.75 257 ARG A N 1
ATOM 2103 C CA . ARG A 1 257 ? -5.023 15.337 12.716 1.00 82.75 257 ARG A CA 1
ATOM 2104 C C . ARG A 1 257 ? -5.336 14.420 11.527 1.00 82.75 257 ARG A C 1
ATOM 2106 O O . ARG A 1 257 ? -4.414 14.091 10.790 1.00 82.75 257 ARG A O 1
ATOM 2113 N N . ASP A 1 258 ? -6.592 14.020 11.345 1.00 84.38 258 ASP A N 1
ATOM 2114 C CA . ASP A 1 258 ? -6.995 13.091 10.290 1.00 84.38 258 ASP A CA 1
ATOM 2115 C C . ASP A 1 258 ? -7.088 13.800 8.947 1.00 84.38 258 ASP A C 1
ATOM 2117 O O . ASP A 1 258 ? -6.634 13.249 7.948 1.00 84.38 258 ASP A O 1
ATOM 2121 N N . LEU A 1 259 ? -7.573 15.047 8.930 1.00 86.00 259 LEU A N 1
ATOM 2122 C CA . LEU A 1 259 ? -7.480 15.901 7.749 1.00 86.00 259 LEU A CA 1
ATOM 2123 C C . LEU A 1 259 ? -6.016 16.097 7.338 1.00 86.00 259 LEU A C 1
ATOM 2125 O O . LEU A 1 259 ? -5.681 15.911 6.172 1.00 86.00 259 LEU A O 1
ATOM 2129 N N . VAL A 1 260 ? -5.134 16.428 8.288 1.00 89.38 260 VAL A N 1
ATOM 2130 C CA . VAL A 1 260 ? -3.698 16.612 8.006 1.00 89.38 260 VAL A CA 1
ATOM 2131 C C . VAL A 1 260 ? -3.077 15.327 7.464 1.00 89.38 260 VAL A C 1
ATOM 2133 O O . VAL A 1 260 ? -2.333 15.362 6.489 1.00 89.38 260 VAL A O 1
ATOM 2136 N N . GLU A 1 261 ? -3.400 14.184 8.065 1.00 91.94 261 GLU A N 1
ATOM 2137 C CA . GLU A 1 261 ? -2.912 12.884 7.619 1.00 91.94 261 GLU A CA 1
ATOM 2138 C C . GLU A 1 261 ? -3.408 12.529 6.214 1.00 91.94 261 GLU A C 1
ATOM 2140 O O . GLU A 1 261 ? -2.622 12.064 5.388 1.00 91.94 261 GLU A O 1
ATOM 2145 N N . LYS A 1 262 ? -4.682 12.803 5.919 1.00 91.25 262 LYS A N 1
ATOM 2146 C CA . LYS A 1 262 ? -5.281 12.612 4.597 1.00 91.25 262 LYS A CA 1
ATOM 2147 C C . LYS A 1 262 ? -4.616 13.504 3.550 1.00 91.25 262 LYS A C 1
ATOM 2149 O O . LYS A 1 262 ? -4.248 13.012 2.488 1.00 91.25 262 LYS A O 1
ATOM 2154 N N . ILE A 1 263 ? -4.417 14.788 3.860 1.00 91.69 263 ILE A N 1
ATOM 2155 C CA . ILE A 1 263 ? -3.719 15.743 2.989 1.00 91.69 263 ILE A CA 1
ATOM 2156 C C . ILE A 1 263 ? -2.283 15.284 2.738 1.00 91.69 263 ILE A C 1
ATOM 2158 O O . ILE A 1 263 ? -1.853 15.257 1.590 1.00 91.69 263 ILE A O 1
ATOM 2162 N N . ALA A 1 264 ? -1.556 14.875 3.778 1.00 93.25 264 ALA A N 1
ATOM 2163 C CA . ALA A 1 264 ? -0.193 14.379 3.634 1.00 93.25 264 ALA A CA 1
ATOM 2164 C C . ALA A 1 264 ? -0.142 13.089 2.803 1.00 93.25 264 ALA A C 1
ATOM 2166 O O . ALA A 1 264 ? 0.687 12.976 1.907 1.00 93.25 264 ALA A O 1
ATOM 2167 N N . LEU A 1 265 ? -1.038 12.130 3.062 1.00 94.56 265 LEU A N 1
ATOM 2168 C CA . LEU A 1 265 ? -1.107 10.869 2.323 1.00 94.56 265 LEU A CA 1
ATOM 2169 C C . LEU A 1 265 ? -1.369 11.109 0.838 1.00 94.56 265 LEU A C 1
ATOM 2171 O O . LEU A 1 265 ? -0.576 10.703 -0.005 1.00 94.56 265 LEU A O 1
ATOM 2175 N N . VAL A 1 266 ? -2.479 11.779 0.529 1.00 92.12 266 VAL A N 1
ATOM 2176 C CA . VAL A 1 266 ? -2.896 12.019 -0.853 1.00 92.12 266 VAL A CA 1
ATOM 2177 C C . VAL A 1 266 ? -1.913 12.961 -1.538 1.00 92.12 266 VAL A C 1
ATOM 2179 O O . VAL A 1 266 ? -1.585 12.743 -2.693 1.00 92.12 266 VAL A O 1
ATOM 2182 N N . GLY A 1 267 ? -1.382 13.963 -0.835 1.00 91.94 267 GLY A N 1
ATOM 2183 C CA . GLY A 1 267 ? -0.391 14.891 -1.373 1.00 91.94 267 GLY A CA 1
ATOM 2184 C C . GLY A 1 267 ? 0.891 14.178 -1.790 1.00 91.94 267 GLY A C 1
ATOM 2185 O O . GLY A 1 267 ? 1.327 14.334 -2.926 1.00 91.94 267 GLY A O 1
ATOM 2186 N N . LEU A 1 268 ? 1.462 13.345 -0.914 1.00 93.12 268 LEU A N 1
ATOM 2187 C CA . LEU A 1 268 ? 2.672 12.581 -1.230 1.00 93.12 268 LEU A CA 1
ATOM 2188 C C . LEU A 1 268 ? 2.430 11.586 -2.375 1.00 93.12 268 LEU A C 1
ATOM 2190 O O . LEU A 1 268 ? 3.240 11.529 -3.295 1.00 93.12 268 LEU A O 1
ATOM 2194 N N . VAL A 1 269 ? 1.311 10.851 -2.365 1.00 92.25 269 VAL A N 1
ATOM 2195 C CA . VAL A 1 269 ? 0.964 9.919 -3.455 1.00 92.25 269 VAL A CA 1
ATOM 2196 C C . VAL A 1 269 ? 0.800 10.663 -4.785 1.00 92.25 269 VAL A C 1
ATOM 2198 O O . VAL A 1 269 ? 1.380 10.251 -5.787 1.00 92.25 269 VAL A O 1
ATOM 2201 N N . THR A 1 270 ? 0.091 11.796 -4.799 1.00 89.31 270 THR A N 1
ATOM 2202 C CA . THR A 1 270 ? -0.084 12.617 -6.007 1.00 89.31 270 THR A CA 1
ATOM 2203 C C . THR A 1 270 ? 1.243 13.189 -6.501 1.00 89.31 270 THR A C 1
ATOM 2205 O O . THR A 1 270 ? 1.468 13.218 -7.707 1.00 89.31 270 THR A O 1
ATOM 2208 N N . VAL A 1 271 ? 2.156 13.599 -5.609 1.00 89.56 271 VAL A N 1
ATOM 2209 C CA . VAL A 1 271 ? 3.504 14.050 -6.001 1.00 89.56 271 VAL A CA 1
ATOM 2210 C C . VAL A 1 271 ? 4.270 12.936 -6.710 1.00 89.56 271 VAL A C 1
ATOM 2212 O O . VAL A 1 271 ? 4.866 13.195 -7.755 1.00 89.56 271 VAL A O 1
ATOM 2215 N N . VAL A 1 272 ? 4.236 11.704 -6.188 1.00 87.44 272 VAL A N 1
ATOM 2216 C CA . VAL A 1 272 ? 4.895 10.576 -6.864 1.00 87.44 272 VAL A CA 1
ATOM 2217 C C . VAL A 1 272 ? 4.258 10.316 -8.229 1.00 87.44 272 VAL A C 1
ATOM 2219 O O . VAL A 1 272 ? 4.965 10.228 -9.230 1.00 87.44 272 VAL A O 1
ATOM 2222 N N . PHE A 1 273 ? 2.928 10.271 -8.303 1.00 84.31 273 PHE A N 1
ATOM 2223 C CA . PHE A 1 273 ? 2.207 10.040 -9.558 1.00 84.31 273 PHE A CA 1
ATOM 2224 C C . PHE A 1 273 ? 2.473 11.128 -10.604 1.00 84.31 273 PHE A C 1
ATOM 2226 O O . PHE A 1 273 ? 2.648 10.828 -11.783 1.00 84.31 273 PHE A O 1
ATOM 2233 N N . ALA A 1 274 ? 2.584 12.386 -10.181 1.00 82.44 274 ALA A N 1
ATOM 2234 C CA . ALA A 1 274 ? 2.938 13.483 -11.070 1.00 82.44 274 ALA A CA 1
ATOM 2235 C C . ALA A 1 274 ? 4.362 13.349 -11.623 1.00 82.44 274 ALA A C 1
ATOM 2237 O O . ALA A 1 274 ? 4.593 13.700 -12.772 1.00 82.44 274 ALA A O 1
ATOM 2238 N N . LYS A 1 275 ? 5.321 12.827 -10.849 1.00 81.00 275 LYS A N 1
ATOM 2239 C CA . LYS A 1 275 ? 6.695 12.600 -11.336 1.00 81.00 275 LYS A CA 1
ATOM 2240 C C . LYS A 1 275 ? 6.834 11.381 -12.238 1.00 81.00 275 LYS A C 1
ATOM 2242 O O . LYS A 1 275 ? 7.726 11.350 -13.077 1.00 81.00 275 LYS A O 1
ATOM 2247 N N . ILE A 1 276 ? 5.914 10.435 -12.114 1.00 76.50 276 ILE A N 1
ATOM 2248 C CA . ILE A 1 276 ? 5.777 9.297 -13.021 1.00 76.50 276 ILE A CA 1
ATOM 2249 C C . ILE A 1 276 ? 5.204 9.726 -14.389 1.00 76.50 276 ILE A C 1
ATOM 2251 O O . ILE A 1 276 ? 5.465 9.084 -15.406 1.00 76.50 276 ILE A O 1
ATOM 2255 N N . LEU A 1 277 ? 4.425 10.810 -14.429 1.00 67.50 277 LEU A N 1
ATOM 2256 C CA . LEU A 1 277 ? 3.767 11.308 -15.633 1.00 67.50 277 LEU A CA 1
ATOM 2257 C C . LEU A 1 277 ? 4.725 12.064 -16.572 1.00 67.50 277 LEU A C 1
ATOM 2259 O O . LEU A 1 277 ? 5.288 13.087 -16.173 1.00 67.50 277 LEU A O 1
ATOM 2263 N N . PRO A 1 278 ? 4.847 11.657 -17.852 1.00 60.53 278 PRO A N 1
ATOM 2264 C CA . PRO A 1 278 ? 5.606 12.427 -18.832 1.00 60.53 278 PRO A CA 1
ATOM 2265 C C . PRO A 1 278 ? 4.985 13.819 -19.012 1.00 60.53 278 PRO A C 1
ATOM 2267 O O . PRO A 1 278 ? 3.787 13.932 -19.273 1.00 60.53 278 PRO A O 1
ATOM 2270 N N . GLY A 1 279 ? 5.792 14.877 -18.891 1.00 59.16 279 GLY A N 1
ATOM 2271 C CA . GLY A 1 279 ? 5.365 16.258 -19.160 1.00 59.16 279 GLY A CA 1
ATOM 2272 C C . GLY A 1 279 ? 4.710 17.008 -17.992 1.00 59.16 279 GLY A C 1
ATOM 2273 O O . GLY A 1 279 ? 4.252 18.131 -18.187 1.00 59.16 279 GLY A O 1
ATOM 2274 N N . ALA A 1 280 ? 4.677 16.450 -16.777 1.00 64.12 280 ALA A N 1
ATOM 2275 C CA . ALA A 1 280 ? 4.177 17.175 -15.608 1.00 64.12 280 ALA A CA 1
ATOM 2276 C C . ALA A 1 280 ? 5.144 18.300 -15.182 1.00 64.12 280 ALA A C 1
ATOM 2278 O O . ALA A 1 280 ? 6.235 18.052 -14.664 1.00 64.12 280 ALA A O 1
ATOM 2279 N N . THR A 1 281 ? 4.729 19.555 -15.365 1.00 64.56 281 THR A N 1
ATOM 2280 C CA . THR A 1 281 ? 5.513 20.755 -15.008 1.00 64.56 281 THR A CA 1
ATOM 2281 C C . THR A 1 281 ? 5.236 21.268 -13.593 1.00 64.56 281 THR A C 1
ATOM 2283 O O . THR A 1 281 ? 5.954 22.139 -13.099 1.00 64.56 281 THR A O 1
ATOM 2286 N N . ALA A 1 282 ? 4.218 20.727 -12.918 1.00 69.69 282 ALA A N 1
ATOM 2287 C CA . ALA A 1 282 ? 3.817 21.172 -11.592 1.00 69.69 282 ALA A CA 1
ATOM 2288 C C . ALA A 1 282 ? 4.917 20.917 -10.547 1.00 69.69 282 ALA A C 1
ATOM 2290 O O . ALA A 1 282 ? 5.515 19.836 -10.468 1.00 69.69 282 ALA A O 1
ATOM 2291 N N . THR A 1 283 ? 5.180 21.926 -9.714 1.00 81.50 283 THR A N 1
ATOM 2292 C CA . THR A 1 283 ? 6.112 21.776 -8.594 1.00 81.50 283 THR A CA 1
ATOM 2293 C C . THR A 1 283 ? 5.480 20.897 -7.506 1.00 81.50 283 THR A C 1
ATOM 2295 O O . THR A 1 283 ? 4.266 20.958 -7.300 1.00 81.50 283 THR A O 1
ATOM 2298 N N . PRO A 1 284 ? 6.268 20.102 -6.757 1.00 82.19 284 PRO A N 1
ATOM 2299 C CA . PRO A 1 284 ? 5.731 19.258 -5.685 1.00 82.19 284 PRO A CA 1
ATOM 2300 C C . PRO A 1 284 ? 4.941 20.043 -4.631 1.00 82.19 284 PRO A C 1
ATOM 2302 O O . PRO A 1 284 ? 3.913 19.577 -4.151 1.00 82.19 284 PRO A O 1
ATOM 2305 N N . LEU A 1 285 ? 5.399 21.255 -4.302 1.00 79.00 285 LEU A N 1
ATOM 2306 C CA . LEU A 1 285 ? 4.707 22.143 -3.368 1.00 79.00 285 LEU A CA 1
ATOM 2307 C C . LEU A 1 285 ? 3.371 22.642 -3.927 1.00 79.00 285 LEU A C 1
ATOM 2309 O O . LEU A 1 285 ? 2.402 22.692 -3.176 1.00 79.00 285 LEU A O 1
ATOM 2313 N N . GLY A 1 286 ? 3.303 22.950 -5.228 1.00 78.00 286 GLY A N 1
ATOM 2314 C CA . GLY A 1 286 ? 2.047 23.291 -5.902 1.00 78.00 286 GLY A CA 1
ATOM 2315 C C . GLY A 1 286 ? 1.040 22.145 -5.830 1.00 78.00 286 GLY A C 1
ATOM 2316 O O . GLY A 1 286 ? -0.077 22.342 -5.371 1.00 78.00 286 GLY A O 1
ATOM 2317 N N . ILE A 1 287 ? 1.477 20.919 -6.134 1.00 81.69 287 ILE A N 1
ATOM 2318 C CA . ILE A 1 287 ? 0.627 19.720 -6.045 1.00 81.69 287 ILE A CA 1
ATOM 2319 C C . ILE A 1 287 ? 0.087 19.523 -4.624 1.00 81.69 287 ILE A C 1
ATOM 2321 O O . ILE A 1 287 ? -1.101 19.267 -4.440 1.00 81.69 287 ILE A O 1
ATOM 2325 N N . ILE A 1 288 ? 0.943 19.637 -3.605 1.00 83.75 288 ILE A N 1
ATOM 2326 C CA . ILE A 1 288 ? 0.517 19.490 -2.206 1.00 83.75 288 ILE A CA 1
ATOM 2327 C C . ILE A 1 288 ? -0.490 20.581 -1.830 1.00 83.75 288 ILE A C 1
ATOM 2329 O O . ILE A 1 288 ? -1.470 20.282 -1.148 1.00 83.75 288 ILE A O 1
ATOM 2333 N N . PHE A 1 289 ? -0.272 21.822 -2.272 1.00 81.19 289 PHE A N 1
ATOM 2334 C CA . PHE A 1 289 ? -1.197 22.928 -2.037 1.00 81.19 289 PHE A CA 1
ATOM 2335 C C . PHE A 1 289 ? -2.563 22.675 -2.689 1.00 81.19 289 PHE A C 1
ATOM 2337 O O . PHE A 1 289 ? -3.586 22.777 -2.010 1.00 81.19 289 PHE A O 1
ATOM 2344 N N . ASP A 1 290 ? -2.585 22.260 -3.956 1.00 77.94 290 ASP A N 1
ATOM 2345 C CA . ASP A 1 290 ? -3.815 21.965 -4.697 1.00 77.94 290 ASP A CA 1
ATOM 2346 C C . ASP A 1 290 ? -4.589 20.807 -4.055 1.00 77.94 290 ASP A C 1
ATOM 2348 O O . ASP A 1 290 ? -5.801 20.892 -3.832 1.00 77.94 290 ASP A O 1
ATOM 2352 N N . VAL A 1 291 ? -3.881 19.743 -3.662 1.00 83.31 291 VAL A N 1
ATOM 2353 C CA . VAL A 1 291 ? -4.460 18.608 -2.932 1.00 83.31 291 VAL A CA 1
ATOM 2354 C C . VAL A 1 291 ? -5.008 19.047 -1.572 1.00 83.31 291 VAL A C 1
ATOM 2356 O O . VAL A 1 291 ? -6.106 18.635 -1.194 1.00 83.31 291 VAL A O 1
ATOM 2359 N N . ALA A 1 292 ? -4.281 19.887 -0.830 1.00 84.75 292 ALA A N 1
ATOM 2360 C CA . ALA A 1 292 ? -4.719 20.393 0.467 1.00 84.75 292 ALA A CA 1
ATOM 2361 C C . ALA A 1 292 ? -5.994 21.234 0.345 1.00 84.75 292 ALA A C 1
ATOM 2363 O O . ALA A 1 292 ? -6.951 21.014 1.096 1.00 84.75 292 ALA A O 1
ATOM 2364 N N . LEU A 1 293 ? -6.027 22.157 -0.619 1.00 80.88 293 LEU A N 1
ATOM 2365 C CA . LEU A 1 293 ? -7.191 22.985 -0.916 1.00 80.88 293 LEU A CA 1
ATOM 2366 C C . LEU A 1 293 ? -8.394 22.108 -1.273 1.00 80.88 293 LEU A C 1
ATOM 2368 O O . LEU A 1 293 ? -9.474 22.263 -0.698 1.00 80.88 293 LEU A O 1
ATOM 2372 N N . PHE A 1 294 ? -8.191 21.135 -2.160 1.00 77.69 294 PHE A N 1
ATOM 2373 C CA . PHE A 1 294 ? -9.255 20.251 -2.608 1.00 77.69 294 PHE A CA 1
ATOM 2374 C C . PHE A 1 294 ? -9.804 19.363 -1.492 1.00 77.69 294 PHE A C 1
ATOM 2376 O O . PHE A 1 294 ? -11.017 19.305 -1.283 1.00 77.69 294 PHE A O 1
ATOM 2383 N N . ILE A 1 295 ? -8.935 18.675 -0.751 1.00 83.00 295 ILE A N 1
ATOM 2384 C CA . ILE A 1 295 ? -9.369 17.784 0.328 1.00 83.00 295 ILE A CA 1
ATOM 2385 C C . ILE A 1 295 ? -10.102 18.583 1.400 1.00 83.00 295 ILE A C 1
ATOM 2387 O O . ILE A 1 295 ? -11.124 18.119 1.905 1.00 83.00 295 ILE A O 1
ATOM 2391 N N . THR A 1 296 ? -9.643 19.794 1.710 1.00 83.25 296 THR A N 1
ATOM 2392 C CA . THR A 1 296 ? -10.331 20.689 2.647 1.00 83.25 296 THR A CA 1
ATOM 2393 C C . THR A 1 296 ? -11.710 21.100 2.122 1.00 83.25 296 THR A C 1
ATOM 2395 O O . THR A 1 296 ? -12.692 21.036 2.867 1.00 83.25 296 THR A O 1
ATOM 2398 N N . ALA A 1 297 ? -11.825 21.454 0.838 1.00 77.06 297 ALA A N 1
ATOM 2399 C CA . ALA A 1 297 ? -13.099 21.806 0.210 1.00 77.06 297 ALA A CA 1
ATOM 2400 C C . ALA A 1 297 ? -14.083 20.624 0.200 1.00 77.06 297 ALA A C 1
ATOM 2402 O O . ALA A 1 297 ? -15.233 20.771 0.619 1.00 77.06 297 ALA A O 1
ATOM 2403 N N . ASN A 1 298 ? -13.623 19.434 -0.195 1.00 76.12 298 ASN A N 1
ATOM 2404 C CA . ASN A 1 298 ? -14.433 18.217 -0.208 1.00 76.12 298 ASN A CA 1
ATOM 2405 C C . ASN A 1 298 ? -14.879 17.814 1.208 1.00 76.12 298 ASN A C 1
ATOM 2407 O O . ASN A 1 298 ? -16.040 17.468 1.438 1.00 76.12 298 ASN A O 1
ATOM 2411 N N . THR A 1 299 ? -13.980 17.934 2.188 1.00 78.00 299 THR A N 1
ATOM 2412 C CA . THR A 1 299 ? -14.291 17.654 3.596 1.00 78.00 299 THR A CA 1
ATOM 2413 C C . THR A 1 299 ? -15.357 18.630 4.098 1.00 78.00 299 THR A C 1
ATOM 2415 O O . THR A 1 299 ? -16.370 18.207 4.650 1.00 78.00 299 THR A O 1
ATOM 2418 N N . THR A 1 300 ? -15.216 19.926 3.805 1.00 78.00 300 THR A N 1
ATOM 2419 C CA . THR A 1 300 ? -16.199 20.963 4.170 1.00 78.00 300 THR A CA 1
ATOM 2420 C C . THR A 1 300 ? -17.571 20.720 3.528 1.00 78.00 300 THR A C 1
ATOM 2422 O O . THR A 1 300 ? -18.596 20.814 4.209 1.00 78.00 300 THR A O 1
ATOM 2425 N N . ALA A 1 301 ? -17.610 20.353 2.243 1.00 73.88 301 ALA A N 1
ATOM 2426 C CA . ALA A 1 301 ? -18.849 20.009 1.544 1.00 73.88 301 ALA A CA 1
ATOM 2427 C C . ALA A 1 301 ? -19.524 18.765 2.151 1.00 73.88 301 ALA A C 1
ATOM 2429 O O . ALA A 1 301 ? -20.733 18.762 2.395 1.00 73.88 301 ALA A O 1
ATOM 2430 N N . SER A 1 302 ? -18.734 17.740 2.473 1.00 72.56 302 SER A N 1
ATOM 2431 C CA . SER A 1 302 ? -19.209 16.516 3.124 1.00 72.56 302 SER A CA 1
ATOM 2432 C C . SER A 1 302 ? -19.788 16.800 4.515 1.00 72.56 302 SER A C 1
ATOM 2434 O O . SER A 1 302 ? -20.887 16.339 4.826 1.00 72.56 302 SER A O 1
ATOM 2436 N N . HIS A 1 303 ? -19.133 17.646 5.319 1.00 73.50 303 HIS A N 1
ATOM 2437 C CA . HIS A 1 303 ? -19.664 18.110 6.608 1.00 73.50 303 HIS A CA 1
ATOM 2438 C C . HIS A 1 303 ? -21.001 18.842 6.464 1.00 73.50 303 HIS A C 1
ATOM 2440 O O . HIS A 1 303 ? -21.919 18.642 7.263 1.00 73.50 303 HIS A O 1
ATOM 2446 N N . PHE A 1 304 ? -21.127 19.705 5.455 1.00 71.00 304 PHE A N 1
ATOM 2447 C CA . PHE A 1 304 ? -22.359 20.446 5.208 1.00 71.00 304 PHE A CA 1
ATOM 2448 C C . PHE A 1 304 ? -23.532 19.517 4.863 1.00 71.00 304 PHE A C 1
ATOM 2450 O O . PHE A 1 304 ? -24.645 19.709 5.357 1.00 71.00 304 PHE A O 1
ATOM 2457 N N . LEU A 1 305 ? -23.283 18.474 4.067 1.00 69.50 305 LEU A N 1
ATOM 2458 C CA . LEU A 1 305 ? -24.279 17.453 3.731 1.00 69.50 305 LEU A CA 1
ATOM 2459 C C . LEU A 1 305 ? -24.633 16.563 4.931 1.00 69.50 305 LEU A C 1
ATOM 2461 O O . LEU A 1 305 ? -25.816 16.284 5.151 1.00 69.50 305 LEU A O 1
ATOM 2465 N N . ALA A 1 306 ? -23.644 16.193 5.749 1.00 69.38 306 ALA A N 1
ATOM 2466 C CA . ALA A 1 306 ? -23.850 15.412 6.967 1.00 69.38 306 ALA A CA 1
ATOM 2467 C C . ALA A 1 306 ? -24.746 16.149 7.979 1.00 69.38 306 ALA A C 1
ATOM 2469 O O . ALA A 1 306 ? -25.671 15.558 8.537 1.00 69.38 306 ALA A O 1
ATOM 2470 N N . ARG A 1 307 ? -24.575 17.473 8.133 1.00 67.81 307 ARG A N 1
ATOM 2471 C CA . ARG A 1 307 ? -25.461 18.320 8.961 1.00 67.81 307 ARG A CA 1
ATOM 2472 C C . ARG A 1 307 ? -26.914 18.339 8.484 1.00 67.81 307 ARG A C 1
ATOM 2474 O O . ARG A 1 307 ? -27.809 18.590 9.283 1.00 67.81 307 ARG A O 1
ATOM 2481 N N . ARG A 1 308 ? -27.162 18.057 7.202 1.00 67.31 308 ARG A N 1
ATOM 2482 C CA . ARG A 1 308 ? -28.507 17.930 6.615 1.00 67.31 308 ARG A CA 1
ATOM 2483 C C . ARG A 1 308 ? -29.069 16.503 6.702 1.00 67.31 308 ARG A C 1
ATOM 2485 O O . ARG A 1 308 ? -30.070 16.207 6.057 1.00 67.31 308 ARG A O 1
ATOM 2492 N N . GLY A 1 309 ? -28.420 15.610 7.454 1.00 63.47 309 GLY A N 1
ATOM 2493 C CA . GLY A 1 309 ? -28.843 14.220 7.646 1.00 63.47 309 GLY A CA 1
ATOM 2494 C C . GLY A 1 309 ? -28.594 13.304 6.444 1.00 63.47 309 GLY A C 1
ATOM 2495 O O . GLY A 1 309 ? -29.004 12.145 6.464 1.00 63.47 309 GLY A O 1
ATOM 2496 N N . ARG A 1 310 ? -27.918 13.784 5.391 1.00 61.53 310 ARG A N 1
ATOM 2497 C CA . ARG A 1 310 ? -27.597 12.982 4.205 1.00 61.53 310 ARG A CA 1
ATOM 2498 C C . ARG A 1 310 ? -26.228 12.337 4.383 1.00 61.53 310 ARG A C 1
ATOM 2500 O O . ARG A 1 310 ? -25.211 12.951 4.083 1.00 61.53 310 ARG A O 1
ATOM 2507 N N . THR A 1 311 ? -26.209 11.096 4.866 1.00 66.69 311 THR A N 1
ATOM 2508 C CA . THR A 1 311 ? -24.984 10.283 4.915 1.00 66.69 311 THR A CA 1
ATOM 2509 C C . THR A 1 311 ? -24.988 9.261 3.785 1.00 66.69 311 THR A C 1
ATOM 2511 O O . THR A 1 311 ? -25.994 8.602 3.521 1.00 66.69 311 THR A O 1
ATOM 2514 N N . VAL A 1 312 ? -23.860 9.135 3.086 1.00 66.44 312 VAL A N 1
ATOM 2515 C CA . VAL A 1 312 ? -23.710 8.165 1.996 1.00 66.44 312 VAL A CA 1
ATOM 2516 C C . VAL A 1 312 ? -23.286 6.825 2.595 1.00 66.44 312 VAL A C 1
ATOM 2518 O O . VAL A 1 312 ? -22.141 6.631 2.996 1.00 66.44 312 VAL A O 1
ATOM 2521 N N . THR A 1 313 ? -24.221 5.880 2.686 1.00 70.06 313 THR A N 1
ATOM 2522 C CA . THR A 1 313 ? -23.968 4.547 3.262 1.00 70.06 313 THR A CA 1
ATOM 2523 C C . THR A 1 313 ? -23.224 3.621 2.290 1.00 70.06 313 THR A C 1
ATOM 2525 O O . THR A 1 313 ? -22.334 2.855 2.692 1.00 70.06 313 THR A O 1
ATOM 2528 N N . SER A 1 314 ? -23.530 3.714 0.993 1.00 83.56 314 SER A N 1
ATOM 2529 C CA . SER A 1 314 ? -22.907 2.900 -0.058 1.00 83.56 314 SER A CA 1
ATOM 2530 C C . SER A 1 314 ? -21.484 3.362 -0.380 1.00 83.56 314 SER A C 1
ATOM 2532 O O . SER A 1 314 ? -21.242 4.531 -0.669 1.00 83.56 314 SER A O 1
ATOM 2534 N N . GLY A 1 315 ? -20.532 2.423 -0.364 1.00 83.06 315 GLY A N 1
ATOM 2535 C CA . GLY A 1 315 ? -19.133 2.710 -0.700 1.00 83.06 315 GLY A CA 1
ATOM 2536 C C . GLY A 1 315 ? -18.950 3.074 -2.168 1.00 83.06 315 GLY A C 1
ATOM 2537 O O . GLY A 1 315 ? -18.165 3.961 -2.477 1.00 83.06 315 GLY A O 1
ATOM 2538 N N . ILE A 1 316 ? -19.738 2.453 -3.049 1.00 87.94 316 ILE A N 1
ATOM 2539 C CA . ILE A 1 316 ? -19.718 2.722 -4.490 1.00 87.94 316 ILE A CA 1
ATOM 2540 C C . ILE A 1 316 ? -20.230 4.135 -4.766 1.00 87.94 316 ILE A C 1
ATOM 2542 O O . ILE A 1 316 ? -19.605 4.872 -5.516 1.00 87.94 316 ILE A O 1
ATOM 2546 N N . VAL A 1 317 ? -21.327 4.548 -4.122 1.00 86.94 317 VAL A N 1
ATOM 2547 C CA . VAL A 1 317 ? -21.862 5.908 -4.298 1.00 86.94 317 VAL A CA 1
ATOM 2548 C C . VAL A 1 317 ? -20.863 6.946 -3.791 1.00 86.94 317 VAL A C 1
ATOM 2550 O O . VAL A 1 317 ? -20.637 7.944 -4.466 1.00 86.94 317 VAL A O 1
ATOM 2553 N N . HIS A 1 318 ? -20.221 6.697 -2.644 1.00 86.88 318 HIS A N 1
ATOM 2554 C CA . HIS A 1 318 ? -19.186 7.598 -2.139 1.00 86.88 318 HIS A CA 1
ATOM 2555 C C . HIS A 1 318 ? -18.007 7.701 -3.117 1.00 86.88 318 HIS A C 1
ATOM 2557 O O . HIS A 1 318 ? -17.600 8.807 -3.462 1.00 86.88 318 HIS A O 1
ATOM 2563 N N . PHE A 1 319 ? -17.539 6.565 -3.639 1.00 90.50 319 PHE A N 1
ATOM 2564 C CA . PHE A 1 319 ? -16.507 6.533 -4.670 1.00 90.50 319 PHE A CA 1
ATOM 2565 C C . PHE A 1 319 ? -16.905 7.329 -5.916 1.00 90.50 319 PHE A C 1
ATOM 2567 O O . PHE A 1 319 ? -16.124 8.157 -6.364 1.00 90.50 319 PHE A O 1
ATOM 2574 N N . LEU A 1 320 ? -18.118 7.144 -6.447 1.00 91.56 320 LEU A N 1
ATOM 2575 C CA . LEU A 1 320 ? -18.591 7.861 -7.636 1.00 91.56 320 LEU A CA 1
ATOM 2576 C C . LEU A 1 320 ? -18.689 9.376 -7.412 1.00 91.56 320 LEU A C 1
ATOM 2578 O O . LEU A 1 320 ? -18.379 10.144 -8.323 1.00 91.56 320 LEU A O 1
ATOM 2582 N N . ILE A 1 321 ? -19.077 9.815 -6.211 1.00 87.56 321 ILE A N 1
ATOM 2583 C CA . ILE A 1 321 ? -19.083 11.238 -5.841 1.00 87.56 321 ILE A CA 1
ATOM 2584 C C . ILE A 1 321 ? -17.654 11.789 -5.865 1.00 87.56 321 ILE A C 1
ATOM 2586 O O . ILE A 1 321 ? -17.393 12.765 -6.566 1.00 87.56 321 ILE A O 1
ATOM 2590 N N . VAL A 1 322 ? -16.722 11.141 -5.157 1.00 86.81 322 VAL A N 1
ATOM 2591 C CA . VAL A 1 322 ? -15.312 11.565 -5.110 1.00 86.81 322 VAL A CA 1
ATOM 2592 C C . VAL A 1 322 ? -14.688 11.540 -6.508 1.00 86.81 322 VAL A C 1
ATOM 2594 O O . VAL A 1 322 ? -13.990 12.477 -6.884 1.00 86.81 322 VAL A O 1
ATOM 2597 N N . LEU A 1 323 ? -14.996 10.513 -7.302 1.00 90.38 323 LEU A N 1
ATOM 2598 C CA . LEU A 1 323 ? -14.532 10.356 -8.676 1.00 90.38 323 LEU A CA 1
ATOM 2599 C C . LEU A 1 323 ? -15.013 11.501 -9.565 1.00 90.38 323 LEU A C 1
ATOM 2601 O O . LEU A 1 323 ? -14.211 12.111 -10.264 1.00 90.38 323 LEU A O 1
ATOM 2605 N N . THR A 1 324 ? -16.304 11.828 -9.502 1.00 89.56 324 THR A N 1
ATOM 2606 C CA . THR A 1 324 ? -16.892 12.926 -10.282 1.00 89.56 324 THR A CA 1
ATOM 2607 C C . THR A 1 324 ? -16.275 14.266 -9.890 1.00 89.56 324 THR A C 1
ATOM 2609 O O . THR A 1 324 ? -15.947 15.070 -10.759 1.00 89.56 324 THR A O 1
ATOM 2612 N N . MET A 1 325 ? -16.054 14.496 -8.591 1.00 84.25 325 MET A N 1
ATOM 2613 C CA . MET A 1 325 ? -15.381 15.704 -8.108 1.00 84.25 325 MET A CA 1
ATOM 2614 C C . MET A 1 325 ? -13.936 15.797 -8.612 1.00 84.25 325 MET A C 1
ATOM 2616 O O . MET A 1 325 ? -13.533 16.845 -9.111 1.00 84.25 325 MET A O 1
ATOM 2620 N N . ASN A 1 326 ? -13.176 14.701 -8.539 1.00 86.00 326 ASN A N 1
ATOM 2621 C CA . ASN A 1 326 ? -11.793 14.650 -9.014 1.00 86.00 326 ASN A CA 1
ATOM 2622 C C . ASN A 1 326 ? -11.696 14.850 -10.534 1.00 86.00 326 ASN A C 1
ATOM 2624 O O . ASN A 1 326 ? -10.828 15.587 -10.997 1.00 86.00 326 ASN A O 1
ATOM 2628 N N . TYR A 1 327 ? -12.608 14.263 -11.316 1.00 88.44 327 TYR A N 1
ATOM 2629 C CA . TYR A 1 327 ? -12.696 14.536 -12.753 1.00 88.44 327 TYR A CA 1
ATOM 2630 C C . TYR A 1 327 ? -13.034 15.991 -13.048 1.00 88.44 327 TYR A C 1
ATOM 2632 O O . TYR A 1 327 ? -12.417 16.583 -13.929 1.00 88.44 327 TYR A O 1
ATOM 2640 N N . GLY A 1 328 ? -13.978 16.577 -12.304 1.00 84.50 328 GLY A N 1
ATOM 2641 C CA . GLY A 1 328 ? -14.323 17.990 -12.434 1.00 84.50 328 GLY A CA 1
ATOM 2642 C C . GLY A 1 328 ? -13.108 18.896 -12.240 1.00 84.50 328 GLY A C 1
ATOM 2643 O O . GLY A 1 328 ? -12.922 19.836 -13.006 1.00 84.50 328 GLY A O 1
ATOM 2644 N N . LEU A 1 329 ? -12.234 18.577 -11.282 1.00 77.81 329 LEU A N 1
ATOM 2645 C CA . LEU A 1 329 ? -10.988 19.317 -11.082 1.00 77.81 329 LEU A CA 1
ATOM 2646 C C . LEU A 1 329 ? -10.007 19.174 -12.236 1.00 77.81 329 LEU A C 1
ATOM 2648 O O . LEU A 1 329 ? -9.475 20.176 -12.701 1.00 77.81 329 LEU A O 1
ATOM 2652 N N . VAL A 1 330 ? -9.745 17.944 -12.683 1.00 80.50 330 VAL A N 1
ATOM 2653 C CA . VAL A 1 330 ? -8.816 17.723 -13.796 1.00 80.50 330 VAL A CA 1
ATOM 2654 C C . VAL A 1 330 ? -9.330 18.408 -15.058 1.00 80.50 330 VAL A C 1
ATOM 2656 O O . VAL A 1 330 ? -8.554 19.033 -15.775 1.00 80.50 330 VAL A O 1
ATOM 2659 N N . TRP A 1 331 ? -10.642 18.367 -15.288 1.00 84.69 331 TRP A N 1
ATOM 2660 C CA . TRP A 1 331 ? -11.281 19.080 -16.384 1.00 84.69 331 TRP A CA 1
ATOM 2661 C C . TRP A 1 331 ? -11.109 20.599 -16.264 1.00 84.69 331 TRP A C 1
ATOM 2663 O O . TRP A 1 331 ? -10.624 21.218 -17.207 1.00 84.69 331 TRP A O 1
ATOM 2673 N N . LEU A 1 332 ? -11.389 21.198 -15.102 1.00 81.38 332 LEU A N 1
ATOM 2674 C CA . LEU A 1 332 ? -11.148 22.629 -14.873 1.00 81.38 332 LEU A CA 1
ATOM 2675 C C . LEU A 1 332 ? -9.671 23.006 -15.063 1.00 81.38 332 LEU A C 1
ATOM 2677 O O . LEU A 1 332 ? -9.374 23.999 -15.720 1.00 81.38 332 LEU A O 1
ATOM 2681 N N . GLY A 1 333 ? -8.744 22.195 -14.546 1.00 76.00 333 GLY A N 1
ATOM 2682 C CA . GLY A 1 333 ? -7.307 22.391 -14.741 1.00 76.00 333 GLY A CA 1
ATOM 2683 C C . GLY A 1 333 ? -6.900 22.322 -16.214 1.00 76.00 333 GLY A C 1
ATOM 2684 O O . GLY A 1 333 ? -6.092 23.132 -16.659 1.00 76.00 333 GLY A O 1
ATOM 2685 N N . SER A 1 334 ? -7.512 21.422 -16.990 1.00 81.31 334 SER A N 1
ATOM 2686 C CA . SER A 1 334 ? -7.270 21.313 -18.434 1.00 81.31 334 SER A CA 1
ATOM 2687 C C . SER A 1 334 ? -7.786 22.515 -19.230 1.00 81.31 334 SER A C 1
ATOM 2689 O O . SER A 1 334 ? -7.218 22.831 -20.264 1.00 81.31 334 SER A O 1
ATOM 2691 N N . MET A 1 335 ? -8.819 23.221 -18.750 1.00 83.62 335 MET A N 1
ATOM 2692 C CA . MET A 1 335 ? -9.304 24.451 -19.399 1.00 83.62 335 MET A CA 1
ATOM 2693 C C . MET A 1 335 ? -8.393 25.654 -19.148 1.00 83.62 335 MET A C 1
ATOM 2695 O O . MET A 1 335 ? -8.378 26.590 -19.940 1.00 83.62 335 MET A O 1
ATOM 2699 N N . LEU A 1 336 ? -7.679 25.651 -18.021 1.00 79.44 336 LEU A N 1
ATOM 2700 C CA . LEU A 1 336 ? -6.773 26.727 -17.618 1.00 79.44 336 LEU A CA 1
ATOM 2701 C C . LEU A 1 336 ? -5.345 26.526 -18.142 1.00 79.44 336 LEU A C 1
ATOM 2703 O O . LEU A 1 336 ? -4.510 27.414 -17.984 1.00 79.44 336 LEU A O 1
ATOM 2707 N N . SER A 1 337 ? -5.048 25.359 -18.717 1.00 73.69 337 SER A N 1
ATOM 2708 C CA . SER A 1 337 ? -3.728 25.004 -19.222 1.00 73.69 337 SER A CA 1
ATOM 2709 C C . SER A 1 337 ? -3.727 24.952 -20.744 1.00 73.69 337 SER A C 1
ATOM 2711 O O . SER A 1 337 ? -4.561 24.284 -21.344 1.00 73.69 337 SER A O 1
ATOM 2713 N N . ASP A 1 338 ? -2.723 25.568 -21.366 1.00 71.69 338 ASP A N 1
ATOM 2714 C CA . ASP A 1 338 ? -2.493 25.463 -22.814 1.00 71.69 338 ASP A CA 1
ATOM 2715 C C . ASP A 1 338 ? -1.895 24.099 -23.229 1.00 71.69 338 ASP A C 1
ATOM 2717 O O . ASP A 1 338 ? -1.672 23.837 -24.412 1.00 71.69 338 ASP A O 1
ATOM 2721 N N . ALA A 1 339 ? -1.605 23.212 -22.269 1.00 72.38 339 ALA A N 1
ATOM 2722 C CA . ALA A 1 339 ? -1.007 21.908 -22.526 1.00 72.38 339 ALA A CA 1
ATOM 2723 C C . ALA A 1 339 ? -2.060 20.838 -22.859 1.00 72.38 339 ALA A C 1
ATOM 2725 O O . ALA A 1 339 ? -3.072 20.679 -22.171 1.00 72.38 339 ALA A O 1
ATOM 2726 N N . ALA A 1 340 ? -1.773 20.020 -23.876 1.00 75.38 340 ALA A N 1
ATOM 2727 C CA . ALA A 1 340 ? -2.601 18.866 -24.209 1.00 75.38 340 ALA A CA 1
ATOM 2728 C C . ALA A 1 340 ? -2.649 17.873 -23.032 1.00 75.38 340 ALA A C 1
ATOM 2730 O O . ALA A 1 340 ? -1.632 17.309 -22.624 1.00 75.38 340 ALA A O 1
ATOM 2731 N N . THR A 1 341 ? -3.847 17.639 -22.493 1.00 76.50 341 THR A N 1
ATOM 2732 C CA . THR A 1 341 ? -4.052 16.697 -21.386 1.00 76.50 341 THR A CA 1
ATOM 2733 C C . THR A 1 341 ? -4.130 15.266 -21.910 1.00 76.50 341 THR A C 1
ATOM 2735 O O . THR A 1 341 ? -4.990 14.935 -22.729 1.00 76.50 341 THR A O 1
ATOM 2738 N N . ASN A 1 342 ? -3.270 14.381 -21.401 1.00 81.19 342 ASN A N 1
ATOM 2739 C CA . ASN A 1 342 ? -3.400 12.949 -21.653 1.00 81.19 342 ASN A CA 1
ATOM 2740 C C . ASN A 1 342 ? -4.520 12.365 -20.776 1.00 81.19 342 ASN A C 1
ATOM 2742 O O . ASN A 1 342 ? -4.311 12.015 -19.612 1.00 81.19 342 ASN A O 1
ATOM 2746 N N . TRP A 1 343 ? -5.716 12.257 -21.356 1.00 83.69 343 TRP A N 1
ATOM 2747 C CA . TRP A 1 343 ? -6.916 11.778 -20.669 1.00 83.69 343 TRP A CA 1
ATOM 2748 C C . TRP A 1 343 ? -6.826 10.333 -20.178 1.00 83.69 343 TRP A C 1
ATOM 2750 O O . TRP A 1 343 ? -7.461 10.008 -19.176 1.00 83.69 343 TRP A O 1
ATOM 2760 N N . PHE A 1 344 ? -6.029 9.478 -20.824 1.00 82.25 344 PHE A N 1
ATOM 2761 C CA . PHE A 1 344 ? -5.821 8.103 -20.368 1.00 82.25 344 PHE A CA 1
ATOM 2762 C C . PHE A 1 344 ? -5.076 8.089 -19.030 1.00 82.25 344 PHE A C 1
ATOM 2764 O O . PHE A 1 344 ? -5.565 7.531 -18.046 1.00 82.25 344 PHE A O 1
ATOM 2771 N N . ASN A 1 345 ? -3.943 8.792 -18.964 1.00 79.94 345 ASN A N 1
ATOM 2772 C CA . ASN A 1 345 ? -3.162 8.889 -17.737 1.00 79.94 345 ASN A CA 1
ATOM 2773 C C . ASN A 1 345 ? -3.965 9.594 -16.634 1.00 79.94 345 ASN A C 1
ATOM 2775 O O . ASN A 1 345 ? -4.025 9.120 -15.502 1.00 79.94 345 ASN A O 1
ATOM 2779 N N . ALA A 1 346 ? -4.624 10.705 -16.976 1.00 83.00 346 ALA A N 1
ATOM 2780 C CA . ALA A 1 346 ? -5.470 11.446 -16.048 1.00 83.00 346 ALA A CA 1
ATOM 2781 C C . ALA A 1 346 ? -6.563 10.555 -15.441 1.00 83.00 346 ALA A C 1
ATOM 2783 O O . ALA A 1 346 ? -6.715 10.520 -14.223 1.00 83.00 346 ALA A O 1
ATOM 2784 N N . THR A 1 347 ? -7.267 9.785 -16.274 1.00 87.88 347 THR A N 1
ATOM 2785 C CA . THR A 1 347 ? -8.291 8.820 -15.846 1.00 87.88 347 THR A CA 1
ATOM 2786 C C . THR A 1 347 ? -7.718 7.799 -14.871 1.00 87.88 347 THR A C 1
ATOM 2788 O O . THR A 1 347 ? -8.276 7.604 -13.790 1.00 87.88 347 THR A O 1
ATOM 2791 N N . PHE A 1 348 ? -6.588 7.181 -15.221 1.00 85.56 348 PHE A N 1
ATOM 2792 C CA . PHE A 1 348 ? -5.932 6.176 -14.389 1.00 85.56 348 PHE A CA 1
ATOM 2793 C C . PHE A 1 348 ? -5.633 6.711 -12.979 1.00 85.56 348 PHE A C 1
ATOM 2795 O O . PHE A 1 348 ? -6.050 6.121 -11.978 1.00 85.56 348 PHE A O 1
ATOM 2802 N N . PHE A 1 349 ? -4.999 7.881 -12.882 1.00 84.44 349 PHE A N 1
ATOM 2803 C CA . PHE A 1 349 ? -4.646 8.474 -11.592 1.00 84.44 349 PHE A CA 1
ATOM 2804 C C . PHE A 1 349 ? -5.848 9.018 -10.822 1.00 84.44 349 PHE A C 1
ATOM 2806 O O . PHE A 1 349 ? -5.929 8.825 -9.609 1.00 84.44 349 PHE A O 1
ATOM 2813 N N . VAL A 1 350 ? -6.810 9.649 -11.502 1.00 88.50 350 VAL A N 1
ATOM 2814 C CA . VAL A 1 350 ? -8.050 10.131 -10.877 1.00 88.50 350 VAL A CA 1
ATOM 2815 C C . VAL A 1 350 ? -8.802 8.975 -10.231 1.00 88.50 350 VAL A C 1
ATOM 2817 O O . VAL A 1 350 ? -9.255 9.103 -9.093 1.00 88.50 350 VAL A O 1
ATOM 2820 N N . VAL A 1 351 ? -8.895 7.827 -10.901 1.00 91.81 351 VAL A N 1
ATOM 2821 C CA . VAL A 1 351 ? -9.538 6.631 -10.350 1.00 91.81 351 VAL A CA 1
ATOM 2822 C C . VAL A 1 351 ? -8.791 6.119 -9.111 1.00 91.81 351 VAL A C 1
ATOM 2824 O O . VAL A 1 351 ? -9.425 5.907 -8.072 1.00 91.81 351 VAL A O 1
ATOM 2827 N N . LEU A 1 352 ? -7.460 5.982 -9.175 1.00 91.75 352 LEU A N 1
ATOM 2828 C CA . LEU A 1 352 ? -6.636 5.538 -8.042 1.00 91.75 352 LEU A CA 1
ATOM 2829 C C . LEU A 1 352 ? -6.778 6.458 -6.822 1.00 91.75 352 LEU A C 1
ATOM 2831 O O . LEU A 1 352 ? -7.066 5.992 -5.717 1.00 91.75 352 LEU A O 1
ATOM 2835 N N . LEU A 1 353 ? -6.625 7.770 -7.018 1.00 90.12 353 LEU A N 1
ATOM 2836 C CA . LEU A 1 353 ? -6.732 8.763 -5.948 1.00 90.12 353 LEU A CA 1
ATOM 2837 C C . LEU A 1 353 ? -8.141 8.789 -5.346 1.00 90.12 353 LEU A C 1
ATOM 2839 O O . LEU A 1 353 ? -8.290 8.861 -4.126 1.00 90.12 353 LEU A O 1
ATOM 2843 N N . SER A 1 354 ? -9.177 8.663 -6.180 1.00 91.38 354 SER A N 1
ATOM 2844 C CA . SER A 1 354 ? -10.569 8.596 -5.717 1.00 91.38 354 SER A CA 1
ATOM 2845 C C . SER A 1 354 ? -10.814 7.375 -4.834 1.00 91.38 354 SER A C 1
ATOM 2847 O O . SER A 1 354 ? -11.489 7.484 -3.808 1.00 91.38 354 SER A O 1
ATOM 2849 N N . LEU A 1 355 ? -10.234 6.221 -5.183 1.00 93.94 355 LEU A N 1
ATOM 2850 C CA . LEU A 1 355 ? -10.297 5.019 -4.350 1.00 93.94 355 LEU A CA 1
ATOM 2851 C C . LEU A 1 355 ? -9.560 5.206 -3.025 1.00 93.94 355 LEU A C 1
ATOM 2853 O O . LEU A 1 355 ? -10.136 4.909 -1.981 1.00 93.94 355 LEU A O 1
ATOM 2857 N N . ILE A 1 356 ? -8.331 5.732 -3.048 1.00 93.38 356 ILE A N 1
ATOM 2858 C CA . ILE A 1 356 ? -7.534 5.996 -1.839 1.00 93.38 356 ILE A CA 1
ATOM 2859 C C . ILE A 1 356 ? -8.312 6.896 -0.872 1.00 93.38 356 ILE A C 1
ATOM 2861 O O . ILE A 1 356 ? -8.482 6.548 0.297 1.00 93.38 356 ILE A O 1
ATOM 2865 N N . VAL A 1 357 ? -8.846 8.016 -1.369 1.00 91.38 357 VAL A N 1
ATOM 2866 C CA . VAL A 1 357 ? -9.653 8.958 -0.579 1.00 91.38 357 VAL A CA 1
ATOM 2867 C C . VAL A 1 357 ? -10.896 8.276 -0.010 1.00 91.38 357 VAL A C 1
ATOM 2869 O O . VAL A 1 357 ? -11.164 8.384 1.186 1.00 91.38 357 VAL A O 1
ATOM 2872 N N . THR A 1 358 ? -11.624 7.523 -0.837 1.00 92.12 358 THR A N 1
ATOM 2873 C CA . THR A 1 358 ? -12.853 6.838 -0.413 1.00 92.12 358 THR A CA 1
ATOM 2874 C C . THR A 1 358 ? -12.582 5.792 0.668 1.00 92.12 358 THR A C 1
ATOM 2876 O O . THR A 1 358 ? -13.335 5.692 1.639 1.00 92.12 358 THR A O 1
ATOM 2879 N N . LEU A 1 359 ? -11.518 4.999 0.513 1.00 94.12 359 LEU A N 1
ATOM 2880 C CA . LEU A 1 359 ? -11.124 3.980 1.486 1.00 94.12 359 LEU A CA 1
ATOM 2881 C C . LEU A 1 359 ? -10.693 4.620 2.806 1.00 94.12 359 LEU A C 1
ATOM 2883 O O . LEU A 1 359 ? -11.132 4.165 3.864 1.00 94.12 359 LEU A O 1
ATOM 2887 N N . PHE A 1 360 ? -9.897 5.693 2.742 1.00 93.31 360 PHE A N 1
ATOM 2888 C CA . PHE A 1 360 ? -9.471 6.447 3.919 1.00 93.31 360 PHE A CA 1
ATOM 2889 C C . PHE A 1 360 ? -10.688 6.937 4.712 1.00 93.31 360 PHE A C 1
ATOM 2891 O O . PHE A 1 360 ? -10.850 6.592 5.882 1.00 93.31 360 PHE A O 1
ATOM 2898 N N . ASP A 1 361 ? -11.602 7.648 4.050 1.00 89.44 361 ASP A N 1
ATOM 2899 C CA . ASP A 1 361 ? -12.790 8.227 4.687 1.00 89.44 361 ASP A CA 1
ATOM 2900 C C . ASP A 1 361 ? -13.733 7.169 5.262 1.00 89.44 361 ASP A C 1
ATOM 2902 O O . ASP A 1 361 ? -14.405 7.390 6.269 1.00 89.44 361 ASP A O 1
ATOM 2906 N N . ARG A 1 362 ? -13.792 5.987 4.643 1.00 89.56 362 ARG A N 1
ATOM 2907 C CA . ARG A 1 362 ? -14.672 4.907 5.096 1.00 89.56 362 ARG A CA 1
ATOM 2908 C C . ARG A 1 362 ? -14.096 4.140 6.283 1.00 89.56 362 ARG A C 1
ATOM 2910 O O . ARG A 1 362 ? -14.868 3.666 7.119 1.00 89.56 362 ARG A O 1
ATOM 2917 N N . PHE A 1 363 ? -12.776 3.985 6.366 1.00 92.44 363 PHE A N 1
ATOM 2918 C CA . PHE A 1 363 ? -12.133 3.217 7.438 1.00 92.44 363 PHE A CA 1
ATOM 2919 C C . PHE A 1 363 ? -11.710 4.078 8.628 1.00 92.44 363 PHE A C 1
ATOM 2921 O O . PHE A 1 363 ? -11.637 3.556 9.743 1.00 92.44 363 PHE A O 1
ATOM 2928 N N . GLN A 1 364 ? -11.539 5.388 8.445 1.00 90.50 364 GLN A N 1
ATOM 2929 C CA . GLN A 1 364 ? -11.205 6.311 9.529 1.00 90.50 364 GLN A CA 1
ATOM 2930 C C . GLN A 1 364 ? -12.200 6.260 10.709 1.00 90.50 364 GLN A C 1
ATOM 2932 O O . GLN A 1 364 ? -11.755 6.125 11.853 1.00 90.50 364 GLN A O 1
ATOM 2937 N N . PRO A 1 365 ? -13.535 6.258 10.504 1.00 89.19 365 PRO A N 1
ATOM 2938 C CA . PRO A 1 365 ? -14.478 6.140 11.616 1.00 89.19 365 PRO A CA 1
ATOM 2939 C C . PRO A 1 365 ? -14.378 4.805 12.362 1.00 89.19 365 PRO A C 1
ATOM 2941 O O . PRO A 1 365 ? -14.635 4.757 13.562 1.00 89.19 365 PRO A O 1
ATOM 2944 N N . VAL A 1 366 ? -13.983 3.722 11.681 1.00 90.38 366 VAL A N 1
ATOM 2945 C CA . VAL A 1 366 ? -13.771 2.411 12.318 1.00 90.38 366 VAL A CA 1
ATOM 2946 C C . VAL A 1 366 ? -12.568 2.474 13.257 1.00 90.38 366 VAL A C 1
ATOM 2948 O O . VAL A 1 366 ? -12.652 2.006 14.392 1.00 90.38 366 VAL A O 1
ATOM 2951 N N . HIS A 1 367 ? -11.483 3.115 12.820 1.00 90.94 367 HIS A N 1
ATOM 2952 C CA . HIS A 1 367 ? -10.309 3.348 13.655 1.00 90.94 367 HIS A CA 1
ATOM 2953 C C . HIS A 1 367 ? -10.653 4.177 14.898 1.00 90.94 367 HIS A C 1
ATOM 2955 O O . HIS A 1 367 ? -10.320 3.790 16.018 1.00 90.94 367 HIS A O 1
ATOM 2961 N N . LEU A 1 368 ? -11.375 5.287 14.713 1.00 89.38 368 LEU A N 1
ATOM 2962 C CA . LEU A 1 368 ? -11.811 6.161 15.806 1.00 89.38 368 LEU A CA 1
ATOM 2963 C C . LEU A 1 368 ? -12.756 5.454 16.785 1.00 89.38 368 LEU A C 1
ATOM 2965 O O . LEU A 1 368 ? -12.699 5.724 17.980 1.00 89.38 368 LEU A O 1
ATOM 2969 N N . ALA A 1 369 ? -13.598 4.537 16.305 1.00 88.94 369 ALA A N 1
ATOM 2970 C CA . ALA A 1 369 ? -14.463 3.740 17.168 1.00 88.94 369 ALA A CA 1
ATOM 2971 C C . ALA A 1 369 ? -13.671 2.734 18.024 1.00 88.94 369 ALA A C 1
ATOM 2973 O O . ALA A 1 369 ? -14.033 2.503 19.176 1.00 88.94 369 ALA A O 1
ATOM 2974 N N . ARG A 1 370 ? -12.579 2.159 17.491 1.00 88.81 370 ARG A N 1
ATOM 2975 C CA . ARG A 1 370 ? -11.678 1.257 18.238 1.00 88.81 370 ARG A CA 1
ATOM 2976 C C . ARG A 1 370 ? -10.778 2.004 19.219 1.00 88.81 370 ARG A C 1
ATOM 2978 O O . ARG A 1 370 ? -10.506 1.506 20.308 1.00 88.81 370 ARG A O 1
ATOM 2985 N N . PHE A 1 371 ? -10.316 3.190 18.834 1.00 88.25 371 PHE A N 1
ATOM 2986 C CA . PHE A 1 371 ? -9.426 4.021 19.639 1.00 88.25 371 PHE A CA 1
ATOM 2987 C C . PHE A 1 371 ? -10.016 5.426 19.806 1.00 88.25 371 PHE A C 1
ATOM 2989 O O . PHE A 1 371 ? -9.528 6.378 19.183 1.00 88.25 371 PHE A O 1
ATOM 2996 N N . PRO A 1 372 ? -11.063 5.572 20.643 1.00 80.50 372 PRO A N 1
ATOM 2997 C CA . PRO A 1 372 ? -11.698 6.859 20.865 1.00 80.50 372 PRO A CA 1
ATOM 2998 C C . PRO A 1 372 ? -10.689 7.885 21.365 1.00 80.50 372 PRO A C 1
ATOM 3000 O O . PRO A 1 372 ? -9.905 7.639 22.286 1.00 80.50 372 PRO A O 1
ATOM 3003 N N . ARG A 1 373 ? -10.729 9.073 20.768 1.00 72.69 373 ARG A N 1
ATOM 3004 C CA . ARG A 1 373 ? -10.067 10.249 21.335 1.00 72.69 373 ARG A CA 1
ATOM 3005 C C . ARG A 1 373 ? -10.865 10.701 22.552 1.00 72.69 373 ARG A C 1
ATOM 3007 O O . ARG A 1 373 ? -12.083 10.537 22.574 1.00 72.69 373 ARG A O 1
ATOM 3014 N N . GLN A 1 374 ? -10.200 11.310 23.533 1.00 60.12 374 GLN A N 1
ATOM 3015 C CA . GLN A 1 374 ? -10.921 11.963 24.625 1.00 60.12 374 GLN A CA 1
ATOM 3016 C C . GLN A 1 374 ? -11.967 12.939 24.037 1.00 60.12 374 GLN A C 1
ATOM 3018 O O . GLN A 1 374 ? -11.633 13.705 23.115 1.00 60.12 374 GLN A O 1
ATOM 3023 N N . PRO A 1 375 ? -13.231 12.880 24.498 1.00 53.66 375 PRO A N 1
ATOM 3024 C CA . PRO A 1 375 ? -14.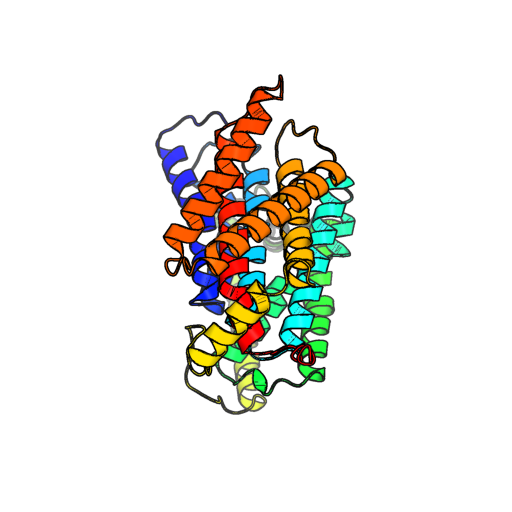249 13.826 24.070 1.00 53.66 375 PRO A CA 1
ATOM 3025 C C . PRO A 1 375 ? -13.818 15.250 24.438 1.00 53.66 375 PRO A C 1
ATOM 3027 O O . PRO A 1 375 ? -13.100 15.458 25.416 1.00 53.66 375 PRO A O 1
ATOM 3030 N N . LEU A 1 376 ? -14.230 16.236 23.634 1.00 50.84 376 LEU A N 1
ATOM 3031 C CA . LEU A 1 376 ? -14.084 17.635 24.039 1.00 50.84 376 LEU A CA 1
ATOM 3032 C C . LEU A 1 376 ? -14.861 17.820 25.352 1.00 50.84 376 LEU A C 1
ATOM 3034 O O . LEU A 1 376 ? -15.954 17.252 25.458 1.00 50.84 376 LEU A O 1
ATOM 3038 N N . PRO A 1 377 ? -14.352 18.594 26.329 1.00 45.00 377 PRO A N 1
ATOM 3039 C CA . PRO A 1 377 ? -15.192 19.022 27.437 1.00 45.00 377 PRO A CA 1
ATOM 3040 C C . PRO A 1 377 ? -16.449 19.661 26.845 1.00 45.00 377 PRO A C 1
ATOM 3042 O O . PRO A 1 377 ? -16.361 20.435 25.883 1.00 45.00 377 PRO A O 1
ATOM 3045 N N . ALA A 1 378 ? -17.615 19.259 27.355 1.00 46.03 378 ALA A N 1
ATOM 3046 C CA . ALA A 1 378 ? -18.882 19.830 26.929 1.00 46.03 378 ALA A CA 1
ATOM 3047 C C . ALA A 1 378 ? -18.758 21.354 27.018 1.00 46.03 378 ALA A C 1
ATOM 3049 O O . ALA A 1 378 ? -18.312 21.878 28.040 1.00 46.03 378 ALA A O 1
ATOM 3050 N N . ARG A 1 379 ? -19.080 22.058 25.927 1.00 48.28 379 ARG A N 1
ATOM 3051 C CA . ARG A 1 379 ? -19.247 23.509 25.999 1.00 48.28 379 ARG A CA 1
ATOM 3052 C C . ARG A 1 379 ? -20.425 23.737 26.944 1.00 48.28 379 ARG A C 1
ATOM 3054 O O . ARG A 1 379 ? -21.542 23.367 26.587 1.00 48.28 379 ARG A O 1
ATOM 3061 N N . GLY A 1 380 ? -20.110 24.183 28.159 1.00 42.41 380 GLY A N 1
ATOM 3062 C CA . GLY A 1 380 ? -21.084 24.611 29.159 1.00 42.41 380 GLY A CA 1
ATOM 3063 C C . GLY A 1 380 ? -21.828 25.856 28.720 1.00 42.41 380 GLY A C 1
ATOM 3064 O O . GLY A 1 380 ? -21.299 26.574 27.836 1.00 42.41 380 GLY A O 1
#

pLDDT: mean 85.9, std 10.12, range [42.41, 98.19]

Organism: NCBI:txid1806508

Secondary structure (DSSP, 8-state):
-----HHHHHHHHHHHHHHHHGGGGTTTSHHHHHHHHHHHHHHHHHHHHHH-----TTHHHHHHHHHHHHHHHHHHHHHHH---HHHHHHHHHHHHHHHHHHHHHHHH--THHHHHS--HHHHHHHHHHHHHHHS-GGG--HHHHHHHHHHIIIIIIHHHHIIIIIS---HHHHHHHHTT--TTS-HHHHHHHTHHHHHHHHHHHHHHHHHHHHHHHHHSPPPSSS---STTTT-PPPPHHHHHHHHHHHTT-SSSHHHHHHHHHHHHHHHHHHHHSTT----HHHHHHHHHHHHHHHHHHHHHHHHTT-----HHHHHHHHHHHHHHHHHHHHHH-SSPP-HHHHHHHHHHHHHHHHHHHHHHHHHHHHSPPPPPPP--